Protein 1DFM (pdb70)

Structure (mmCIF, N/CA/C/O backbone):
data_1DFM
#
_entry.id   1DFM
#
_cell.length_a   48.7
_cell.length_b   101.8
_cell.length_c   116.9
_cell.angle_alpha   90
_cell.angle_beta   90
_cell.angle_gamma   90
#
_symmetry.space_group_name_H-M   'P 21 21 21'
#
loop_
_entity.id
_entity.type
_entity.pdbx_description
1 polymer "DNA (5'-D(*TP*AP*TP*TP*AP*TP*AP*GP*AP*TP*CP*TP*AP*TP*AP*A)-3')"
2 polymer 'ENDONUCLEASE BGLII'
3 non-polymer 'CALCIUM ION'
4 water water
#
loop_
_atom_site.group_PDB
_atom_site.id
_atom_site.type_symbol
_atom_site.label_atom_id
_atom_site.label_alt_id
_atom_site.label_comp_id
_atom_site.label_asym_id
_atom_site.label_entity_id
_atom_site.label_seq_id
_atom_site.pdbx_PDB_ins_code
_atom_site.Cartn_x
_atom_site.Cartn_y
_atom_site.Cartn_z
_atom_site.occupancy
_atom_site.B_iso_or_equiv
_atom_site.auth_seq_id
_atom_site.auth_comp_id
_atom_site.auth_asym_id
_atom_site.auth_atom_id
_atom_site.pdbx_PDB_model_num
ATOM 659 N N . LYS C 2 2 ? 36.382 4.050 52.679 1.00 17.37 2 LYS A N 1
ATOM 660 C CA . LYS C 2 2 ? 37.785 3.644 52.759 1.00 17.26 2 LYS A CA 1
ATOM 661 C C . LYS C 2 2 ? 38.490 4.276 51.564 1.00 16.98 2 LYS A C 1
ATOM 662 O O . LYS C 2 2 ? 37.825 4.687 50.605 1.00 16.25 2 LYS A O 1
ATOM 668 N N . ILE C 2 3 ? 39.810 4.390 51.627 1.00 16.96 3 ILE A N 1
ATOM 669 C CA . ILE C 2 3 ? 40.552 4.952 50.510 1.00 17.23 3 ILE A CA 1
ATOM 670 C C . ILE C 2 3 ? 41.805 4.193 50.137 1.00 16.96 3 ILE A C 1
ATOM 671 O O . ILE C 2 3 ? 42.510 3.648 50.999 1.00 17.46 3 ILE A O 1
ATOM 676 N N . ASP C 2 4 ? 42.063 4.172 48.837 1.00 16.63 4 ASP A N 1
ATOM 677 C CA . ASP C 2 4 ? 43.282 3.587 48.297 1.00 16.20 4 ASP A CA 1
ATOM 678 C C . ASP C 2 4 ? 43.984 4.755 47.628 1.00 15.59 4 ASP A C 1
ATOM 679 O O . ASP C 2 4 ? 43.341 5.651 47.082 1.00 15.20 4 ASP A O 1
ATOM 684 N N . ILE C 2 5 ? 45.308 4.763 47.670 1.00 14.96 5 ILE A N 1
ATOM 685 C CA . ILE C 2 5 ? 46.044 5.874 47.141 1.00 14.60 5 ILE A CA 1
ATOM 686 C C . ILE C 2 5 ? 47.147 5.379 46.239 1.00 14.10 5 ILE A C 1
ATOM 687 O O . ILE C 2 5 ? 47.697 4.285 46.439 1.00 13.78 5 ILE A O 1
ATOM 692 N N . THR C 2 6 ? 47.454 6.195 45.231 1.00 13.14 6 THR A N 1
ATOM 693 C CA . THR C 2 6 ? 48.602 5.933 44.362 1.00 12.72 6 THR A CA 1
ATOM 694 C C . THR C 2 6 ? 49.224 7.297 44.131 1.00 12.51 6 THR A C 1
ATOM 695 O O . THR C 2 6 ? 48.552 8.258 43.722 1.00 12.57 6 THR A O 1
ATOM 699 N N . ASP C 2 7 ? 50.519 7.383 44.419 1.00 12.20 7 ASP A N 1
ATOM 700 C CA . ASP C 2 7 ? 51.287 8.587 44.266 1.00 12.25 7 ASP A CA 1
ATOM 701 C C . ASP C 2 7 ? 52.174 8.604 43.054 1.00 12.09 7 ASP A C 1
ATOM 702 O O . ASP C 2 7 ? 52.788 7.587 42.709 1.00 12.43 7 ASP A O 1
ATOM 707 N N . TYR C 2 8 ? 52.206 9.751 42.398 1.00 11.33 8 TYR A N 1
ATOM 708 C CA . TYR C 2 8 ? 53.022 9.938 41.190 1.00 11.11 8 TYR A CA 1
ATOM 709 C C . TYR C 2 8 ? 53.972 11.089 41.441 1.00 11.19 8 TYR A C 1
ATOM 710 O O . TYR C 2 8 ? 53.650 12.038 42.115 1.00 11.14 8 TYR A O 1
ATOM 719 N N . ASN C 2 9 ? 55.159 10.991 40.869 1.00 11.34 9 ASN A N 1
ATOM 720 C CA . ASN C 2 9 ? 56.181 12.019 41.058 1.00 11.39 9 ASN A CA 1
ATOM 721 C C . ASN C 2 9 ? 56.376 12.422 42.518 1.00 11.86 9 ASN A C 1
ATOM 722 O O . ASN C 2 9 ? 56.503 13.602 42.863 1.00 11.63 9 ASN A O 1
ATOM 727 N N . HIS C 2 10 ? 56.342 11.380 43.361 1.00 12.41 10 HIS A N 1
ATOM 728 C CA . HIS C 2 10 ? 56.597 11.518 44.792 1.00 13.20 10 HIS A CA 1
ATOM 729 C C . HIS C 2 10 ? 55.674 12.487 45.530 1.00 13.58 10 HIS A C 1
ATOM 730 O O . HIS C 2 10 ? 56.078 13.198 46.454 1.00 13.66 10 HIS A O 1
ATOM 737 N N . ALA C 2 11 ? 54.406 12.501 45.125 1.00 13.96 11 ALA A N 1
ATOM 738 C CA . ALA C 2 11 ? 53.438 13.361 45.795 1.00 14.47 11 ALA A CA 1
ATOM 739 C C . ALA C 2 11 ? 53.436 13.079 47.323 1.00 14.95 11 ALA A C 1
ATOM 740 O O . ALA C 2 11 ? 53.163 13.988 48.120 1.00 15.26 11 ALA A O 1
ATOM 742 N N . ASP C 2 12 ? 53.713 11.843 47.727 1.00 15.16 12 ASP A N 1
ATOM 743 C CA . ASP C 2 12 ? 53.770 11.485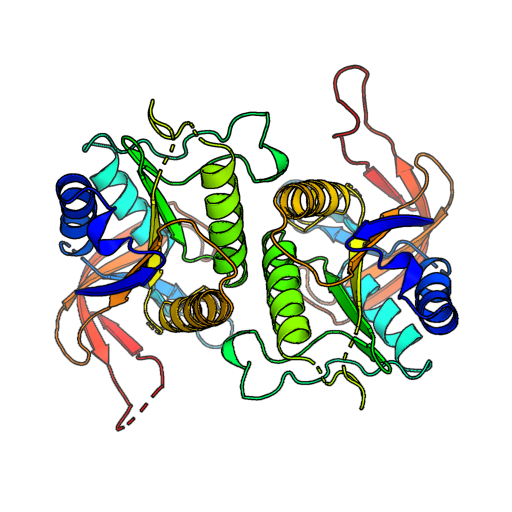 49.159 1.00 16.22 12 ASP A CA 1
ATOM 744 C C . ASP C 2 12 ? 54.830 12.251 49.935 1.00 16.52 12 ASP A C 1
ATOM 745 O O . ASP C 2 12 ? 54.650 12.536 51.136 1.00 16.75 12 ASP A O 1
ATOM 750 N N . GLU C 2 13 ? 55.930 12.594 49.274 1.00 16.94 13 GLU A N 1
ATOM 751 C CA . GLU C 2 13 ? 57.029 13.313 49.929 1.00 17.50 13 GLU A CA 1
ATOM 752 C C . GLU C 2 13 ? 56.849 14.809 49.911 1.00 17.74 13 GLU A C 1
ATOM 753 O O . GLU C 2 13 ? 57.514 15.545 50.649 1.00 17.93 13 GLU A O 1
ATOM 759 N N . ILE C 2 14 ? 55.947 15.256 49.063 1.00 17.98 14 ILE A N 1
ATOM 760 C CA . ILE C 2 14 ? 55.705 16.656 48.843 1.00 18.30 14 ILE A CA 1
ATOM 761 C C . ILE C 2 14 ? 54.453 17.208 49.538 1.00 18.36 14 ILE A C 1
ATOM 762 O O . ILE C 2 14 ? 54.447 18.336 50.031 1.00 18.41 14 ILE A O 1
ATOM 767 N N . LEU C 2 15 ? 53.420 16.383 49.587 1.00 18.77 15 LEU A N 1
ATOM 768 C CA . LEU C 2 15 ? 52.138 16.750 50.196 1.00 19.10 15 LEU A CA 1
ATOM 769 C C . LEU C 2 15 ? 52.294 17.064 51.677 1.00 19.29 15 LEU A C 1
ATOM 770 O O . LEU C 2 15 ? 52.862 16.264 52.425 1.00 19.42 15 LEU A O 1
ATOM 775 N N . ASN C 2 16 ? 51.824 18.246 52.068 1.00 19.37 16 ASN A N 1
ATOM 776 C CA . ASN C 2 16 ? 51.854 18.705 53.458 1.00 19.58 16 ASN A CA 1
ATOM 777 C C . ASN C 2 16 ? 51.001 17.755 54.257 1.00 19.56 16 ASN A C 1
ATOM 778 O O . ASN C 2 16 ? 49.831 17.539 53.938 1.00 19.24 16 ASN A O 1
ATOM 783 N N . PRO C 2 17 ? 51.551 17.181 55.335 1.00 19.58 17 PRO A N 1
ATOM 784 C CA . PRO C 2 17 ? 50.806 16.231 56.171 1.00 19.60 17 PRO A CA 1
ATOM 785 C C . PRO C 2 17 ? 49.484 16.771 56.723 1.00 19.44 17 PRO A C 1
ATOM 786 O O . PRO C 2 17 ? 48.496 16.035 56.806 1.00 19.42 17 PRO A O 1
ATOM 790 N N . GLN C 2 18 ? 49.460 18.040 57.095 1.00 19.46 18 GLN A N 1
ATOM 791 C CA . GLN C 2 18 ? 48.235 18.620 57.647 1.00 19.61 18 GLN A CA 1
ATOM 792 C C . GLN C 2 18 ? 47.189 18.833 56.566 1.00 19.22 18 GLN A C 1
ATOM 793 O O . GLN C 2 18 ? 45.980 18.649 56.806 1.00 19.31 18 GLN A O 1
ATOM 799 N N . LEU C 2 19 ? 47.626 19.217 55.369 1.00 18.69 19 LEU A N 1
ATOM 800 C CA . LEU C 2 19 ? 46.648 19.410 54.307 1.00 18.03 19 LEU A CA 1
ATOM 801 C C . LEU C 2 19 ? 46.098 18.039 53.954 1.00 17.67 19 LEU A C 1
ATOM 802 O O . LEU C 2 19 ? 44.885 17.876 53.766 1.00 17.41 19 LEU A O 1
ATOM 807 N N . TRP C 2 20 ? 46.964 17.029 53.878 1.00 17.15 20 TRP A N 1
ATOM 808 C CA . TRP C 2 20 ? 46.460 15.706 53.585 1.00 16.78 20 TRP A CA 1
ATOM 809 C C . TRP C 2 20 ? 45.535 15.226 54.695 1.00 16.88 20 TRP A C 1
ATOM 810 O O . TRP C 2 20 ? 44.527 14.579 54.426 1.00 16.74 20 TRP A O 1
ATOM 821 N N . LYS C 2 21 ? 45.855 15.537 55.947 1.00 17.12 21 LYS A N 1
ATOM 822 C CA . LYS C 2 21 ? 44.978 15.026 57.002 1.00 17.47 21 LYS A CA 1
ATOM 823 C C . LYS C 2 21 ? 43.567 15.603 56.869 1.00 17.19 21 LYS A C 1
ATOM 824 O O . LYS C 2 21 ? 42.595 14.908 57.095 1.00 16.92 21 LYS A O 1
ATOM 830 N N . GLU C 2 22 ? 43.458 16.852 56.463 1.00 17.07 22 GLU A N 1
ATOM 831 C CA . GLU C 2 22 ? 42.135 17.483 56.289 1.00 16.93 22 GLU A CA 1
ATOM 832 C C . GLU C 2 22 ? 41.327 16.792 55.183 1.00 16.80 22 GLU A C 1
ATOM 833 O O . GLU C 2 22 ? 40.105 16.601 55.323 1.00 16.71 22 GLU A O 1
ATOM 839 N N . ILE C 2 23 ? 41.995 16.386 54.106 1.00 16.53 23 ILE A N 1
ATOM 840 C CA . ILE C 2 23 ? 41.296 15.687 53.023 1.00 16.41 23 ILE A CA 1
ATOM 841 C C . ILE C 2 23 ? 40.972 14.260 53.462 1.00 16.48 23 ILE A C 1
ATOM 842 O O . ILE C 2 23 ? 39.842 13.763 53.315 1.00 16.35 23 ILE A O 1
ATOM 847 N N . GLU C 2 24 ? 41.942 13.592 54.081 1.00 16.79 24 GLU A N 1
ATOM 848 C CA . GLU C 2 24 ? 41.734 12.216 54.459 1.00 17.20 24 GLU A CA 1
ATOM 849 C C . GLU C 2 24 ? 40.598 12.011 55.462 1.00 16.88 24 GLU A C 1
ATOM 850 O O . GLU C 2 24 ? 39.766 11.096 55.315 1.00 16.76 24 GLU A O 1
ATOM 856 N N . GLU C 2 25 ? 40.586 12.852 56.481 1.00 17.04 25 GLU A N 1
ATOM 857 C CA . GLU C 2 25 ? 39.564 12.708 57.515 1.00 17.02 25 GLU A CA 1
ATOM 858 C C . GLU C 2 25 ? 38.181 12.943 56.937 1.00 16.50 25 GLU A C 1
ATOM 859 O O . GLU C 2 25 ? 37.237 12.287 57.339 1.00 16.33 25 GLU A O 1
ATOM 865 N N . THR C 2 26 ? 38.088 13.856 55.978 1.00 16.01 26 THR A N 1
ATOM 866 C CA . THR C 2 26 ? 36.808 14.122 55.338 1.00 15.44 26 THR A CA 1
ATOM 867 C C . THR C 2 26 ? 36.325 12.898 54.574 1.00 15.12 26 THR A C 1
ATOM 868 O O . THR C 2 26 ? 35.152 12.485 54.686 1.00 14.95 26 THR A O 1
ATOM 872 N N . LEU C 2 27 ? 37.223 12.298 53.788 1.00 14.75 27 LEU A N 1
ATOM 873 C CA . LEU C 2 27 ? 36.860 11.139 53.016 1.00 14.55 27 LEU A CA 1
ATOM 874 C C . LEU C 2 27 ? 36.593 9.907 53.858 1.00 14.74 27 LEU A C 1
ATOM 875 O O . LEU C 2 27 ? 35.737 9.113 53.524 1.00 14.50 27 LEU A O 1
ATOM 880 N N . LEU C 2 28 ? 37.339 9.738 54.951 1.00 14.92 28 LEU A N 1
ATOM 881 C CA . LEU C 2 28 ? 37.117 8.587 55.826 1.00 15.24 28 LEU A CA 1
ATOM 882 C C . LEU C 2 28 ? 35.769 8.664 56.567 1.00 15.16 28 LEU A C 1
ATOM 883 O O . LEU C 2 28 ? 35.107 7.629 56.773 1.00 15.31 28 LEU A O 1
ATOM 888 N N . LYS C 2 29 ? 35.394 9.881 56.959 1.00 15.08 29 LYS A N 1
ATOM 889 C CA . LYS C 2 29 ? 34.124 10.155 57.667 1.00 15.23 29 LYS A CA 1
ATOM 890 C C . LYS C 2 29 ? 32.886 9.968 56.752 1.00 15.06 29 LYS A C 1
ATOM 891 O O . LYS C 2 29 ? 31.819 9.490 57.158 1.00 14.69 29 LYS A O 1
ATOM 905 N N . PRO C 2 31 ? 29.999 8.795 54.340 1.00 13.47 31 PRO A N 1
ATOM 906 C CA . PRO C 2 31 ? 29.373 7.522 53.998 1.00 13.05 31 PRO A CA 1
ATOM 907 C C . PRO C 2 31 ? 29.270 7.453 52.462 1.00 12.26 31 PRO A C 1
ATOM 908 O O . PRO C 2 31 ? 29.328 8.474 51.787 1.00 12.36 31 PRO A O 1
ATOM 912 N N . LEU C 2 32 ? 29.113 6.257 51.932 1.00 11.52 32 LEU A N 1
ATOM 913 C CA . LEU C 2 32 ? 28.895 6.094 50.500 1.00 10.70 32 LEU A CA 1
ATOM 914 C C . LEU C 2 32 ? 27.530 6.768 50.187 1.00 10.44 32 LEU A C 1
ATOM 915 O O . LEU C 2 32 ? 26.523 6.544 50.904 1.00 10.63 32 LEU A O 1
ATOM 920 N N . HIS C 2 33 ? 27.504 7.640 49.160 1.00 10.00 33 HIS A N 1
ATOM 921 C CA . HIS C 2 33 ? 26.263 8.307 48.715 1.00 9.59 33 HIS A CA 1
ATOM 922 C C . HIS C 2 33 ? 25.741 7.597 47.475 1.00 9.29 33 HIS A C 1
ATOM 923 O O . HIS C 2 33 ? 26.489 7.346 46.521 1.00 9.06 33 HIS A O 1
ATOM 930 N N . VAL C 2 34 ? 24.454 7.264 47.492 1.00 8.94 34 VAL A N 1
ATOM 931 C CA . VAL C 2 34 ? 23.815 6.596 46.371 1.00 9.04 34 VAL A CA 1
ATOM 932 C C . VAL C 2 34 ? 22.535 7.341 45.943 1.00 9.07 34 VAL A C 1
ATOM 933 O O . VAL C 2 34 ? 21.969 8.159 46.696 1.00 8.79 34 VAL A O 1
ATOM 937 N N . LYS C 2 35 ? 22.079 7.004 44.739 1.00 9.12 35 LYS A N 1
ATOM 938 C CA . LYS C 2 35 ? 20.856 7.590 44.186 1.00 9.14 35 LYS A CA 1
ATOM 939 C C . LYS C 2 35 ? 20.319 6.598 43.162 1.00 8.88 35 LYS A C 1
ATOM 940 O O . LYS C 2 35 ? 20.973 5.602 42.805 1.00 9.20 35 LYS A O 1
ATOM 946 N N . ALA C 2 36 ? 19.107 6.853 42.681 1.00 8.59 36 ALA A N 1
ATOM 947 C CA . ALA C 2 36 ? 18.523 5.993 41.663 1.00 8.39 36 ALA A CA 1
ATOM 948 C C . ALA C 2 36 ? 19.012 6.289 40.243 1.00 8.33 36 ALA A C 1
ATOM 949 O O . ALA C 2 36 ? 19.065 7.467 39.824 1.00 8.86 36 ALA A O 1
ATOM 951 N N . SER C 2 37 ? 19.337 5.227 39.529 1.00 8.10 37 SER A N 1
ATOM 952 C CA . SER C 2 37 ? 19.714 5.364 38.127 1.00 7.88 37 SER A CA 1
ATOM 953 C C . SER C 2 37 ? 18.457 5.632 37.264 1.00 7.85 37 SER A C 1
ATOM 954 O O . SER C 2 37 ? 17.328 5.242 37.624 1.00 7.82 37 SER A O 1
ATOM 957 N N . ASP C 2 38 ? 18.669 6.268 36.109 1.00 7.45 38 ASP A N 1
ATOM 958 C CA . ASP C 2 38 ? 17.563 6.428 35.137 1.00 7.72 38 ASP A CA 1
ATOM 959 C C . ASP C 2 38 ? 17.996 5.780 33.803 1.00 7.90 38 ASP A C 1
ATOM 960 O O . ASP C 2 38 ? 17.385 6.034 32.766 1.00 7.74 38 ASP A O 1
ATOM 965 N N . GLN C 2 39 ? 19.004 4.903 33.844 1.00 7.27 39 GLN A N 1
ATOM 966 C CA . GLN C 2 39 ? 19.496 4.220 32.641 1.00 8.02 39 GLN A CA 1
ATOM 967 C C . GLN C 2 39 ? 18.495 3.154 32.218 1.00 8.53 39 GLN A C 1
ATOM 968 O O . GLN C 2 39 ? 17.915 2.469 33.071 1.00 8.71 39 GLN A O 1
ATOM 974 N N . ALA C 2 40 ? 18.277 3.008 30.930 1.00 8.95 40 ALA A N 1
ATOM 975 C CA . ALA C 2 40 ? 17.296 2.018 30.462 1.00 9.87 40 ALA A CA 1
ATOM 976 C C . ALA C 2 40 ? 17.533 0.631 31.041 1.00 10.42 40 ALA A C 1
ATOM 977 O O . ALA C 2 40 ? 18.675 0.153 31.135 1.00 10.88 40 ALA A O 1
ATOM 979 N N . SER C 2 41 ? 16.438 0.004 31.440 1.00 11.58 41 SER A N 1
ATOM 980 C CA . SER C 2 41 ? 16.529 -1.363 31.987 1.00 12.63 41 SER A CA 1
ATOM 981 C C . SER C 2 41 ? 17.125 -1.458 33.391 1.00 12.55 41 SER A C 1
ATOM 982 O O . SER C 2 41 ? 17.251 -2.570 33.924 1.00 12.78 41 SER A O 1
ATOM 985 N N . LYS C 2 42 ? 17.579 -0.353 33.963 1.00 12.32 42 LYS A N 1
ATOM 986 C CA . LYS C 2 42 ? 18.015 -0.394 35.358 1.00 11.89 42 LYS A CA 1
ATOM 987 C C . LYS C 2 42 ? 17.471 0.819 36.101 1.00 11.07 42 LYS A C 1
ATOM 988 O O . LYS C 2 42 ? 18.013 1.295 37.075 1.00 10.40 42 LYS A O 1
ATOM 994 N N . VAL C 2 43 ? 16.304 1.278 35.655 1.00 10.99 43 VAL A N 1
ATOM 995 C CA . VAL C 2 43 ? 15.691 2.421 36.283 1.00 11.03 43 VAL A CA 1
ATOM 996 C C . VAL C 2 43 ? 15.360 2.111 37.743 1.00 10.99 43 VAL A C 1
ATOM 997 O O . VAL C 2 43 ? 14.661 1.128 38.042 1.00 11.32 43 VAL A O 1
ATOM 1001 N N . GLY C 2 44 ? 15.862 2.957 38.650 1.00 10.44 44 GLY A N 1
ATOM 1002 C CA . GLY C 2 44 ? 15.609 2.764 40.054 1.00 10.49 44 GLY A CA 1
ATOM 1003 C C . GLY C 2 44 ? 16.723 2.043 40.777 1.00 10.48 44 GLY A C 1
ATOM 1004 O O . GLY C 2 44 ? 16.756 2.048 42.018 1.00 10.47 44 GLY A O 1
ATOM 1005 N N . SER C 2 45 ? 17.604 1.376 40.026 1.00 10.60 45 SER A N 1
ATOM 1006 C CA . SER C 2 45 ? 18.714 0.655 40.669 1.00 10.71 45 SER A CA 1
ATOM 1007 C C . SER C 2 45 ? 19.646 1.655 41.332 1.00 10.56 45 SER A C 1
ATOM 1008 O O . SER C 2 45 ? 19.783 2.799 40.869 1.00 10.43 45 SER A O 1
ATOM 1011 N N . LEU C 2 46 ? 20.281 1.279 42.431 1.00 10.30 46 LEU A N 1
ATOM 1012 C CA . LEU C 2 46 ? 21.156 2.201 43.128 1.00 10.16 46 LEU A CA 1
ATOM 1013 C C . LEU C 2 46 ? 22.535 2.289 42.515 1.00 10.07 46 LEU A C 1
ATOM 1014 O O . LEU C 2 46 ? 23.122 1.280 42.118 1.00 10.83 46 LEU A O 1
ATOM 1019 N N . ILE C 2 47 ? 23.021 3.519 42.418 1.00 9.45 47 ILE A N 1
ATOM 1020 C CA . ILE C 2 47 ? 24.346 3.780 41.852 1.00 9.03 47 ILE A CA 1
ATOM 1021 C C . ILE C 2 47 ? 25.018 4.839 42.693 1.00 8.64 47 ILE A C 1
ATOM 1022 O O . ILE C 2 47 ? 24.382 5.563 43.468 1.00 8.75 47 ILE A O 1
ATOM 1027 N N . PHE C 2 48 ? 26.330 4.892 42.560 1.00 8.43 48 PHE A N 1
ATOM 1028 C CA . PHE C 2 48 ? 27.133 5.918 43.209 1.00 8.69 48 PHE A CA 1
ATOM 1029 C C . PHE C 2 48 ? 26.565 7.305 42.827 1.00 8.36 48 PHE A C 1
ATOM 1030 O O . PHE C 2 48 ? 26.320 7.575 41.640 1.00 8.38 48 PHE A O 1
ATOM 1038 N N . ASP C 2 49 ? 26.386 8.185 43.809 1.00 7.85 49 ASP A N 1
ATOM 1039 C CA . ASP C 2 49 ? 25.827 9.506 43.532 1.00 7.72 49 ASP A CA 1
ATOM 1040 C C . ASP C 2 49 ? 26.918 10.580 43.533 1.00 7.74 49 ASP A C 1
ATOM 1041 O O . ASP C 2 49 ? 27.411 10.995 44.581 1.00 7.69 49 ASP A O 1
ATOM 1046 N N . PRO C 2 50 ? 27.313 11.050 42.351 1.00 7.55 50 PRO A N 1
ATOM 1047 C CA . PRO C 2 50 ? 28.348 12.088 42.310 1.00 7.42 50 PRO A CA 1
ATOM 1048 C C . PRO C 2 50 ? 27.922 13.436 42.839 1.00 7.43 50 PRO A C 1
ATOM 1049 O O . PRO C 2 50 ? 28.758 14.211 43.307 1.00 7.58 50 PRO A O 1
ATOM 1053 N N . VAL C 2 51 ? 26.615 13.736 42.736 1.00 7.34 51 VAL A N 1
ATOM 1054 C CA . VAL C 2 51 ? 26.126 15.022 43.206 1.00 7.51 51 VAL A CA 1
ATOM 1055 C C . VAL C 2 51 ? 26.231 15.106 44.710 1.00 7.45 51 VAL A C 1
ATOM 1056 O O . VAL C 2 51 ? 26.849 16.029 45.226 1.00 7.31 51 VAL A O 1
ATOM 1060 N N . GLY C 2 52 ? 25.715 14.079 45.378 1.00 7.15 52 GLY A N 1
ATOM 1061 C CA . GLY C 2 52 ? 25.777 14.083 46.837 1.00 7.29 52 GLY A CA 1
ATOM 1062 C C . GLY C 2 52 ? 27.217 14.010 47.337 1.00 7.69 52 GLY A C 1
ATOM 1063 O O . GLY C 2 52 ? 27.580 14.635 48.333 1.00 8.10 52 GLY A O 1
ATOM 1064 N N . THR C 2 53 ? 28.033 13.193 46.665 1.00 7.83 53 THR A N 1
ATOM 1065 C CA . THR C 2 53 ? 29.425 13.079 47.091 1.00 8.31 53 THR A CA 1
ATOM 1066 C C . THR C 2 53 ? 30.182 14.416 46.930 1.00 8.36 53 THR A C 1
ATOM 1067 O O . THR C 2 53 ? 30.909 14.856 47.834 1.00 8.63 53 THR A O 1
ATOM 1071 N N . ASN C 2 54 ? 30.009 15.077 45.789 1.00 8.30 54 ASN A N 1
ATOM 1072 C CA . ASN C 2 54 ? 30.652 16.354 45.580 1.00 8.80 54 ASN A CA 1
ATOM 1073 C C . ASN C 2 54 ? 30.191 17.396 46.603 1.00 9.03 54 ASN A C 1
ATOM 1074 O O . ASN C 2 54 ? 30.993 18.180 47.110 1.00 9.18 54 ASN A O 1
ATOM 1079 N N . GLN C 2 55 ? 28.901 17.401 46.904 1.00 9.62 55 GLN A N 1
ATOM 1080 C CA . GLN C 2 55 ? 28.400 18.377 47.865 1.00 10.23 55 GLN A CA 1
ATOM 1081 C C . GLN C 2 55 ? 28.941 18.103 49.261 1.00 10.05 55 GLN A C 1
ATOM 1082 O O . GLN C 2 55 ? 29.230 19.031 49.991 1.00 10.21 55 GLN A O 1
ATOM 1088 N N . TYR C 2 56 ? 29.076 16.825 49.602 1.00 10.46 56 TYR A N 1
ATOM 1089 C CA . TYR C 2 56 ? 29.559 16.453 50.932 1.00 10.55 56 TYR A CA 1
ATOM 1090 C C . TYR C 2 56 ? 30.989 16.957 51.111 1.00 10.74 56 TYR A C 1
ATOM 1091 O O . TYR C 2 56 ? 31.356 17.576 52.130 1.00 10.73 56 TYR A O 1
ATOM 1100 N N . ILE C 2 57 ? 31.795 16.719 50.097 1.00 10.72 57 ILE A N 1
ATOM 1101 C CA . ILE C 2 57 ? 33.172 17.132 50.174 1.00 11.01 57 ILE A CA 1
ATOM 1102 C C . ILE C 2 57 ? 33.301 18.647 50.265 1.00 11.62 57 ILE A C 1
ATOM 1103 O O . ILE C 2 57 ? 34.078 19.142 51.068 1.00 11.92 57 ILE A O 1
ATOM 1108 N N . LYS C 2 58 ? 32.515 19.392 49.477 1.00 12.40 58 LYS A N 1
ATOM 1109 C CA . LYS C 2 58 ? 32.516 20.852 49.497 1.00 13.23 58 LYS A CA 1
ATOM 1110 C C . LYS C 2 58 ? 32.126 21.338 50.909 1.00 13.65 58 LYS A C 1
ATOM 1111 O O . LYS C 2 58 ? 32.796 22.182 51.493 1.00 13.63 58 LYS A O 1
ATOM 1117 N N . ASP C 2 59 ? 31.048 20.771 51.446 1.00 14.18 59 ASP A N 1
ATOM 1118 C CA . ASP C 2 59 ? 30.558 21.199 52.772 1.00 14.94 59 ASP A CA 1
ATOM 1119 C C . ASP C 2 59 ? 31.559 20.945 53.892 1.00 15.22 59 ASP A C 1
ATOM 1120 O O . ASP C 2 59 ? 31.554 21.676 54.890 1.00 15.35 59 ASP A O 1
ATOM 1125 N N . GLU C 2 60 ? 32.434 19.955 53.718 1.00 15.46 60 GLU A N 1
ATOM 1126 C CA . GLU C 2 60 ? 33.451 19.627 54.719 1.00 16.07 60 GLU A CA 1
ATOM 1127 C C . GLU C 2 60 ? 34.738 20.429 54.570 1.00 16.01 60 GLU A C 1
ATOM 1128 O O . GLU C 2 60 ? 35.351 20.874 55.560 1.00 15.95 60 GLU A O 1
ATOM 1134 N N . LEU C 2 61 ? 35.151 20.634 53.322 1.00 15.96 61 LEU A N 1
ATOM 1135 C CA . LEU C 2 61 ? 36.408 21.319 53.072 1.00 16.05 61 LEU A CA 1
ATOM 1136 C C . LEU C 2 61 ? 36.366 22.834 53.153 1.00 16.40 61 LEU A C 1
ATOM 1137 O O . LEU C 2 61 ? 37.341 23.437 53.594 1.00 16.77 61 LEU A O 1
ATOM 1142 N N . VAL C 2 62 ? 35.265 23.468 52.730 1.00 16.82 62 VAL A N 1
ATOM 1143 C CA . VAL C 2 62 ? 35.227 24.910 52.796 1.00 17.27 62 VAL A CA 1
ATOM 1144 C C . VAL C 2 62 ? 35.414 25.408 54.237 1.00 17.66 62 VAL A C 1
ATOM 1145 O O . VAL C 2 62 ? 36.189 26.339 54.445 1.00 17.76 62 VAL A O 1
ATOM 1149 N N . PRO C 2 63 ? 34.736 24.811 55.233 1.00 17.88 63 PRO A N 1
ATOM 1150 C CA . PRO C 2 63 ? 34.930 25.268 56.630 1.00 18.23 63 PRO A CA 1
ATOM 1151 C C . PRO C 2 63 ? 36.383 25.036 57.100 1.00 18.55 63 PRO A C 1
ATOM 1152 O O . PRO C 2 63 ? 36.843 25.668 58.059 1.00 18.97 63 PRO A O 1
ATOM 1156 N N . LYS C 2 64 ? 37.095 24.125 56.449 1.00 18.70 64 LYS A N 1
ATOM 1157 C CA . LYS C 2 64 ? 38.485 23.821 56.804 1.00 18.84 64 LYS A CA 1
ATOM 1158 C C . LYS C 2 64 ? 39.457 24.742 56.086 1.00 19.02 64 LYS A C 1
ATOM 1159 O O . LYS C 2 64 ? 40.674 24.508 56.063 1.00 19.12 64 LYS A O 1
ATOM 1165 N N . HIS C 2 65 ? 38.906 25.780 55.480 1.00 19.22 65 HIS A N 1
ATOM 1166 C CA . HIS C 2 65 ? 39.673 26.781 54.780 1.00 19.65 65 HIS A CA 1
ATOM 1167 C C . HIS C 2 65 ? 40.226 26.409 53.401 1.00 19.45 65 HIS A C 1
ATOM 1168 O O . HIS C 2 65 ? 41.193 27.004 52.929 1.00 19.50 65 HIS A O 1
ATOM 1175 N N . TRP C 2 66 ? 39.620 25.410 52.763 1.00 19.16 66 TRP A N 1
ATOM 1176 C CA . TRP C 2 66 ? 40.008 25.095 51.391 1.00 18.99 66 TRP A CA 1
ATOM 1177 C C . TRP C 2 66 ? 39.134 26.024 50.540 1.00 19.31 66 TRP A C 1
ATOM 1178 O O . TRP C 2 66 ? 37.927 26.180 50.810 1.00 19.29 66 TRP A O 1
ATOM 1189 N N . LYS C 2 67 ? 39.703 26.670 49.537 1.00 19.47 67 LYS A N 1
ATOM 1190 C CA . LYS C 2 67 ? 38.880 27.537 48.714 1.00 20.03 67 LYS A CA 1
ATOM 1191 C C . LYS C 2 67 ? 38.259 26.677 47.625 1.00 19.95 67 LYS A C 1
ATOM 1192 O O . LYS C 2 67 ? 38.899 25.754 47.135 1.00 19.79 67 LYS A O 1
ATOM 1198 N N . ASN C 2 68 ? 37.014 26.973 47.271 1.00 20.05 68 ASN A N 1
ATOM 1199 C CA . ASN C 2 68 ? 36.275 26.209 46.274 1.00 20.23 68 ASN A CA 1
ATOM 1200 C C . ASN C 2 68 ? 36.221 27.006 44.992 1.00 20.43 68 ASN A C 1
ATOM 1201 O O . ASN C 2 68 ? 36.196 28.233 45.028 1.00 20.32 68 ASN A O 1
ATOM 1206 N N . ASN C 2 69 ? 36.232 26.302 43.854 1.00 20.63 69 ASN A N 1
ATOM 1207 C CA . ASN C 2 69 ? 36.130 26.948 42.548 1.00 21.11 69 ASN A CA 1
ATOM 1208 C C . ASN C 2 69 ? 37.016 28.155 42.327 1.00 21.19 69 ASN A C 1
ATOM 1209 O O . ASN C 2 69 ? 36.563 29.248 41.939 1.00 21.53 69 ASN A O 1
ATOM 1214 N N . ILE C 2 70 ? 38.291 27.935 42.552 1.00 21.31 70 ILE A N 1
ATOM 1215 C CA . ILE C 2 70 ? 39.277 28.964 42.358 1.00 21.52 70 ILE A CA 1
ATOM 1216 C C . ILE C 2 70 ? 39.385 29.224 40.872 1.00 21.68 70 ILE A C 1
ATOM 1217 O O . ILE C 2 70 ? 39.503 28.284 40.084 1.00 21.71 70 ILE A O 1
ATOM 1222 N N . PRO C 2 71 ? 39.321 30.497 40.456 1.00 21.82 71 PRO A N 1
ATOM 1223 C CA . PRO C 2 71 ? 39.426 30.783 39.024 1.00 21.89 71 PRO A CA 1
ATOM 1224 C C . PRO C 2 71 ? 40.813 30.470 38.473 1.00 21.85 71 PRO A C 1
ATOM 1225 O O . PRO C 2 71 ? 41.808 30.542 39.169 1.00 21.83 71 PRO A O 1
ATOM 1229 N N . ILE C 2 72 ? 40.876 30.069 37.212 1.00 21.78 72 ILE A N 1
ATOM 1230 C CA . ILE C 2 72 ? 42.161 29.793 36.580 1.00 21.60 72 ILE A CA 1
ATOM 1231 C C . ILE C 2 72 ? 42.557 31.120 35.917 1.00 21.63 72 ILE A C 1
ATOM 1232 O O . ILE C 2 72 ? 41.710 31.784 35.328 1.00 21.82 72 ILE A O 1
ATOM 1237 N N . PRO C 2 73 ? 43.845 31.500 35.986 1.00 21.91 73 PRO A N 1
ATOM 1238 C CA . PRO C 2 73 ? 44.353 32.750 35.393 1.00 22.07 73 PRO A CA 1
ATOM 1239 C C . PRO C 2 73 ? 44.119 32.895 33.877 1.00 22.17 73 PRO A C 1
ATOM 1240 O O . PRO C 2 73 ? 44.159 31.918 33.134 1.00 22.11 73 PRO A O 1
ATOM 1244 N N . LYS C 2 74 ? 43.908 34.128 33.429 1.00 22.37 74 LYS A N 1
ATOM 1245 C CA . LYS C 2 74 ? 43.676 34.442 32.011 1.00 22.44 74 LYS A CA 1
ATOM 1246 C C . LYS C 2 74 ? 44.617 33.774 31.021 1.00 22.14 74 LYS A C 1
ATOM 1247 O O . LYS C 2 74 ? 44.186 33.333 29.961 1.00 21.71 74 LYS A O 1
ATOM 1253 N N . ARG C 2 75 ? 45.903 33.729 31.350 1.00 21.78 75 ARG A N 1
ATOM 1254 C CA . ARG C 2 75 ? 46.880 33.137 30.437 1.00 21.62 75 ARG A CA 1
ATOM 1255 C C . ARG C 2 75 ? 46.666 31.650 30.235 1.00 20.73 75 ARG A C 1
ATOM 1256 O O . ARG C 2 75 ? 47.272 31.055 29.361 1.00 20.81 75 ARG A O 1
ATOM 1264 N N . PHE C 2 76 ? 45.818 31.045 31.052 1.00 19.76 76 PHE A N 1
ATOM 1265 C CA . PHE C 2 76 ? 45.536 29.632 30.864 1.00 18.53 76 PHE A CA 1
ATOM 1266 C C . PHE C 2 76 ? 44.025 29.448 30.713 1.00 17.60 76 PHE A C 1
ATOM 1267 O O . PHE C 2 76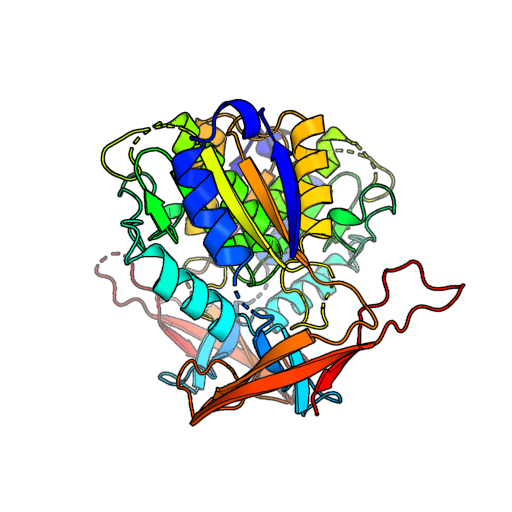 ? 43.529 28.351 30.900 1.00 16.88 76 PHE A O 1
ATOM 1275 N N . ASP C 2 77 ? 43.309 30.487 30.312 1.00 16.66 77 ASP A N 1
ATOM 1276 C CA . ASP C 2 77 ? 41.862 30.362 30.201 1.00 16.10 77 ASP A CA 1
ATOM 1277 C C . ASP C 2 77 ? 41.352 29.286 29.234 1.00 15.40 77 ASP A C 1
ATOM 1278 O O . ASP C 2 77 ? 40.258 28.759 29.405 1.00 15.09 77 ASP A O 1
ATOM 1283 N N . PHE C 2 78 ? 42.155 28.938 28.240 1.00 14.48 78 PHE A N 1
ATOM 1284 C CA . PHE C 2 78 ? 41.747 27.888 27.299 1.00 13.77 78 PHE A CA 1
ATOM 1285 C C . PHE C 2 78 ? 41.849 26.512 27.993 1.00 13.38 78 PHE A C 1
ATOM 1286 O O . PHE C 2 78 ? 41.397 25.519 27.429 1.00 12.81 78 PHE A O 1
ATOM 1294 N N . LEU C 2 79 ? 42.446 26.456 29.197 1.00 13.07 79 LEU A N 1
ATOM 1295 C CA . LEU C 2 79 ? 42.516 25.183 29.940 1.00 12.96 79 LEU A CA 1
ATOM 1296 C C . LEU C 2 79 ? 41.326 25.050 30.870 1.00 13.00 79 LEU A C 1
ATOM 1297 O O . LEU C 2 79 ? 41.097 23.993 31.446 1.00 11.99 79 LEU A O 1
ATOM 1302 N N . GLY C 2 80 ? 40.589 26.138 31.051 1.00 13.09 80 GLY A N 1
ATOM 1303 C CA . GLY C 2 80 ? 39.403 26.036 31.887 1.00 14.42 80 GLY A CA 1
ATOM 1304 C C . GLY C 2 80 ? 39.130 27.303 32.651 1.00 15.19 80 GLY A C 1
ATOM 1305 O O . GLY C 2 80 ? 39.956 28.223 32.596 1.00 15.16 80 GLY A O 1
ATOM 1306 N N . THR C 2 81 ? 37.995 27.328 33.359 1.00 15.90 81 THR A N 1
ATOM 1307 C CA . THR C 2 81 ? 37.569 28.490 34.157 1.00 16.98 81 THR A CA 1
ATOM 1308 C C . THR C 2 81 ? 37.959 28.399 35.623 1.00 17.25 81 THR A C 1
ATOM 1309 O O . THR C 2 81 ? 38.317 29.401 36.245 1.00 17.59 81 THR A O 1
ATOM 1313 N N . ASP C 2 82 ? 37.933 27.188 36.187 1.00 17.21 82 ASP A N 1
ATOM 1314 C CA . ASP C 2 82 ? 38.308 27.022 37.579 1.00 17.27 82 ASP A CA 1
ATOM 1315 C C . ASP C 2 82 ? 38.686 25.619 38.003 1.00 16.81 82 ASP A C 1
ATOM 1316 O O . ASP C 2 82 ? 38.569 24.688 37.217 1.00 16.54 82 ASP A O 1
ATOM 1321 N N . ILE C 2 83 ? 39.180 25.519 39.237 1.00 16.36 83 ILE A N 1
ATOM 1322 C CA . ILE C 2 83 ? 39.658 24.270 39.847 1.00 15.98 83 ILE A CA 1
ATOM 1323 C C . ILE C 2 83 ? 38.812 23.993 41.074 1.00 15.34 83 ILE A C 1
ATOM 1324 O O . ILE C 2 83 ? 38.506 24.927 41.818 1.00 15.34 83 ILE A O 1
ATOM 1329 N N . ASP C 2 84 ? 38.494 22.719 41.323 1.00 14.51 84 ASP A N 1
ATOM 1330 C CA . ASP C 2 84 ? 37.591 22.405 42.437 1.00 13.88 84 ASP A CA 1
ATOM 1331 C C . ASP C 2 84 ? 37.945 22.986 43.805 1.00 13.58 84 ASP A C 1
ATOM 1332 O O . ASP C 2 84 ? 37.110 23.644 44.435 1.00 13.14 84 ASP A O 1
ATOM 1337 N N . PHE C 2 85 ? 39.160 22.729 44.282 1.00 13.16 85 PHE A N 1
ATOM 1338 C CA . PHE C 2 85 ? 39.557 23.285 45.586 1.00 13.08 85 PHE A CA 1
ATOM 1339 C C . PHE C 2 85 ? 41.028 23.553 45.564 1.00 13.61 85 PHE A C 1
ATOM 1340 O O . PHE C 2 85 ? 41.775 22.961 44.793 1.00 13.66 85 PHE A O 1
ATOM 1348 N N . GLY C 2 86 ? 41.438 24.439 46.457 1.00 14.15 86 GLY A N 1
ATOM 1349 C CA . GLY C 2 86 ? 42.846 24.727 46.606 1.00 15.16 86 GLY A CA 1
ATOM 1350 C C . GLY C 2 86 ? 43.084 25.288 47.996 1.00 15.90 86 GLY A C 1
ATOM 1351 O O . GLY C 2 86 ? 42.197 25.928 48.575 1.00 15.80 86 GLY A O 1
ATOM 1352 N N . LYS C 2 87 ? 44.255 25.012 48.554 1.00 16.49 87 LYS A N 1
ATOM 1353 C CA . LYS C 2 87 ? 44.629 25.561 49.839 1.00 17.26 87 LYS A CA 1
ATOM 1354 C C . LYS C 2 87 ? 46.149 25.622 49.715 1.00 17.94 87 LYS A C 1
ATOM 1355 O O . LYS C 2 87 ? 46.780 24.630 49.345 1.00 17.82 87 LYS A O 1
ATOM 1361 N N . ARG C 2 88 ? 46.740 26.772 50.034 1.00 18.74 88 ARG A N 1
ATOM 1362 C CA . ARG C 2 88 ? 48.188 26.996 49.898 1.00 19.47 88 ARG A CA 1
ATOM 1363 C C . ARG C 2 88 ? 48.737 26.535 48.538 1.00 19.28 88 ARG A C 1
ATOM 1364 O O . ARG C 2 88 ? 48.347 27.081 47.494 1.00 19.48 88 ARG A O 1
ATOM 1372 N N . ASP C 2 89 ? 49.564 25.492 48.560 1.00 19.14 89 ASP A N 1
ATOM 1373 C CA . ASP C 2 89 ? 50.215 24.978 47.339 1.00 18.75 89 ASP A CA 1
ATOM 1374 C C . ASP C 2 89 ? 49.586 23.727 46.745 1.00 18.26 89 ASP A C 1
ATOM 1375 O O . ASP C 2 89 ? 50.164 23.095 45.861 1.00 18.37 89 ASP A O 1
ATOM 1380 N N . THR C 2 90 ? 48.406 23.370 47.236 1.00 17.25 90 THR A N 1
ATOM 1381 C CA . THR C 2 90 ? 47.769 22.135 46.802 1.00 16.37 90 THR A CA 1
ATOM 1382 C C . THR C 2 90 ? 46.424 22.336 46.104 1.00 15.66 90 THR A C 1
ATOM 1383 O O . THR C 2 90 ? 45.552 23.018 46.606 1.00 15.29 90 THR A O 1
ATOM 1387 N N . LEU C 2 91 ? 46.270 21.719 44.947 1.00 14.74 91 LEU A N 1
ATOM 1388 C CA . LEU C 2 91 ? 45.038 21.779 44.147 1.00 13.87 91 LEU A CA 1
ATOM 1389 C C . LEU C 2 91 ? 44.332 20.417 44.324 1.00 13.15 91 LEU A C 1
ATOM 1390 O O . LEU C 2 91 ? 44.990 19.393 44.514 1.00 12.71 91 LEU A O 1
ATOM 1395 N N . VAL C 2 92 ? 43.002 20.410 44.305 1.00 12.43 92 VAL A N 1
ATOM 1396 C CA . VAL C 2 92 ? 42.253 19.162 44.430 1.00 11.85 92 VAL A CA 1
ATOM 1397 C C . VAL C 2 92 ? 41.179 19.170 43.352 1.00 11.78 92 VAL A C 1
ATOM 1398 O O . VAL C 2 92 ? 40.500 20.186 43.184 1.00 12.04 92 VAL A O 1
ATOM 1402 N N . GLU C 2 93 ? 41.017 18.059 42.645 1.00 10.98 93 GLU A N 1
ATOM 1403 C CA . GLU C 2 93 ? 39.938 17.924 41.663 1.00 10.67 93 GLU A CA 1
ATOM 1404 C C . GLU C 2 93 ? 39.158 16.676 42.120 1.00 10.19 93 GLU A C 1
ATOM 1405 O O . GLU C 2 93 ? 39.751 15.639 42.444 1.00 9.86 93 GLU A O 1
ATOM 1411 N N . VAL C 2 94 ? 37.839 16.776 42.191 1.00 9.37 94 VAL A N 1
ATOM 1412 C CA . VAL C 2 94 ? 37.007 15.653 42.552 1.00 9.33 94 VAL A CA 1
ATOM 1413 C C . VAL C 2 94 ? 36.407 15.286 41.221 1.00 8.76 94 VAL A C 1
ATOM 1414 O O . VAL C 2 94 ? 35.573 16.017 40.689 1.00 9.56 94 VAL A O 1
ATOM 1418 N N . GLN C 2 95 ? 36.714 14.092 40.732 1.00 8.03 95 GLN A N 1
ATOM 1419 C CA . GLN C 2 95 ? 36.331 13.801 39.367 1.00 7.44 95 GLN A CA 1
ATOM 1420 C C . GLN C 2 95 ? 35.527 12.540 39.169 1.00 7.59 95 GLN A C 1
ATOM 1421 O O . GLN C 2 95 ? 36.079 11.448 39.006 1.00 8.00 95 GLN A O 1
ATOM 1427 N N . PHE C 2 96 ? 34.204 12.724 39.070 1.00 7.09 96 PHE A N 1
ATOM 1428 C CA . PHE C 2 96 ? 33.284 11.611 38.837 1.00 6.77 96 PHE A CA 1
ATOM 1429 C C . PHE C 2 96 ? 32.542 11.746 37.504 1.00 6.54 96 PHE A C 1
ATOM 1430 O O . PHE C 2 96 ? 31.569 11.021 37.287 1.00 7.17 96 PHE A O 1
ATOM 1438 N N . SER C 2 97 ? 32.978 12.702 36.658 1.00 6.76 97 SER A N 1
ATOM 1439 C CA . SER C 2 97 ? 32.350 12.837 35.336 1.00 6.21 97 SER A CA 1
ATOM 1440 C C . SER C 2 97 ? 32.959 11.843 34.342 1.00 6.49 97 SER A C 1
ATOM 1441 O O . SER C 2 97 ? 33.618 10.883 34.784 1.00 6.37 97 SER A O 1
ATOM 1444 N N . ASN C 2 98 ? 32.798 12.021 33.026 1.00 6.06 98 ASN A N 1
ATOM 1445 C CA . ASN C 2 98 ? 33.286 10.944 32.162 1.00 6.35 98 ASN A CA 1
ATOM 1446 C C . ASN C 2 98 ? 34.812 10.821 32.109 1.00 6.14 98 ASN A C 1
ATOM 1447 O O . ASN C 2 98 ? 35.544 11.791 32.292 1.00 6.06 98 ASN A O 1
ATOM 1452 N N . TYR C 2 99 ? 35.255 9.588 31.841 1.00 6.24 99 TYR A N 1
ATOM 1453 C CA . TYR C 2 99 ? 36.684 9.267 31.913 1.00 6.45 99 TYR A CA 1
ATOM 1454 C C . TYR C 2 99 ? 37.680 10.191 31.219 1.00 6.80 99 TYR A C 1
ATOM 1455 O O . TYR C 2 99 ? 38.782 10.372 31.719 1.00 7.29 99 TYR A O 1
ATOM 1464 N N . PRO C 2 100 ? 37.343 10.809 30.071 1.00 6.62 100 PRO A N 1
ATOM 1465 C CA . PRO C 2 100 ? 38.398 11.661 29.530 1.00 6.66 100 PRO A CA 1
ATOM 1466 C C . PRO C 2 100 ? 38.804 12.793 30.423 1.00 6.34 100 PRO A C 1
ATOM 1467 O O . PRO C 2 100 ? 39.912 13.354 30.286 1.00 6.70 100 PRO A O 1
ATOM 1471 N N . PHE C 2 101 ? 37.939 13.162 31.399 1.00 6.24 101 PHE A N 1
ATOM 1472 C CA . PHE C 2 101 ? 38.312 14.269 32.282 1.00 6.11 101 PHE A CA 1
ATOM 1473 C C . PHE C 2 101 ? 39.564 13.947 33.087 1.00 6.25 101 PHE A C 1
ATOM 1474 O O . PHE C 2 101 ? 40.231 14.857 33.570 1.00 6.47 101 PHE A O 1
ATOM 1482 N N . LEU C 2 102 ? 39.877 12.662 33.271 1.00 6.80 102 LEU A N 1
ATOM 1483 C CA . LEU C 2 102 ? 41.138 12.358 34.006 1.00 7.29 102 LEU A CA 1
ATOM 1484 C C . LEU C 2 102 ? 42.351 12.925 33.279 1.00 7.36 102 LEU A C 1
ATOM 1485 O O . LEU C 2 102 ? 43.196 13.576 33.876 1.00 7.45 102 LEU A O 1
ATOM 1490 N N . LEU C 2 103 ? 42.431 12.684 31.976 1.00 7.47 103 LEU A N 1
ATOM 1491 C CA . LEU C 2 103 ? 43.593 13.178 31.227 1.00 8.07 103 LEU A CA 1
ATOM 1492 C C . LEU C 2 103 ? 43.530 14.679 31.020 1.00 7.98 103 LEU A C 1
ATOM 1493 O O . LEU C 2 103 ? 44.561 15.323 30.985 1.00 8.46 103 LEU A O 1
ATOM 1498 N N . ASN C 2 104 ? 42.326 15.232 30.862 1.00 8.02 104 ASN A N 1
ATOM 1499 C CA . ASN C 2 104 ? 42.208 16.662 30.785 1.00 8.04 104 ASN A CA 1
ATOM 1500 C C . ASN C 2 104 ? 42.732 17.285 32.117 1.00 8.23 104 ASN A C 1
ATOM 1501 O O . ASN C 2 104 ? 43.534 18.265 32.100 1.00 8.27 104 ASN A O 1
ATOM 1506 N N . ASN C 2 105 ? 42.303 16.715 33.248 1.00 8.28 105 ASN A N 1
ATOM 1507 C CA . ASN C 2 105 ? 42.686 17.271 34.542 1.00 8.78 105 ASN A CA 1
ATOM 1508 C C . ASN C 2 105 ? 44.184 17.062 34.804 1.00 8.74 105 ASN A C 1
ATOM 1509 O O . ASN C 2 105 ? 44.854 17.940 35.360 1.00 8.80 105 ASN A O 1
ATOM 1514 N N . THR C 2 106 ? 44.705 15.923 34.374 1.00 8.70 106 THR A N 1
ATOM 1515 C CA . THR C 2 106 ? 46.145 15.642 34.556 1.00 8.91 106 THR A CA 1
ATOM 1516 C C . THR C 2 106 ? 46.995 16.586 33.730 1.00 9.18 106 THR A C 1
ATOM 1517 O O . THR C 2 106 ? 47.923 17.213 34.222 1.00 8.97 106 THR A O 1
ATOM 1521 N N . VAL C 2 107 ? 46.678 16.694 32.450 1.00 9.61 107 VAL A N 1
ATOM 1522 C CA . VAL C 2 107 ? 47.457 17.555 31.602 1.00 10.35 107 VAL A CA 1
ATOM 1523 C C . VAL C 2 107 ? 47.356 19.036 32.012 1.00 10.22 107 VAL A C 1
ATOM 1524 O O . VAL C 2 107 ? 48.380 19.761 32.067 1.00 10.18 107 VAL A O 1
ATOM 1528 N N . ARG C 2 108 ? 46.164 19.533 32.328 1.00 10.42 108 ARG A N 1
ATOM 1529 C CA . ARG C 2 108 ? 46.172 20.943 32.694 1.00 10.84 108 ARG A CA 1
ATOM 1530 C C . ARG C 2 108 ? 46.937 21.172 34.003 1.00 11.14 108 ARG A C 1
ATOM 1531 O O . ARG C 2 108 ? 47.585 22.195 34.128 1.00 11.39 108 ARG A O 1
ATOM 1539 N N . SER C 2 109 ? 46.905 20.230 34.938 1.00 11.41 109 SER A N 1
ATOM 1540 C CA . SER C 2 109 ? 47.658 20.361 36.191 1.00 12.16 109 SER A CA 1
ATOM 1541 C C . SER C 2 109 ? 49.142 20.359 35.887 1.00 12.55 109 SER A C 1
ATOM 1542 O O . SER C 2 109 ? 49.907 21.024 36.566 1.00 12.48 109 SER A O 1
ATOM 1545 N N . GLU C 2 110 ? 49.545 19.586 34.884 1.00 12.68 110 GLU A N 1
ATOM 1546 C CA . GLU C 2 110 ? 50.950 19.578 34.491 1.00 13.30 110 GLU A CA 1
ATOM 1547 C C . GLU C 2 110 ? 51.319 20.969 34.006 1.00 13.70 110 GLU A C 1
ATOM 1548 O O . GLU C 2 110 ? 52.371 21.492 34.386 1.00 13.86 110 GLU A O 1
ATOM 1554 N N . LEU C 2 111 ? 50.483 21.568 33.176 1.00 14.03 111 LEU A N 1
ATOM 1555 C CA . LEU C 2 111 ? 50.794 22.899 32.656 1.00 14.79 111 LEU A CA 1
ATOM 1556 C C . LEU C 2 111 ? 50.778 23.933 33.795 1.00 15.45 111 LEU A C 1
ATOM 1557 O O . LEU C 2 111 ? 51.643 24.811 33.845 1.00 15.59 111 LEU A O 1
ATOM 1562 N N . PHE C 2 112 ? 49.804 23.866 34.694 1.00 15.78 112 PHE A N 1
ATOM 1563 C CA . PHE C 2 112 ? 49.832 24.830 35.811 1.00 16.47 112 PHE A CA 1
ATOM 1564 C C . PHE C 2 112 ? 51.165 24.699 36.565 1.00 17.22 112 PHE A C 1
ATOM 1565 O O . PHE C 2 112 ? 51.801 25.707 36.943 1.00 17.58 112 PHE A O 1
ATOM 1573 N N . HIS C 2 113 ? 51.586 23.474 36.826 1.00 18.21 113 HIS A N 1
ATOM 1574 C CA . HIS C 2 113 ? 52.837 23.244 37.550 1.00 19.54 113 HIS A CA 1
ATOM 1575 C C . HIS C 2 113 ? 54.063 23.779 36.810 1.00 20.42 113 HIS A C 1
ATOM 1576 O O . HIS C 2 113 ? 54.942 24.372 37.426 1.00 20.33 113 HIS A O 1
ATOM 1583 N N . LYS C 2 114 ? 54.129 23.573 35.499 1.00 21.25 114 LYS A N 1
ATOM 1584 C CA . LYS C 2 114 ? 55.291 24.051 34.739 1.00 22.35 114 LYS A CA 1
ATOM 1585 C C . LYS C 2 114 ? 55.454 25.542 34.777 1.00 23.39 114 LYS A C 1
ATOM 1586 O O . LYS C 2 114 ? 56.581 26.051 34.827 1.00 23.68 114 LYS A O 1
ATOM 1592 N N . SER C 2 115 ? 54.331 26.243 34.740 1.00 24.52 115 SER A N 1
ATOM 1593 C CA . SER C 2 115 ? 54.317 27.698 34.761 1.00 25.72 115 SER A CA 1
ATOM 1594 C C . SER C 2 115 ? 54.336 28.252 36.175 1.00 26.42 115 SER A C 1
ATOM 1595 O O . SER C 2 115 ? 54.524 29.453 36.375 1.00 26.82 115 SER A O 1
ATOM 1598 N N . ASN C 2 116 ? 54.153 27.377 37.153 1.00 27.23 116 ASN A N 1
ATOM 1599 C CA . ASN C 2 116 ? 54.131 27.749 38.566 1.00 27.96 116 ASN A CA 1
ATOM 1600 C C . ASN C 2 116 ? 52.909 28.554 39.011 1.00 28.50 116 ASN A C 1
ATOM 1601 O O . ASN C 2 116 ? 53.007 29.554 39.732 1.00 28.60 116 ASN A O 1
ATOM 1614 N N . ASP C 2 118 ? 49.822 30.094 40.840 1.00 28.99 118 ASP A N 1
ATOM 1615 C CA . ASP C 2 118 ? 49.513 30.327 42.253 1.00 28.62 118 ASP A CA 1
ATOM 1616 C C . ASP C 2 118 ? 48.247 29.535 42.496 1.00 28.33 118 ASP A C 1
ATOM 1617 O O . ASP C 2 118 ? 47.398 29.467 41.620 1.00 28.11 118 ASP A O 1
ATOM 1622 N N . ILE C 2 119 ? 48.101 28.925 43.659 1.00 27.94 119 ILE A N 1
ATOM 1623 C CA . ILE C 2 119 ? 46.853 28.231 43.875 1.00 27.77 119 ILE A CA 1
ATOM 1624 C C . ILE C 2 119 ? 46.088 29.060 44.885 1.00 27.87 119 ILE A C 1
ATOM 1625 O O . ILE C 2 119 ? 45.028 29.599 44.574 1.00 28.09 119 ILE A O 1
ATOM 1630 N N . ASP C 2 120 ? 46.646 29.206 46.080 1.00 27.95 120 ASP A N 1
ATOM 1631 C CA . ASP C 2 120 ? 46.028 30.001 47.142 1.00 27.92 120 ASP A CA 1
ATOM 1632 C C . ASP C 2 120 ? 47.187 30.798 47.708 1.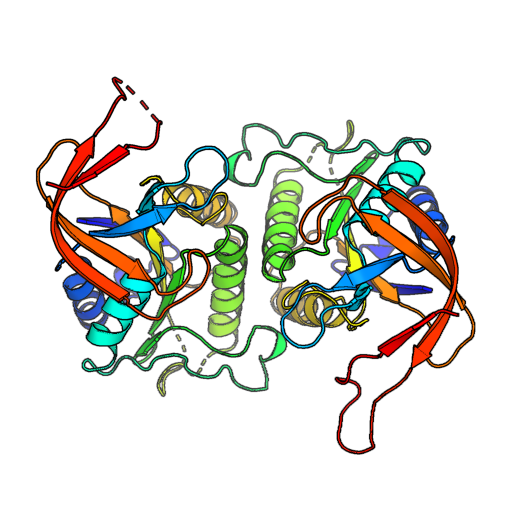00 28.12 120 ASP A C 1
ATOM 1633 O O . ASP C 2 120 ? 47.735 30.457 48.760 1.00 28.18 120 ASP A O 1
ATOM 1638 N N . GLU C 2 121 ? 47.562 31.848 46.973 1.00 28.35 121 GLU A N 1
ATOM 1639 C CA . GLU C 2 121 ? 48.691 32.707 47.335 1.00 28.64 121 GLU A CA 1
ATOM 1640 C C . GLU C 2 121 ? 49.902 31.819 47.615 1.00 28.56 121 GLU A C 1
ATOM 1641 O O . GLU C 2 121 ? 50.438 31.789 48.733 1.00 28.91 121 GLU A O 1
ATOM 1647 N N . GLU C 2 122 ? 50.320 31.069 46.601 1.00 28.44 122 GLU A N 1
ATOM 1648 C CA . GLU C 2 122 ? 51.461 30.154 46.725 1.00 28.12 122 GLU A CA 1
ATOM 1649 C C . GLU C 2 122 ? 51.549 29.364 45.412 1.00 28.08 122 GLU A C 1
ATOM 1650 O O . GLU C 2 122 ? 50.526 29.023 44.821 1.00 28.12 122 GLU A O 1
ATOM 1656 N N . GLY C 2 123 ? 52.757 29.082 44.938 1.00 27.75 123 GLY A N 1
ATOM 1657 C CA . GLY C 2 123 ? 52.864 28.323 43.702 1.00 27.31 123 GLY A CA 1
ATOM 1658 C C . GLY C 2 123 ? 52.389 26.897 43.936 1.00 26.77 123 GLY A C 1
ATOM 1659 O O . GLY C 2 123 ? 52.608 26.349 45.014 1.00 26.81 123 GLY A O 1
ATOM 1668 N N . LYS C 2 125 ? 52.291 23.018 44.132 1.00 22.95 125 LYS A N 1
ATOM 1669 C CA . LYS C 2 125 ? 53.334 22.004 44.237 1.00 20.97 125 LYS A CA 1
ATOM 1670 C C . LYS C 2 125 ? 52.793 20.592 44.046 1.00 19.68 125 LYS A C 1
ATOM 1671 O O . LYS C 2 125 ? 53.539 19.685 43.716 1.00 19.24 125 LYS A O 1
ATOM 1677 N N . VAL C 2 126 ? 51.495 20.401 44.252 1.00 18.01 126 VAL A N 1
ATOM 1678 C CA . VAL C 2 126 ? 50.947 19.063 44.143 1.00 16.54 126 VAL A CA 1
ATOM 1679 C C . VAL C 2 126 ? 49.445 19.089 43.878 1.00 15.35 126 VAL A C 1
ATOM 1680 O O . VAL C 2 126 ? 48.770 20.039 44.248 1.00 14.84 126 VAL A O 1
ATOM 1684 N N . ALA C 2 127 ? 48.958 18.055 43.195 1.00 14.09 127 ALA A N 1
ATOM 1685 C CA . ALA C 2 127 ? 47.541 17.922 42.897 1.00 12.96 127 ALA A CA 1
ATOM 1686 C C . ALA C 2 127 ? 47.021 16.633 43.471 1.00 12.11 127 ALA A C 1
ATOM 1687 O O . ALA C 2 127 ? 47.702 15.609 43.462 1.00 11.59 127 ALA A O 1
ATOM 1689 N N . ILE C 2 128 ? 45.790 16.672 43.974 1.00 11.14 128 ILE A N 1
ATOM 1690 C CA . ILE C 2 128 ? 45.133 15.499 44.492 1.00 10.69 128 ILE A CA 1
ATOM 1691 C C . ILE C 2 128 ? 43.911 15.290 43.579 1.00 10.33 128 ILE A C 1
ATOM 1692 O O . ILE C 2 128 ? 43.143 16.243 43.358 1.00 10.58 128 ILE A O 1
ATOM 1697 N N . ILE C 2 129 ? 43.738 14.084 43.046 1.00 9.79 129 ILE A N 1
ATOM 1698 C CA . ILE C 2 129 ? 42.578 13.778 42.197 1.00 9.71 129 ILE A CA 1
ATOM 1699 C C . ILE C 2 129 ? 41.811 12.673 42.903 1.00 9.55 129 ILE A C 1
ATOM 1700 O O . ILE C 2 129 ? 42.331 11.611 43.176 1.00 9.71 129 ILE A O 1
ATOM 1705 N N . ILE C 2 130 ? 40.556 12.968 43.231 1.00 8.98 130 ILE A N 1
ATOM 1706 C CA . ILE C 2 130 ? 39.682 12.046 43.966 1.00 8.98 130 ILE A CA 1
ATOM 1707 C C . ILE C 2 130 ? 38.737 11.366 42.993 1.00 9.18 130 ILE A C 1
ATOM 1708 O O . ILE C 2 130 ? 38.089 12.062 42.172 1.00 9.19 130 ILE A O 1
ATOM 1713 N N . THR C 2 131 ? 38.680 10.036 43.077 1.00 8.87 131 THR A N 1
ATOM 1714 C CA . THR C 2 131 ? 37.866 9.206 42.204 1.00 9.38 131 THR A CA 1
ATOM 1715 C C . THR C 2 131 ? 37.194 8.111 42.994 1.00 9.39 131 THR A C 1
ATOM 1716 O O . THR C 2 131 ? 37.550 7.882 44.178 1.00 9.93 131 THR A O 1
ATOM 1720 N N . LYS C 2 132 ? 36.222 7.451 42.382 1.00 9.20 132 LYS A N 1
ATOM 1721 C CA . LYS C 2 132 ? 35.503 6.341 43.016 1.00 9.41 132 LYS A CA 1
ATOM 1722 C C . LYS C 2 132 ? 36.003 5.024 42.415 1.00 9.39 132 LYS A C 1
ATOM 1723 O O . LYS C 2 132 ? 36.322 4.924 41.204 1.00 9.31 132 LYS A O 1
ATOM 1729 N N . GLY C 2 133 ? 36.012 3.983 43.233 1.00 9.10 133 GLY A N 1
ATOM 1730 C CA . GLY C 2 133 ? 36.459 2.691 42.756 1.00 9.04 133 GLY A CA 1
ATOM 1731 C C . GLY C 2 133 ? 35.496 2.055 41.761 1.00 8.84 133 GLY A C 1
ATOM 1732 O O . GLY C 2 133 ? 34.291 2.330 41.762 1.00 8.66 133 GLY A O 1
ATOM 1733 N N . HIS C 2 134 ? 36.033 1.172 40.919 1.00 8.91 134 HIS A N 1
ATOM 1734 C CA . HIS C 2 134 ? 35.288 0.412 39.945 1.00 9.48 134 HIS A CA 1
ATOM 1735 C C . HIS C 2 134 ? 34.150 -0.388 40.612 1.00 9.33 134 HIS A C 1
ATOM 1736 O O . HIS C 2 134 ? 33.129 -0.633 40.021 1.00 9.72 134 HIS A O 1
ATOM 1751 N N . PHE C 2 136 ? 31.803 0.168 42.494 1.00 9.48 136 PHE A N 1
ATOM 1752 C CA . PHE C 2 136 ? 30.457 0.710 42.575 1.00 9.23 136 PHE A CA 1
ATOM 1753 C C . PHE C 2 136 ? 29.739 0.871 41.271 1.00 8.97 136 PHE A C 1
ATOM 1754 O O . PHE C 2 136 ? 30.309 1.355 40.281 1.00 9.05 136 PHE A O 1
ATOM 1762 N N . PRO C 2 137 ? 28.481 0.434 41.208 1.00 8.51 137 PRO A N 1
ATOM 1763 C CA . PRO C 2 137 ? 27.735 0.636 39.962 1.00 8.38 137 PRO A CA 1
ATOM 1764 C C . PRO C 2 137 ? 27.630 2.161 39.867 1.00 8.05 137 PRO A C 1
ATOM 1765 O O . PRO C 2 137 ? 27.525 2.862 40.889 1.00 8.02 137 PRO A O 1
ATOM 1769 N N . ALA C 2 138 ? 27.629 2.667 38.633 1.00 7.66 138 ALA A N 1
ATOM 1770 C CA . ALA C 2 138 ? 27.646 4.114 38.446 1.00 7.59 138 ALA A CA 1
ATOM 1771 C C . ALA C 2 138 ? 27.224 4.397 37.034 1.00 7.48 138 ALA A C 1
ATOM 1772 O O . ALA C 2 138 ? 27.099 3.500 36.232 1.00 7.75 138 ALA A O 1
ATOM 1774 N N . SER C 2 139 ? 27.005 5.675 36.740 1.00 7.73 139 SER A N 1
ATOM 1775 C CA . SER C 2 139 ? 26.695 6.050 35.388 1.00 7.78 139 SER A CA 1
ATOM 1776 C C . SER C 2 139 ? 27.760 5.504 34.398 1.00 7.47 139 SER A C 1
ATOM 1777 O O . SER C 2 139 ? 28.957 5.440 34.700 1.00 7.45 139 SER A O 1
ATOM 1780 N N . ASN C 2 140 ? 27.323 5.120 33.217 1.00 7.22 140 ASN A N 1
ATOM 1781 C CA . ASN C 2 140 ? 28.261 4.652 32.212 1.00 6.86 140 ASN A CA 1
ATOM 1782 C C . ASN C 2 140 ? 29.307 5.692 31.908 1.00 6.71 140 ASN A C 1
ATOM 1783 O O . ASN C 2 140 ? 28.977 6.888 31.802 1.00 6.29 140 ASN A O 1
ATOM 1788 N N . SER C 2 141 ? 30.552 5.240 31.755 1.00 6.64 141 SER A N 1
ATOM 1789 C CA . SER C 2 141 ? 31.675 6.067 31.374 1.00 6.35 141 SER A CA 1
ATOM 1790 C C . SER C 2 141 ? 32.142 7.035 32.425 1.00 6.34 141 SER A C 1
ATOM 1791 O O . SER C 2 141 ? 33.092 7.776 32.191 1.00 6.26 141 SER A O 1
ATOM 1794 N N . SER C 2 142 ? 31.517 7.015 33.615 1.00 6.03 142 SER A N 1
ATOM 1795 C CA . SER C 2 142 ? 32.098 7.817 34.675 1.00 6.25 142 SER A CA 1
ATOM 1796 C C . SER C 2 142 ? 33.484 7.239 35.050 1.00 6.51 142 SER A C 1
ATOM 1797 O O . SER C 2 142 ? 33.692 6.025 35.111 1.00 6.50 142 SER A O 1
ATOM 1800 N N . LEU C 2 143 ? 34.414 8.136 35.280 1.00 6.31 143 LEU A N 1
ATOM 1801 C CA . LEU C 2 143 ? 35.764 7.756 35.638 1.00 7.06 143 LEU A CA 1
ATOM 1802 C C . LEU C 2 143 ? 35.784 6.863 36.871 1.00 6.88 143 LEU A C 1
ATOM 1803 O O . LEU C 2 143 ? 34.956 7.014 37.763 1.00 6.88 143 LEU A O 1
ATOM 1808 N N . TYR C 2 144 ? 36.695 5.896 36.902 1.00 7.26 144 TYR A N 1
ATOM 1809 C CA . TYR C 2 144 ? 36.864 5.123 38.134 1.00 7.59 144 TYR A CA 1
ATOM 1810 C C . TYR C 2 144 ? 38.351 5.027 38.437 1.00 7.84 144 TYR A C 1
ATOM 1811 O O . TYR C 2 144 ? 39.177 5.151 37.547 1.00 7.60 144 TYR A O 1
ATOM 1820 N N . TYR C 2 145 ? 38.669 4.796 39.720 1.00 7.92 145 TYR A N 1
ATOM 1821 C CA . TYR C 2 145 ? 40.038 4.770 40.219 1.00 8.22 145 TYR A CA 1
ATOM 1822 C C . TYR C 2 145 ? 41.004 3.854 39.482 1.00 8.20 145 TYR A C 1
ATOM 1823 O O . TYR C 2 145 ? 42.088 4.307 39.100 1.00 8.05 145 TYR A O 1
ATOM 1832 N N . GLU C 2 146 ? 40.633 2.603 39.240 1.00 8.20 146 GLU A N 1
ATOM 1833 C CA . GLU C 2 146 ? 41.578 1.663 38.613 1.00 8.76 146 GLU A CA 1
ATOM 1834 C C . GLU C 2 146 ? 41.949 2.091 37.189 1.00 8.79 146 GLU A C 1
ATOM 1835 O O . GLU C 2 146 ? 43.071 1.875 36.722 1.00 8.87 146 GLU A O 1
ATOM 1841 N N . GLN C 2 147 ? 40.999 2.693 36.499 1.00 9.15 147 GLN A N 1
ATOM 1842 C CA . GLN C 2 147 ? 41.209 3.199 35.137 1.00 9.25 147 GLN A CA 1
ATOM 1843 C C . GLN C 2 147 ? 42.169 4.400 35.226 1.00 9.48 147 GLN A C 1
ATOM 1844 O O . GLN C 2 147 ? 43.123 4.526 34.435 1.00 9.39 147 GLN A O 1
ATOM 1850 N N . ALA C 2 148 ? 41.967 5.279 36.189 1.00 9.15 148 ALA A N 1
ATOM 1851 C CA . ALA C 2 148 ? 42.877 6.415 36.324 1.00 9.58 148 ALA A CA 1
ATOM 1852 C C . ALA C 2 148 ? 44.287 5.899 36.693 1.00 10.02 148 ALA A C 1
ATOM 1853 O O . ALA C 2 148 ? 45.259 6.427 36.225 1.00 9.77 148 ALA A O 1
ATOM 1855 N N . GLN C 2 149 ? 44.352 4.886 37.558 1.00 10.12 149 GLN A N 1
ATOM 1856 C CA . GLN C 2 149 ? 45.625 4.317 37.974 1.00 10.87 149 GLN A CA 1
ATOM 1857 C C . GLN C 2 149 ? 46.380 3.781 36.791 1.00 10.63 149 GLN A C 1
ATOM 1858 O O . GLN C 2 149 ? 47.560 4.071 36.620 1.00 10.55 149 GLN A O 1
ATOM 1864 N N . ASN C 2 150 ? 45.684 3.000 35.975 1.00 10.60 150 ASN A N 1
ATOM 1865 C CA . ASN C 2 150 ? 46.342 2.384 34.807 1.00 10.65 150 ASN A CA 1
ATOM 1866 C C . ASN C 2 150 ? 46.794 3.460 33.798 1.00 10.49 150 ASN A C 1
ATOM 1867 O O . ASN C 2 150 ? 47.899 3.387 33.239 1.00 10.14 150 ASN A O 1
ATOM 1872 N N . GLN C 2 151 ? 45.988 4.493 33.597 1.00 9.84 151 GLN A N 1
ATOM 1873 C CA . GLN C 2 151 ? 46.400 5.527 32.656 1.00 9.69 151 GLN A CA 1
ATOM 1874 C C . GLN C 2 151 ? 47.566 6.328 33.196 1.00 9.46 151 GLN A C 1
ATOM 1875 O O . GLN C 2 151 ? 48.552 6.535 32.485 1.00 9.18 151 GLN A O 1
ATOM 1881 N N . LEU C 2 152 ? 47.501 6.773 34.455 1.00 9.57 152 LEU A N 1
ATOM 1882 C CA . LEU C 2 152 ? 48.621 7.533 34.966 1.00 9.88 152 LEU A CA 1
ATOM 1883 C C . LEU C 2 152 ? 49.896 6.692 35.092 1.00 10.12 152 LEU A C 1
ATOM 1884 O O . LEU C 2 152 ? 50.990 7.216 34.934 1.00 10.44 152 LEU A O 1
ATOM 1889 N N . ASN C 2 153 ? 49.736 5.418 35.389 1.00 10.29 153 ASN A N 1
ATOM 1890 C CA . ASN C 2 153 ? 50.906 4.514 35.486 1.00 11.01 153 ASN A CA 1
ATOM 1891 C C . ASN C 2 153 ? 51.601 4.500 34.118 1.00 11.23 153 ASN A C 1
ATOM 1892 O O . ASN C 2 153 ? 52.833 4.527 34.057 1.00 11.32 153 ASN A O 1
ATOM 1897 N N . SER C 2 154 ? 50.828 4.407 33.031 1.00 11.43 154 SER A N 1
ATOM 1898 C CA . SER C 2 154 ? 51.425 4.426 31.677 1.00 12.04 154 SER A CA 1
ATOM 1899 C C . SER C 2 154 ? 52.087 5.759 31.376 1.00 12.31 154 SER A C 1
ATOM 1900 O O . SER C 2 154 ? 53.206 5.787 30.839 1.00 12.18 154 SER A O 1
ATOM 1903 N N . LEU C 2 155 ? 51.428 6.880 31.698 1.00 12.07 155 LEU A N 1
ATOM 1904 C CA . LEU C 2 155 ? 52.051 8.169 31.472 1.00 12.47 155 LEU A CA 1
ATOM 1905 C C . LEU C 2 155 ? 53.378 8.272 32.246 1.00 12.73 155 LEU A C 1
ATOM 1906 O O . LEU C 2 155 ? 54.357 8.781 31.726 1.00 12.48 155 LEU A O 1
ATOM 1911 N N . ALA C 2 156 ? 53.400 7.778 33.492 1.00 13.13 156 ALA A N 1
ATOM 1912 C CA . ALA C 2 156 ? 54.626 7.864 34.301 1.00 14.12 156 ALA A CA 1
ATOM 1913 C C . ALA C 2 156 ? 55.752 7.044 33.682 1.00 14.74 156 ALA A C 1
ATOM 1914 O O . ALA C 2 156 ? 56.912 7.479 33.652 1.00 14.55 156 ALA A O 1
ATOM 1916 N N . GLU C 2 157 ? 55.423 5.885 33.153 1.00 15.83 157 GLU A N 1
ATOM 1917 C CA . GLU C 2 157 ? 56.419 5.025 32.527 1.00 17.04 157 GLU A CA 1
ATOM 1918 C C . GLU C 2 157 ? 57.103 5.766 31.390 1.00 17.25 157 GLU A C 1
ATOM 1919 O O . GLU C 2 157 ? 58.300 5.594 31.121 1.00 17.21 157 GLU A O 1
ATOM 1925 N N . TYR C 2 158 ? 56.335 6.592 30.703 1.00 17.61 158 TYR A N 1
ATOM 1926 C CA . TYR C 2 158 ? 56.885 7.306 29.583 1.00 17.84 158 TYR A CA 1
ATOM 1927 C C . TYR C 2 158 ? 57.269 8.756 29.855 1.00 17.65 158 TYR A C 1
ATOM 1928 O O . TYR C 2 158 ? 57.504 9.525 28.927 1.00 17.86 158 TYR A O 1
ATOM 1937 N N . ASN C 2 159 ? 57.378 9.119 31.134 1.00 17.02 159 ASN A N 1
ATOM 1938 C CA . ASN C 2 159 ? 57.790 10.442 31.530 1.00 16.77 159 ASN A CA 1
ATOM 1939 C C . ASN C 2 159 ? 57.000 11.582 30.936 1.00 16.44 159 ASN A C 1
ATOM 1940 O O . ASN C 2 159 ? 57.541 12.675 30.684 1.00 16.50 159 ASN A O 1
ATOM 1945 N N . VAL C 2 160 ? 55.708 11.366 30.780 1.00 15.76 160 VAL A N 1
ATOM 1946 C CA . VAL C 2 160 ? 54.875 12.402 30.195 1.00 15.44 160 VAL A CA 1
ATOM 1947 C C . VAL C 2 160 ? 54.637 13.614 31.107 1.00 15.32 160 VAL A C 1
ATOM 1948 O O . VAL C 2 160 ? 54.578 14.760 30.632 1.00 15.12 160 VAL A O 1
ATOM 1952 N N . PHE C 2 161 ? 54.528 13.395 32.416 1.00 14.95 161 PHE A N 1
ATOM 1953 C CA . PHE C 2 161 ? 54.295 14.511 33.321 1.00 14.87 161 PHE A CA 1
ATOM 1954 C C . PHE C 2 161 ? 55.182 14.461 34.563 1.00 14.80 161 PHE A C 1
ATOM 1955 O O . PHE C 2 161 ? 55.499 13.383 35.024 1.00 14.89 161 PHE A O 1
ATOM 1963 N N . ASP C 2 162 ? 55.572 15.619 35.068 1.00 14.79 162 ASP A N 1
ATOM 1964 C CA . ASP C 2 162 ? 56.413 15.720 36.270 1.00 14.85 162 ASP A CA 1
ATOM 1965 C C . ASP C 2 162 ? 55.675 16.223 37.487 1.00 14.49 162 ASP A C 1
ATOM 1966 O O . ASP C 2 162 ? 56.224 16.174 38.579 1.00 14.44 162 ASP A O 1
ATOM 1971 N N . VAL C 2 163 ? 54.443 16.714 37.329 1.00 13.86 163 VAL A N 1
ATOM 1972 C CA . VAL C 2 163 ? 53.730 17.240 38.489 1.00 13.33 163 VAL A CA 1
ATOM 1973 C C . VAL C 2 163 ? 53.364 16.142 39.477 1.00 12.71 163 VAL A C 1
ATOM 1974 O O . VAL C 2 163 ? 52.924 15.065 39.097 1.00 12.66 163 VAL A O 1
ATOM 1978 N N . PRO C 2 164 ? 53.582 16.394 40.777 1.00 12.21 164 PRO A N 1
ATOM 1979 C CA . PRO C 2 164 ? 53.243 15.399 41.794 1.00 11.74 164 PRO A CA 1
ATOM 1980 C C . PRO C 2 164 ? 51.713 15.311 41.844 1.00 11.57 164 PRO A C 1
ATOM 1981 O O . PRO C 2 164 ? 51.047 16.349 41.916 1.00 11.42 164 PRO A O 1
ATOM 1985 N N . ILE C 2 165 ? 51.206 14.092 41.798 1.00 11.15 165 ILE A N 1
ATOM 1986 C CA . ILE C 2 165 ? 49.766 13.822 41.869 1.00 10.98 165 ILE A CA 1
ATOM 1987 C C . ILE C 2 165 ? 49.494 12.678 42.818 1.00 10.73 165 ILE A C 1
ATOM 1988 O O . ILE C 2 165 ? 50.124 11.584 42.733 1.00 10.71 165 ILE A O 1
ATOM 1993 N N . ARG C 2 166 ? 48.631 12.942 43.798 1.00 10.43 166 ARG A N 1
ATOM 1994 C CA . ARG C 2 166 ? 48.168 11.901 44.686 1.00 10.48 166 ARG A CA 1
ATOM 1995 C C . ARG C 2 166 ? 46.781 11.497 44.117 1.00 10.28 166 ARG A C 1
ATOM 1996 O O . ARG C 2 166 ? 45.832 12.301 44.129 1.00 10.06 166 ARG A O 1
ATOM 2004 N N . LEU C 2 167 ? 46.659 10.278 43.594 1.00 9.85 167 LEU A N 1
ATOM 2005 C CA . LEU C 2 167 ? 45.370 9.792 43.064 1.00 9.81 167 LEU A CA 1
ATOM 2006 C C . LEU C 2 167 ? 44.702 9.028 44.210 1.00 10.06 167 LEU A C 1
ATOM 2007 O O . LEU C 2 167 ? 45.325 8.119 44.771 1.00 10.00 167 LEU A O 1
ATOM 2012 N N . VAL C 2 168 ? 43.443 9.368 44.519 1.00 9.92 168 VAL A N 1
ATOM 2013 C CA . VAL C 2 168 ? 42.692 8.769 45.618 1.00 10.47 168 VAL A CA 1
ATOM 2014 C C . VAL C 2 168 ? 41.518 7.991 45.067 1.00 10.35 168 VAL A C 1
ATOM 2015 O O . VAL C 2 168 ? 40.831 8.489 44.168 1.00 10.17 168 VAL A O 1
ATOM 2019 N N . GLY C 2 169 ? 41.285 6.788 45.574 1.00 10.33 169 GLY A N 1
ATOM 2020 C CA . GLY C 2 169 ? 40.161 5.995 45.132 1.00 10.48 169 GLY A CA 1
ATOM 2021 C C . GLY C 2 169 ? 39.298 5.735 46.354 1.00 10.83 169 GLY A C 1
ATOM 2022 O O . GLY C 2 169 ? 39.808 5.258 47.393 1.00 10.54 169 GLY A O 1
ATOM 2023 N N . LEU C 2 170 ? 38.018 6.089 46.247 1.00 10.91 170 LEU A N 1
ATOM 2024 C CA . LEU C 2 170 ? 37.044 5.876 47.338 1.00 11.04 170 LEU A CA 1
ATOM 2025 C C . LEU C 2 170 ? 36.517 4.477 47.171 1.00 11.31 170 LEU A C 1
ATOM 2026 O O . LEU C 2 170 ? 36.037 4.080 46.092 1.00 11.27 170 LEU A O 1
ATOM 2031 N N . ILE C 2 171 ? 36.606 3.682 48.238 1.00 11.90 171 ILE A N 1
ATOM 2032 C CA . ILE C 2 171 ? 36.124 2.321 48.145 1.00 12.83 171 ILE A CA 1
ATOM 2033 C C . ILE C 2 171 ? 35.442 1.891 49.446 1.00 13.39 171 ILE A C 1
ATOM 2034 O O . ILE C 2 171 ? 35.382 2.660 50.375 1.00 13.06 171 ILE A O 1
ATOM 2039 N N . GLU C 2 172 ? 34.908 0.676 49.449 1.00 14.21 172 GLU A N 1
ATOM 2040 C CA . GLU C 2 172 ? 34.296 0.093 50.674 1.00 15.11 172 GLU A CA 1
ATOM 2041 C C . GLU C 2 172 ? 34.463 -1.427 50.631 1.00 15.42 172 GLU A C 1
ATOM 2042 O O . GLU C 2 172 ? 34.703 -2.013 49.578 1.00 15.51 172 GLU A O 1
ATOM 2048 N N . ASP C 2 173 ? 34.314 -2.106 51.771 1.00 15.61 173 ASP A N 1
ATOM 2049 C CA . ASP C 2 173 ? 34.379 -3.557 51.708 1.00 15.72 173 ASP A CA 1
ATOM 2050 C C . ASP C 2 173 ? 33.073 -4.071 51.110 1.00 15.48 173 ASP A C 1
ATOM 2051 O O . ASP C 2 173 ? 31.996 -3.471 51.295 1.00 15.40 173 ASP A O 1
ATOM 2056 N N . PHE C 2 174 ? 33.153 -5.189 50.404 1.00 15.02 174 PHE A N 1
ATOM 2057 C CA . PHE C 2 174 ? 32.003 -5.866 49.849 1.00 14.98 174 PHE A CA 1
ATOM 2058 C C . PHE C 2 174 ? 31.338 -6.689 50.972 1.00 15.05 174 PHE A C 1
ATOM 2059 O O . PHE C 2 174 ? 31.995 -7.038 51.966 1.00 15.20 174 PHE A O 1
ATOM 2067 N N . GLU C 2 175 ? 30.070 -7.018 50.788 1.00 15.13 175 GLU A N 1
ATOM 2068 C CA . GLU C 2 175 ? 29.359 -7.882 51.724 1.00 15.39 175 GLU A CA 1
ATOM 2069 C C . GLU C 2 175 ? 29.605 -7.549 53.214 1.00 15.17 175 GLU A C 1
ATOM 2070 O O . GLU C 2 175 ? 29.814 -8.439 54.074 1.00 14.90 175 GLU A O 1
ATOM 2076 N N . THR C 2 176 ? 29.534 -6.261 53.502 1.00 14.84 176 THR A N 1
ATOM 2077 C CA . THR C 2 176 ? 29.718 -5.721 54.836 1.00 14.66 176 THR A CA 1
ATOM 2078 C C . THR C 2 176 ? 28.623 -4.718 55.137 1.00 14.88 176 THR A C 1
ATOM 2079 O O . THR C 2 176 ? 28.288 -3.867 54.292 1.00 15.08 176 THR A O 1
ATOM 2083 N N . ASP C 2 177 ? 28.047 -4.808 56.326 1.00 14.83 177 ASP A N 1
ATOM 2084 C CA . ASP C 2 177 ? 26.970 -3.884 56.718 1.00 14.87 177 ASP A CA 1
ATOM 2085 C C . ASP C 2 177 ? 27.601 -2.497 56.880 1.00 14.79 177 ASP A C 1
ATOM 2086 O O . ASP C 2 177 ? 28.567 -2.294 57.641 1.00 14.49 177 ASP A O 1
ATOM 2091 N N . ILE C 2 178 ? 27.078 -1.525 56.129 1.00 14.57 178 ILE A N 1
ATOM 2092 C CA . ILE C 2 178 ? 27.594 -0.187 56.185 1.00 14.60 178 ILE A CA 1
ATOM 2093 C C . ILE C 2 178 ? 26.429 0.826 56.177 1.00 14.68 178 ILE A C 1
ATOM 2094 O O . ILE C 2 178 ? 25.304 0.488 55.815 1.00 15.11 178 ILE A O 1
ATOM 2099 N N . ASP C 2 179 ? 26.732 2.048 56.579 1.00 14.64 179 ASP A N 1
ATOM 2100 C CA . ASP C 2 179 ? 25.729 3.110 56.527 1.00 14.71 179 ASP A CA 1
ATOM 2101 C C . ASP C 2 179 ? 25.899 3.748 55.146 1.00 14.34 179 ASP A C 1
ATOM 2102 O O . ASP C 2 179 ? 27.007 3.898 54.619 1.00 14.75 179 ASP A O 1
ATOM 2107 N N . ILE C 2 180 ? 24.789 4.167 54.582 1.00 13.61 180 ILE A N 1
ATOM 2108 C CA . ILE C 2 180 ? 24.834 4.740 53.233 1.00 12.86 180 ILE A CA 1
ATOM 2109 C C . ILE C 2 180 ? 23.903 5.963 53.196 1.00 12.30 180 ILE A C 1
ATOM 2110 O O . ILE C 2 180 ? 22.806 5.897 53.781 1.00 12.21 180 ILE A O 1
ATOM 2115 N N . VAL C 2 181 ? 24.294 7.063 52.540 1.00 11.63 181 VAL A N 1
ATOM 2116 C CA . VAL C 2 181 ? 23.353 8.194 52.427 1.00 11.10 181 VAL A CA 1
ATOM 2117 C C . VAL C 2 181 ? 22.636 8.008 51.091 1.00 11.04 181 VAL A C 1
ATOM 2118 O O . VAL C 2 181 ? 23.282 7.864 50.057 1.00 10.63 181 VAL A O 1
ATOM 2122 N N . SER C 2 182 ? 21.303 8.023 51.132 1.00 11.02 182 SER A N 1
ATOM 2123 C CA . SER C 2 182 ? 20.488 7.799 49.933 1.00 11.34 182 SER A CA 1
ATOM 2124 C C . SER C 2 182 ? 19.759 9.100 49.668 1.00 11.17 182 SER A C 1
ATOM 2125 O O . SER C 2 182 ? 19.109 9.629 50.554 1.00 11.68 182 SER A O 1
ATOM 2128 N N . THR C 2 183 ? 19.940 9.656 48.475 1.00 10.84 183 THR A N 1
ATOM 2129 C CA . THR C 2 183 ? 19.321 10.944 48.162 1.00 10.04 183 THR A CA 1
ATOM 2130 C C . THR C 2 183 ? 18.387 10.840 46.972 1.00 9.88 183 THR A C 1
ATOM 2131 O O . THR C 2 183 ? 18.688 10.133 46.013 1.00 9.88 183 THR A O 1
ATOM 2135 N N . THR C 2 184 ? 17.262 11.554 47.053 1.00 9.52 184 THR A N 1
ATOM 2136 C CA . THR C 2 184 ? 16.316 11.623 45.936 1.00 9.22 184 THR A CA 1
ATOM 2137 C C . THR C 2 184 ? 16.304 13.085 45.521 1.00 9.06 184 THR A C 1
ATOM 2138 O O . THR C 2 184 ? 16.253 13.964 46.379 1.00 8.80 184 THR A O 1
ATOM 2142 N N . TYR C 2 185 ? 16.406 13.334 44.219 1.00 8.85 185 TYR A N 1
ATOM 2143 C CA . TYR C 2 185 ? 16.451 14.713 43.696 1.00 8.94 185 TYR A CA 1
ATOM 2144 C C . TYR C 2 185 ? 15.147 15.071 42.993 1.00 9.10 185 TYR A C 1
ATOM 2145 O O . TYR C 2 185 ? 14.361 14.185 42.670 1.00 9.01 185 TYR A O 1
ATOM 2154 N N . ALA C 2 186 ? 14.937 16.367 42.742 1.00 9.79 186 ALA A N 1
ATOM 2155 C CA . ALA C 2 186 ? 13.676 16.779 42.126 1.00 10.41 186 ALA A CA 1
ATOM 2156 C C . ALA C 2 186 ? 13.419 16.311 40.684 1.00 10.87 186 ALA A C 1
ATOM 2157 O O . ALA C 2 186 ? 12.277 16.366 40.222 1.00 11.45 186 ALA A O 1
ATOM 2159 N N . ASP C 2 187 ? 14.439 15.846 39.968 1.00 10.74 187 ASP A N 1
ATOM 2160 C CA . ASP C 2 187 ? 14.227 15.327 38.621 1.00 10.73 187 ASP A CA 1
ATOM 2161 C C . ASP C 2 187 ? 15.086 14.092 38.518 1.00 9.98 187 ASP A C 1
ATOM 2162 O O . ASP C 2 187 ? 16.062 13.964 39.276 1.00 9.44 187 ASP A O 1
ATOM 2167 N N . LYS C 2 188 ? 14.752 13.230 37.560 1.00 9.21 188 LYS A N 1
ATOM 2168 C CA . LYS C 2 188 ? 15.412 11.939 37.403 1.00 8.86 188 LYS A CA 1
ATOM 2169 C C . LYS C 2 188 ? 16.818 11.977 36.898 1.00 8.54 188 LYS A C 1
ATOM 2170 O O . LYS C 2 188 ? 17.561 11.009 37.063 1.00 8.40 188 LYS A O 1
ATOM 2176 N N . ARG C 2 189 ? 17.174 13.108 36.277 1.00 8.05 189 ARG A N 1
ATOM 2177 C CA . ARG C 2 189 ? 18.524 13.289 35.734 1.00 7.82 189 ARG A CA 1
ATOM 2178 C C . ARG C 2 189 ? 18.984 14.709 36.009 1.00 7.72 189 ARG A C 1
ATOM 2179 O O . ARG C 2 189 ? 18.199 15.665 35.920 1.00 8.19 189 ARG A O 1
ATOM 2187 N N . TYR C 2 190 ? 20.269 14.818 36.320 1.00 7.55 190 TYR A N 1
ATOM 2188 C CA . TYR C 2 190 ? 20.996 16.083 36.488 1.00 7.63 190 TYR A CA 1
ATOM 2189 C C . TYR C 2 190 ? 20.675 16.974 37.648 1.00 8.08 190 TYR A C 1
ATOM 2190 O O . TYR C 2 190 ? 21.456 17.814 38.009 1.00 8.38 190 TYR A O 1
ATOM 2199 N N . SER C 2 191 ? 19.518 16.796 38.258 1.00 8.42 191 SER A N 1
ATOM 2200 C CA . SER C 2 191 ? 19.161 17.699 39.346 1.00 9.03 191 SER A CA 1
ATOM 2201 C C . SER C 2 191 ? 20.081 17.620 40.547 1.00 9.07 191 SER A C 1
ATOM 2202 O O . SER C 2 191 ? 20.548 16.533 40.908 1.00 9.30 191 SER A O 1
ATOM 2205 N N . ARG C 2 192 ? 20.313 18.776 41.168 1.00 9.04 192 ARG A N 1
ATOM 2206 C CA . ARG C 2 192 ? 21.105 18.864 42.418 1.00 9.27 192 ARG A CA 1
ATOM 2207 C C . ARG C 2 192 ? 20.188 19.333 43.542 1.00 9.66 192 ARG A C 1
ATOM 2208 O O . ARG C 2 192 ? 20.640 19.594 44.640 1.00 9.91 192 ARG A O 1
ATOM 2216 N N . THR C 2 193 ? 18.902 19.428 43.237 1.00 9.86 193 THR A N 1
ATOM 2217 C CA . THR C 2 193 ? 17.890 19.858 44.210 1.00 10.62 193 THR A CA 1
ATOM 2218 C C . THR C 2 193 ? 17.373 18.652 44.981 1.00 10.64 193 THR A C 1
ATOM 2219 O O . THR C 2 193 ? 16.686 17.793 44.433 1.00 10.60 193 THR A O 1
ATOM 2223 N N . ILE C 2 194 ? 17.692 18.595 46.263 1.00 10.89 194 ILE A N 1
ATOM 2224 C CA . ILE C 2 194 ? 17.287 17.464 47.080 1.00 11.31 194 ILE A CA 1
ATOM 2225 C C . ILE C 2 194 ? 15.812 17.462 47.463 1.00 11.56 194 ILE A C 1
ATOM 2226 O O . ILE C 2 194 ? 15.309 18.473 47.921 1.00 11.98 194 ILE A O 1
ATOM 2231 N N . THR C 2 195 ? 15.130 16.342 47.239 1.00 12.20 195 THR A N 1
ATOM 2232 C CA . THR C 2 195 ? 13.754 16.206 47.732 1.00 12.98 195 THR A CA 1
ATOM 2233 C C . THR C 2 195 ? 13.749 15.387 49.033 1.00 13.43 195 THR A C 1
ATOM 2234 O O . THR C 2 195 ? 12.924 15.626 49.920 1.00 13.56 195 THR A O 1
ATOM 2238 N N . LYS C 2 196 ? 14.672 14.443 49.181 1.00 13.58 196 LYS A N 1
ATOM 2239 C CA . LYS C 2 196 ? 14.747 13.675 50.428 1.00 14.41 196 LYS A CA 1
ATOM 2240 C C . LYS C 2 196 ? 16.125 13.078 50.532 1.00 14.55 196 LYS A C 1
ATOM 2241 O O . LYS C 2 196 ? 16.685 12.625 49.550 1.00 13.98 196 LYS A O 1
ATOM 2247 N N . ARG C 2 197 ? 16.678 13.101 51.726 1.00 14.84 197 ARG A N 1
ATOM 2248 C CA . ARG C 2 197 ? 17.985 12.474 51.955 1.00 15.66 197 ARG A CA 1
ATOM 2249 C C . ARG C 2 197 ? 17.875 11.730 53.295 1.00 15.87 197 ARG A C 1
ATOM 2250 O O . ARG C 2 197 ? 17.295 12.247 54.234 1.00 15.53 197 ARG A O 1
ATOM 2258 N N . ASP C 2 198 ? 18.392 10.512 53.378 1.00 16.13 198 ASP A N 1
ATOM 2259 C CA . ASP C 2 198 ? 18.348 9.777 54.655 1.00 16.85 198 ASP A CA 1
ATOM 2260 C C . ASP C 2 198 ? 19.576 8.885 54.731 1.00 16.68 198 ASP A C 1
ATOM 2261 O O . ASP C 2 198 ? 20.118 8.479 53.715 1.00 16.33 198 ASP A O 1
ATOM 2266 N N . THR C 2 199 ? 19.990 8.552 55.945 1.00 16.53 199 THR A N 1
ATOM 2267 C CA . THR C 2 199 ? 21.087 7.608 56.130 1.00 16.64 199 THR A CA 1
ATOM 2268 C C . THR C 2 199 ? 20.383 6.288 56.460 1.00 16.63 199 THR A C 1
ATOM 2269 O O . THR C 2 199 ? 19.525 6.251 57.345 1.00 16.76 199 THR A O 1
ATOM 2273 N N . VAL C 2 200 ? 20.722 5.234 55.728 1.00 16.37 200 VAL A N 1
ATOM 2274 C CA . VAL C 2 200 ? 20.128 3.916 55.847 1.00 16.47 200 VAL A CA 1
ATOM 2275 C C . VAL C 2 200 ? 21.208 2.865 55.932 1.00 16.48 200 VAL A C 1
ATOM 2276 O O . VAL C 2 200 ? 22.366 3.155 55.694 1.00 16.76 200 VAL A O 1
ATOM 2280 N N . LYS C 2 201 ? 20.809 1.640 56.280 1.00 16.44 201 LYS A N 1
ATOM 2281 C CA . LYS C 2 201 ? 21.751 0.527 56.327 1.00 16.37 201 LYS A CA 1
ATOM 2282 C C . LYS C 2 201 ? 21.782 -0.091 54.944 1.00 15.99 201 LYS A C 1
ATOM 2283 O O . LYS C 2 201 ? 20.752 -0.136 54.264 1.00 15.86 201 LYS A O 1
ATOM 2289 N N . GLY C 2 202 ? 22.938 -0.630 54.557 1.00 15.75 202 GLY A N 1
ATOM 2290 C CA . GLY C 2 202 ? 23.029 -1.301 53.276 1.00 15.48 202 GLY A CA 1
ATOM 2291 C C . GLY C 2 202 ? 24.324 -2.073 53.131 1.00 15.54 202 GLY A C 1
ATOM 2292 O O . GLY C 2 202 ? 25.144 -2.165 54.081 1.00 15.80 202 GLY A O 1
ATOM 2293 N N . LYS C 2 203 ? 24.543 -2.585 51.927 1.00 15.39 203 LYS A N 1
ATOM 2294 C CA . LYS C 2 203 ? 25.773 -3.341 51.675 1.00 15.43 203 LYS A CA 1
ATOM 2295 C C . LYS C 2 203 ? 26.039 -3.364 50.185 1.00 15.04 203 LYS A C 1
ATOM 2296 O O . LYS C 2 203 ? 25.151 -3.062 49.395 1.00 14.85 203 LYS A O 1
ATOM 2302 N N . VAL C 2 204 ? 27.257 -3.722 49.810 1.00 14.99 204 VAL A N 1
ATOM 2303 C CA . VAL C 2 204 ? 27.533 -3.861 48.382 1.00 15.12 204 VAL A CA 1
ATOM 2304 C C . VAL C 2 204 ? 27.655 -5.377 48.131 1.00 15.51 204 VAL A C 1
ATOM 2305 O O . VAL C 2 204 ? 28.572 -6.009 48.643 1.00 15.91 204 VAL A O 1
ATOM 2309 N N . ILE C 2 205 ? 26.715 -5.934 47.375 1.00 15.91 205 ILE A N 1
ATOM 2310 C CA . ILE C 2 205 ? 26.657 -7.357 46.986 1.00 16.27 205 ILE A CA 1
ATOM 2311 C C . ILE C 2 205 ? 27.810 -7.636 46.008 1.00 16.62 205 ILE A C 1
ATOM 2312 O O . ILE C 2 205 ? 28.012 -6.877 45.049 1.00 16.32 205 ILE A O 1
ATOM 2317 N N . ASP C 2 206 ? 28.579 -8.698 46.238 1.00 17.13 206 ASP A N 1
ATOM 2318 C CA . ASP C 2 206 ? 29.675 -9.059 45.310 1.00 17.95 206 ASP A CA 1
ATOM 2319 C C . ASP C 2 206 ? 29.098 -10.035 44.285 1.00 18.05 206 ASP A C 1
ATOM 2320 O O . ASP C 2 206 ? 28.671 -11.149 44.623 1.00 18.08 206 ASP A O 1
ATOM 2325 N N . THR C 2 207 ? 29.050 -9.620 43.032 1.00 18.28 207 THR A N 1
ATOM 2326 C CA . THR C 2 207 ? 28.454 -10.445 42.004 1.00 19.04 207 THR A CA 1
ATOM 2327 C C . THR C 2 207 ? 29.461 -11.233 41.203 1.00 19.31 207 THR A C 1
ATOM 2328 O O . THR C 2 207 ? 29.101 -11.889 40.217 1.00 19.46 207 THR A O 1
ATOM 2332 N N . ASN C 2 208 ? 30.720 -11.173 41.599 1.00 19.61 208 ASN A N 1
ATOM 2333 C CA . ASN C 2 208 ? 31.719 -11.912 40.847 1.00 20.04 208 ASN A CA 1
ATOM 2334 C C . ASN C 2 208 ? 31.518 -13.403 40.911 1.00 20.51 208 ASN A C 1
ATOM 2335 O O . ASN C 2 208 ? 30.961 -13.938 41.875 1.00 20.31 208 ASN A O 1
ATOM 2340 N N . THR C 2 209 ? 31.949 -14.067 39.840 1.00 21.20 209 THR A N 1
ATOM 2341 C CA . THR C 2 209 ? 31.875 -15.520 39.733 1.00 21.91 209 THR A CA 1
ATOM 2342 C C . THR C 2 209 ? 33.310 -15.963 39.480 1.00 22.37 209 THR A C 1
ATOM 2343 O O . THR C 2 209 ? 34.230 -15.122 39.349 1.00 22.38 209 THR A O 1
ATOM 2347 N N . PRO C 2 210 ? 33.532 -17.282 39.365 1.00 22.83 210 PRO A N 1
ATOM 2348 C CA . PRO C 2 210 ? 34.926 -17.651 39.129 1.00 23.17 210 PRO A CA 1
ATOM 2349 C C . PRO C 2 210 ? 35.411 -17.238 37.751 1.00 23.56 210 PRO A C 1
ATOM 2350 O O . PRO C 2 210 ? 36.622 -17.192 37.522 1.00 23.78 210 PRO A O 1
ATOM 2354 N N . ASN C 2 211 ? 34.492 -16.947 36.833 1.00 24.00 211 ASN A N 1
ATOM 2355 C CA . ASN C 2 211 ? 34.911 -16.573 35.479 1.00 24.14 211 ASN A CA 1
ATOM 2356 C C . ASN C 2 211 ? 34.964 -15.058 35.207 1.00 24.43 211 ASN A C 1
ATOM 2357 O O . ASN C 2 211 ? 35.373 -14.633 34.123 1.00 24.63 211 ASN A O 1
ATOM 2362 N N . THR C 2 212 ? 34.553 -14.235 36.168 1.00 24.43 212 THR A N 1
ATOM 2363 C CA . THR C 2 212 ? 34.609 -12.803 35.944 1.00 24.73 212 THR A CA 1
ATOM 2364 C C . THR C 2 212 ? 36.056 -12.510 36.313 1.00 25.12 212 THR A C 1
ATOM 2365 O O . THR C 2 212 ? 36.919 -13.369 36.138 1.00 25.69 212 THR A O 1
ATOM 2369 N N . ARG C 2 213 ? 36.390 -11.335 36.790 1.00 25.29 213 ARG A N 1
ATOM 2370 C CA . ARG C 2 213 ? 37.782 -11.173 37.156 1.00 25.52 213 ARG A CA 1
ATOM 2371 C C . ARG C 2 213 ? 37.603 -10.664 38.542 1.00 25.48 213 ARG A C 1
ATOM 2372 O O . ARG C 2 213 ? 37.919 -11.297 39.556 1.00 25.80 213 ARG A O 1
ATOM 2380 N N . ARG C 2 214 ? 37.005 -9.492 38.531 1.00 25.29 214 ARG A N 1
ATOM 2381 C CA . ARG C 2 214 ? 36.714 -8.732 39.683 1.00 24.89 214 ARG A CA 1
ATOM 2382 C C . ARG C 2 214 ? 36.328 -7.555 38.828 1.00 24.57 214 ARG A C 1
ATOM 2383 O O . ARG C 2 214 ? 36.293 -6.434 39.286 1.00 24.75 214 ARG A O 1
ATOM 2391 N N . ARG C 2 215 ? 36.036 -7.797 37.554 1.00 24.10 215 ARG A N 1
ATOM 2392 C CA . ARG C 2 215 ? 35.606 -6.644 36.759 1.00 23.48 215 ARG A CA 1
ATOM 2393 C C . ARG C 2 215 ? 34.110 -6.596 36.827 1.00 22.89 215 ARG A C 1
ATOM 2394 O O . ARG C 2 215 ? 33.416 -5.874 36.083 1.00 23.29 215 ARG A O 1
ATOM 2402 N N . LYS C 2 216 ? 33.590 -7.390 37.750 1.00 21.78 216 LYS A N 1
ATOM 2403 C CA . LYS C 2 216 ? 32.195 -7.339 37.872 1.00 20.30 216 LYS A CA 1
ATOM 2404 C C . LYS C 2 216 ? 31.929 -6.333 38.973 1.00 19.32 216 LYS A C 1
ATOM 2405 O O . LYS C 2 216 ? 32.486 -6.406 40.076 1.00 19.42 216 LYS A O 1
ATOM 2411 N N . ARG C 2 217 ? 31.066 -5.391 38.659 1.00 17.75 217 ARG A N 1
ATOM 2412 C CA . ARG C 2 217 ? 30.718 -4.378 39.622 1.00 16.83 217 ARG A CA 1
ATOM 2413 C C . ARG C 2 217 ? 29.725 -4.922 40.618 1.00 16.58 217 ARG A C 1
ATOM 2414 O O . ARG C 2 217 ? 28.950 -5.840 40.305 1.00 16.41 217 ARG A O 1
ATOM 2422 N N . GLY C 2 218 ? 29.747 -4.341 41.810 1.00 16.16 218 GLY A N 1
ATOM 2423 C CA . GLY C 2 218 ? 28.828 -4.783 42.842 1.00 16.14 218 GLY A CA 1
ATOM 2424 C C . GLY C 2 218 ? 27.409 -4.267 42.664 1.00 16.12 218 GLY A C 1
ATOM 2425 O O . GLY C 2 218 ? 27.117 -3.507 41.746 1.00 16.01 218 GLY A O 1
ATOM 2426 N N . THR C 2 219 ? 26.504 -4.751 43.510 1.00 15.94 219 THR A N 1
ATOM 2427 C CA . THR C 2 219 ? 25.118 -4.301 43.481 1.00 15.90 219 THR A CA 1
ATOM 2428 C C . THR C 2 219 ? 24.885 -3.675 44.846 1.00 15.74 219 THR A C 1
ATOM 2429 O O . THR C 2 219 ? 25.188 -4.276 45.879 1.00 15.80 219 THR A O 1
ATOM 2433 N N . ILE C 2 220 ? 24.373 -2.456 44.884 1.00 15.28 220 ILE A N 1
ATOM 2434 C CA . ILE C 2 220 ? 24.137 -1.813 46.175 1.00 14.99 220 ILE A CA 1
ATOM 2435 C C . ILE C 2 220 ? 22.706 -2.096 46.637 1.00 15.34 220 ILE A C 1
ATOM 2436 O O . ILE C 2 220 ? 21.772 -2.024 45.860 1.00 15.39 220 ILE A O 1
ATOM 2441 N N . VAL C 2 221 ? 22.542 -2.470 47.907 1.00 15.75 221 VAL A N 1
ATOM 2442 C CA . VAL C 2 221 ? 21.187 -2.711 48.422 1.00 16.42 221 VAL A CA 1
ATOM 2443 C C . VAL C 2 221 ? 21.094 -1.933 49.726 1.00 16.55 221 VAL A C 1
ATOM 2444 O O . VAL C 2 221 ? 22.088 -1.774 50.439 1.00 16.38 221 VAL A O 1
ATOM 2448 N N . THR C 2 222 ? 19.915 -1.398 50.022 1.00 16.86 222 THR A N 1
ATOM 2449 C CA . THR C 2 222 ? 19.746 -0.681 51.297 1.00 17.43 222 THR A CA 1
ATOM 2450 C C . THR C 2 222 ? 18.485 -1.250 51.936 1.00 17.72 222 THR A C 1
ATOM 2451 O O . THR C 2 222 ? 17.648 -1.847 51.267 1.00 17.78 222 THR A O 1
ATOM 2455 N N . TYR C 2 223 ? 18.363 -1.047 53.234 1.00 18.43 223 TYR A N 1
ATOM 2456 C CA . TYR C 2 223 ? 17.231 -1.601 53.958 1.00 18.94 223 TYR A CA 1
ATOM 2457 C C . TYR C 2 223 ? 16.411 -0.551 54.661 1.00 19.17 223 TYR A C 1
ATOM 2458 O O . TYR C 2 223 ? 16.842 0.612 54.754 1.00 19.14 223 TYR A O 1
ATOM 2476 N N . LYS D 2 2 ? 34.503 23.515 4.439 1.00 8.72 2 LYS B N 1
ATOM 2477 C CA . LYS D 2 2 ? 35.841 24.097 4.305 1.00 8.55 2 LYS B CA 1
ATOM 2478 C C . LYS D 2 2 ? 36.631 23.595 5.500 1.00 8.44 2 LYS B C 1
ATOM 2479 O O . LYS D 2 2 ? 36.059 23.133 6.503 1.00 7.76 2 LYS B O 1
ATOM 2485 N N . ILE D 2 3 ? 37.948 23.722 5.419 1.00 8.21 3 ILE B N 1
ATOM 2486 C CA . ILE D 2 3 ? 38.783 23.241 6.500 1.00 8.73 3 ILE B CA 1
ATOM 2487 C C . ILE D 2 3 ? 39.934 24.180 6.794 1.00 8.66 3 ILE B C 1
ATOM 2488 O O . ILE D 2 3 ? 40.381 24.937 5.913 1.00 9.12 3 ILE B O 1
ATOM 2493 N N . ASP D 2 4 ? 40.379 24.114 8.051 1.00 9.00 4 ASP B N 1
ATOM 2494 C CA . ASP D 2 4 ? 41.567 24.839 8.522 1.00 9.68 4 ASP B CA 1
ATOM 2495 C C . ASP D 2 4 ? 42.392 23.736 9.191 1.00 9.55 4 ASP B C 1
ATOM 2496 O O . ASP D 2 4 ? 41.853 22.827 9.775 1.00 9.40 4 ASP B O 1
ATOM 2501 N N . ILE D 2 5 ? 43.701 23.834 9.076 1.00 9.66 5 ILE B N 1
ATOM 2502 C CA . ILE D 2 5 ? 44.620 22.843 9.610 1.00 9.71 5 ILE B CA 1
ATOM 2503 C C . ILE D 2 5 ?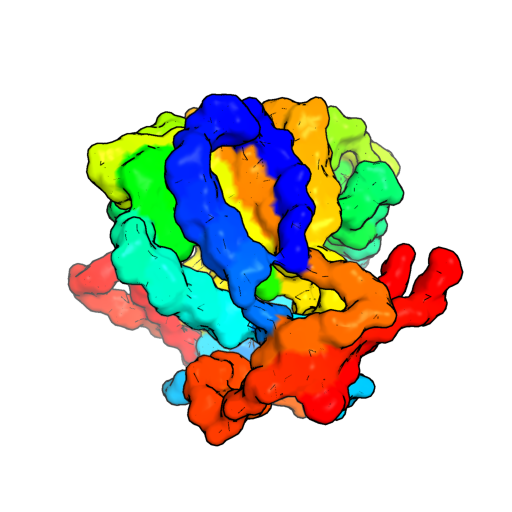 45.681 23.463 10.502 1.00 9.43 5 ILE B C 1
ATOM 2504 O O . ILE D 2 5 ? 46.178 24.559 10.214 1.00 9.61 5 ILE B O 1
ATOM 2509 N N . THR D 2 6 ? 46.023 22.769 11.589 1.00 8.97 6 THR B N 1
ATOM 2510 C CA . THR D 2 6 ? 47.138 23.182 12.444 1.00 9.00 6 THR B CA 1
ATOM 2511 C C . THR D 2 6 ? 47.941 21.915 12.700 1.00 8.49 6 THR B C 1
ATOM 2512 O O . THR D 2 6 ? 47.401 20.890 13.110 1.00 8.78 6 THR B O 1
ATOM 2516 N N . ASP D 2 7 ? 49.246 21.967 12.424 1.00 8.33 7 ASP B N 1
ATOM 2517 C CA . ASP D 2 7 ? 50.093 20.825 12.587 1.00 8.20 7 ASP B CA 1
ATOM 2518 C C . ASP D 2 7 ? 51.029 20.936 13.772 1.00 8.24 7 ASP B C 1
ATOM 2519 O O . ASP D 2 7 ? 51.531 22.020 14.076 1.00 8.39 7 ASP B O 1
ATOM 2524 N N . TYR D 2 8 ? 51.241 19.794 14.422 1.00 8.04 8 TYR B N 1
ATOM 2525 C CA . TYR D 2 8 ? 52.136 19.681 15.582 1.00 7.89 8 TYR B CA 1
ATOM 2526 C C . TYR D 2 8 ? 53.171 18.590 15.322 1.00 8.08 8 TYR B C 1
ATOM 2527 O O . TYR D 2 8 ? 52.875 17.571 14.670 1.00 7.91 8 TYR B O 1
ATOM 2536 N N . ASN D 2 9 ? 54.378 18.790 15.859 1.00 8.48 9 ASN B N 1
ATOM 2537 C CA . ASN D 2 9 ? 55.479 17.837 15.735 1.00 9.07 9 ASN B CA 1
ATOM 2538 C C . ASN D 2 9 ? 55.729 17.405 14.292 1.00 9.11 9 ASN B C 1
ATOM 2539 O O . ASN D 2 9 ? 55.941 16.256 13.992 1.00 9.24 9 ASN B O 1
ATOM 2544 N N . HIS D 2 10 ? 55.695 18.391 13.416 1.00 9.78 10 HIS B N 1
ATOM 2545 C CA . HIS D 2 10 ? 56.007 18.212 12.008 1.00 10.74 10 HIS B CA 1
ATOM 2546 C C . HIS D 2 10 ? 55.067 17.293 11.238 1.00 10.70 10 HIS B C 1
ATOM 2547 O O . HIS D 2 10 ? 55.471 16.666 10.260 1.00 10.91 10 HIS B O 1
ATOM 2554 N N . ALA D 2 11 ? 53.803 17.236 11.656 1.00 10.60 11 ALA B N 1
ATOM 2555 C CA . ALA D 2 11 ? 52.838 16.376 10.947 1.00 10.57 11 ALA B CA 1
ATOM 2556 C C . ALA D 2 11 ? 52.736 16.792 9.467 1.00 10.91 11 ALA B C 1
ATOM 2557 O O . ALA D 2 11 ? 52.444 15.953 8.630 1.00 10.51 11 ALA B O 1
ATOM 2559 N N . ASP D 2 12 ? 53.013 18.049 9.151 1.00 11.73 12 ASP B N 1
ATOM 2560 C CA . ASP D 2 12 ? 52.916 18.489 7.753 1.00 12.92 12 ASP B CA 1
ATOM 2561 C C . ASP D 2 12 ? 53.854 17.718 6.863 1.00 13.32 12 ASP B C 1
ATOM 2562 O O . ASP D 2 12 ? 53.527 17.380 5.723 1.00 13.40 12 ASP B O 1
ATOM 2567 N N . GLU D 2 13 ? 55.034 17.420 7.366 1.00 13.66 13 GLU B N 1
ATOM 2568 C CA . GLU D 2 13 ? 55.935 16.672 6.516 1.00 14.30 13 GLU B CA 1
ATOM 2569 C C . GLU D 2 13 ? 55.925 15.175 6.778 1.00 13.79 13 GLU B C 1
ATOM 2570 O O . GLU D 2 13 ? 56.331 14.391 5.924 1.00 14.12 13 GLU B O 1
ATOM 2576 N N . ILE D 2 14 ? 55.445 14.752 7.948 1.00 13.07 14 ILE B N 1
ATOM 2577 C CA . ILE D 2 14 ? 55.431 13.341 8.270 1.00 12.62 14 ILE B CA 1
ATOM 2578 C C . ILE D 2 14 ? 54.202 12.634 7.720 1.00 12.33 14 ILE B C 1
ATOM 2579 O O . ILE D 2 14 ? 54.283 11.493 7.270 1.00 12.32 14 ILE B O 1
ATOM 2584 N N . LEU D 2 15 ? 53.074 13.329 7.723 1.00 12.11 15 LEU B N 1
ATOM 2585 C CA . LEU D 2 15 ? 51.832 12.715 7.212 1.00 11.67 15 LEU B CA 1
ATOM 2586 C C . LEU D 2 15 ? 51.942 12.357 5.720 1.00 11.68 15 LEU B C 1
ATOM 2587 O O . LEU D 2 15 ? 52.354 13.194 4.905 1.00 11.30 15 LEU B O 1
ATOM 2592 N N . ASN D 2 16 ? 51.597 11.114 5.369 1.00 11.68 16 ASN B N 1
ATOM 2593 C CA . ASN D 2 16 ? 51.643 10.663 3.964 1.00 11.79 16 ASN B CA 1
ATOM 2594 C C . ASN D 2 16 ? 50.682 11.534 3.146 1.00 11.53 16 ASN B C 1
ATOM 2595 O O . ASN D 2 16 ? 49.497 11.590 3.460 1.00 11.43 16 ASN B O 1
ATOM 2600 N N . PRO D 2 17 ? 51.161 12.193 2.082 1.00 11.36 17 PRO B N 1
ATOM 2601 C CA . PRO D 2 17 ? 50.296 13.054 1.275 1.00 11.12 17 PRO B CA 1
ATOM 2602 C C . PRO D 2 17 ? 49.084 12.359 0.688 1.00 10.52 17 PRO B C 1
ATOM 2603 O O . PRO D 2 17 ? 48.026 12.966 0.598 1.00 10.40 17 PRO B O 1
ATOM 2607 N N . GLN D 2 18 ? 49.249 11.116 0.273 1.00 10.38 18 GLN B N 1
ATOM 2608 C CA . GLN D 2 18 ? 48.153 10.381 -0.338 1.00 9.88 18 GLN B CA 1
ATOM 2609 C C . GLN D 2 18 ? 47.093 10.078 0.713 1.00 9.64 18 GLN B C 1
ATOM 2610 O O . GLN D 2 18 ? 45.879 10.217 0.447 1.00 9.48 18 GLN B O 1
ATOM 2616 N N . LEU D 2 19 ? 47.519 9.636 1.897 1.00 9.22 19 LEU B N 1
ATOM 2617 C CA . LEU D 2 19 ? 46.502 9.400 2.942 1.00 8.84 19 LEU B CA 1
ATOM 2618 C C . LEU D 2 19 ? 45.791 10.680 3.326 1.00 8.39 19 LEU B C 1
ATOM 2619 O O . LEU D 2 19 ? 44.572 10.680 3.538 1.00 8.36 19 LEU B O 1
ATOM 2624 N N . TRP D 2 20 ? 46.527 11.777 3.460 1.00 7.88 20 TRP B N 1
ATOM 2625 C CA . TRP D 2 20 ? 45.864 13.039 3.733 1.00 8.08 20 TRP B CA 1
ATOM 2626 C C . TRP D 2 20 ? 44.858 13.362 2.616 1.00 7.62 20 TRP B C 1
ATOM 2627 O O . TRP D 2 20 ? 43.763 13.827 2.914 1.00 8.09 20 TRP B O 1
ATOM 2638 N N . LYS D 2 21 ? 45.204 13.143 1.341 1.00 7.46 21 LYS B N 1
ATOM 2639 C CA . LYS D 2 21 ? 44.305 13.454 0.241 1.00 7.47 21 LYS B CA 1
ATOM 2640 C C . LYS D 2 21 ? 42.972 12.731 0.402 1.00 7.19 21 LYS B C 1
ATOM 2641 O O . LYS D 2 21 ? 41.905 13.296 0.133 1.00 7.33 21 LYS B O 1
ATOM 2647 N N . GLU D 2 22 ? 43.032 11.484 0.894 1.00 6.94 22 GLU B N 1
ATOM 2648 C CA . GLU D 2 22 ? 41.818 10.673 1.042 1.00 7.37 22 GLU B CA 1
ATOM 2649 C C . GLU D 2 22 ? 40.928 11.264 2.137 1.00 7.46 22 GLU B C 1
ATOM 2650 O O . GLU D 2 22 ? 39.704 11.243 2.013 1.00 7.73 22 GLU B O 1
ATOM 2656 N N . ILE D 2 23 ? 41.534 11.800 3.194 1.00 7.73 23 ILE B N 1
ATOM 2657 C CA . ILE D 2 23 ? 40.740 12.403 4.278 1.00 7.68 23 ILE B CA 1
ATOM 2658 C C . ILE D 2 23 ? 40.226 13.765 3.813 1.00 8.02 23 ILE B C 1
ATOM 2659 O O . ILE D 2 23 ? 39.049 14.080 3.953 1.00 7.70 23 ILE B O 1
ATOM 2664 N N . GLU D 2 24 ? 41.108 14.560 3.226 1.00 8.24 24 GLU B N 1
ATOM 2665 C CA . GLU D 2 24 ? 40.738 15.891 2.807 1.00 8.93 24 GLU B CA 1
ATOM 2666 C C . GLU D 2 24 ? 39.621 15.907 1.774 1.00 8.77 24 GLU B C 1
ATOM 2667 O O . GLU D 2 24 ? 38.702 16.717 1.869 1.00 8.81 24 GLU B O 1
ATOM 2673 N N . GLU D 2 25 ? 39.700 15.015 0.791 1.00 8.65 25 GLU B N 1
ATOM 2674 C CA . GLU D 2 25 ? 38.664 15.043 -0.236 1.00 9.41 25 GLU B CA 1
ATOM 2675 C C . GLU D 2 25 ? 37.306 14.728 0.366 1.00 8.93 25 GLU B C 1
ATOM 2676 O O . GLU D 2 25 ? 36.277 15.294 -0.057 1.00 9.04 25 GLU B O 1
ATOM 2682 N N . THR D 2 26 ? 37.281 13.876 1.382 1.00 8.75 26 THR B N 1
ATOM 2683 C CA . THR D 2 26 ? 36.028 13.550 2.045 1.00 8.81 26 THR B CA 1
ATOM 2684 C C . THR D 2 26 ? 35.458 14.752 2.783 1.00 8.58 26 THR B C 1
ATOM 2685 O O . THR D 2 26 ? 34.268 15.036 2.705 1.00 8.55 26 THR B O 1
ATOM 2689 N N . LEU D 2 27 ? 36.308 15.437 3.541 1.00 8.09 27 LEU B N 1
ATOM 2690 C CA . LEU D 2 27 ? 35.842 16.591 4.295 1.00 7.94 27 LEU B CA 1
ATOM 2691 C C . LEU D 2 27 ? 35.414 17.744 3.419 1.00 7.92 27 LEU B C 1
ATOM 2692 O O . LEU D 2 27 ? 34.428 18.432 3.728 1.00 7.85 27 LEU B O 1
ATOM 2697 N N . LEU D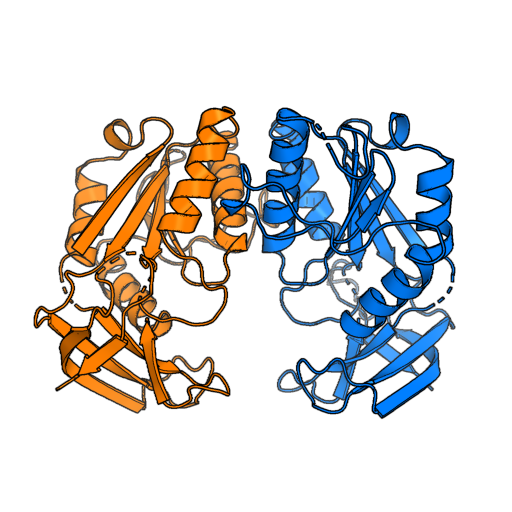 2 28 ? 36.114 17.949 2.309 1.00 8.32 28 LEU B N 1
ATOM 2698 C CA . LEU D 2 28 ? 35.781 19.058 1.441 1.00 8.73 28 LEU B CA 1
ATOM 2699 C C . LEU D 2 28 ? 34.471 18.842 0.730 1.00 9.19 28 LEU B C 1
ATOM 2700 O O . LEU D 2 28 ? 33.734 19.827 0.479 1.00 9.44 28 LEU B O 1
ATOM 2705 N N . LYS D 2 29 ? 34.128 17.600 0.393 1.00 9.43 29 LYS B N 1
ATOM 2706 C CA . LYS D 2 29 ? 32.868 17.390 -0.355 1.00 10.41 29 LYS B CA 1
ATOM 2707 C C . LYS D 2 29 ? 31.656 17.299 0.560 1.00 10.21 29 LYS B C 1
ATOM 2708 O O . LYS D 2 29 ? 30.511 17.436 0.146 1.00 10.58 29 LYS B O 1
ATOM 2722 N N . PRO D 2 31 ? 28.644 17.996 3.014 1.00 9.05 31 PRO B N 1
ATOM 2723 C CA . PRO D 2 31 ? 27.799 19.151 3.368 1.00 8.81 31 PRO B CA 1
ATOM 2724 C C . PRO D 2 31 ? 27.801 19.269 4.905 1.00 8.55 31 PRO B C 1
ATOM 2725 O O . PRO D 2 31 ? 28.060 18.274 5.617 1.00 9.32 31 PRO B O 1
ATOM 2729 N N . LEU D 2 32 ? 27.460 20.464 5.392 1.00 7.93 32 LEU B N 1
ATOM 2730 C CA . LEU D 2 32 ? 27.318 20.722 6.836 1.00 7.42 32 LEU B CA 1
ATOM 2731 C C . LEU D 2 32 ? 26.056 19.936 7.283 1.00 7.17 32 LEU B C 1
ATOM 2732 O O . LEU D 2 32 ? 24.977 20.054 6.672 1.00 7.36 32 LEU B O 1
ATOM 2737 N N . HIS D 2 33 ? 26.177 19.161 8.360 1.00 7.03 33 HIS B N 1
ATOM 2738 C CA . HIS D 2 33 ? 25.035 18.402 8.872 1.00 7.07 33 HIS B CA 1
ATOM 2739 C C . HIS D 2 33 ? 24.501 19.100 10.096 1.00 7.07 33 HIS B C 1
ATOM 2740 O O . HIS D 2 33 ? 25.268 19.470 10.966 1.00 7.07 33 HIS B O 1
ATOM 2747 N N . VAL D 2 34 ? 23.164 19.277 10.150 1.00 7.13 34 VAL B N 1
ATOM 2748 C CA . VAL D 2 34 ? 22.552 19.950 11.271 1.00 7.24 34 VAL B CA 1
ATOM 2749 C C . VAL D 2 34 ? 21.327 19.165 11.749 1.00 7.27 34 VAL B C 1
ATOM 2750 O O . VAL D 2 34 ? 20.801 18.279 11.044 1.00 6.83 34 VAL B O 1
ATOM 2754 N N . LYS D 2 35 ? 20.950 19.458 12.997 1.00 7.75 35 LYS B N 1
ATOM 2755 C CA . LYS D 2 35 ? 19.762 18.844 13.598 1.00 8.09 35 LYS B CA 1
ATOM 2756 C C . LYS D 2 35 ? 19.245 19.801 14.653 1.00 7.77 35 LYS B C 1
ATOM 2757 O O . LYS D 2 35 ? 19.840 20.868 14.910 1.00 8.10 35 LYS B O 1
ATOM 2763 N N . ALA D 2 36 ? 18.104 19.440 15.223 1.00 7.47 36 ALA B N 1
ATOM 2764 C CA . ALA D 2 36 ? 17.512 20.285 16.244 1.00 7.63 36 ALA B CA 1
ATOM 2765 C C . ALA D 2 36 ? 18.095 20.098 17.643 1.00 7.29 36 ALA B C 1
ATOM 2766 O O . ALA D 2 36 ? 18.239 18.979 18.115 1.00 7.73 36 ALA B O 1
ATOM 2768 N N . SER D 2 37 ? 18.361 21.208 18.332 1.00 7.25 37 SER B N 1
ATOM 2769 C CA . SER D 2 37 ? 18.778 21.120 19.726 1.00 7.03 37 SER B CA 1
ATOM 2770 C C . SER D 2 37 ? 17.583 20.712 20.590 1.00 7.16 37 SER B C 1
ATOM 2771 O O . SER D 2 37 ? 16.416 21.000 20.275 1.00 6.83 37 SER B O 1
ATOM 2774 N N . ASP D 2 38 ? 17.884 20.021 21.694 1.00 7.37 38 ASP B N 1
ATOM 2775 C CA . ASP D 2 38 ? 16.829 19.745 22.661 1.00 7.58 38 ASP B CA 1
ATOM 2776 C C . ASP D 2 38 ? 17.205 20.419 23.985 1.00 7.62 38 ASP B C 1
ATOM 2777 O O . ASP D 2 38 ? 16.655 20.066 25.027 1.00 7.49 38 ASP B O 1
ATOM 2782 N N . GLN D 2 39 ? 18.128 21.374 23.937 1.00 7.76 39 GLN B N 1
ATOM 2783 C CA . GLN D 2 39 ? 18.541 22.124 25.151 1.00 8.55 39 GLN B CA 1
ATOM 2784 C C . GLN D 2 39 ? 17.374 23.042 25.604 1.00 8.97 39 GLN B C 1
ATOM 2785 O O . GLN D 2 39 ? 16.727 23.690 24.784 1.00 9.22 39 GLN B O 1
ATOM 2791 N N . ALA D 2 40 ? 17.136 23.090 26.904 1.00 9.52 40 ALA B N 1
ATOM 2792 C CA . ALA D 2 40 ? 15.975 23.804 27.434 1.00 10.35 40 ALA B CA 1
ATOM 2793 C C . ALA D 2 40 ? 15.682 25.170 26.906 1.00 11.08 40 ALA B C 1
ATOM 2794 O O . ALA D 2 40 ? 14.536 25.456 26.556 1.00 11.92 40 ALA B O 1
ATOM 2796 N N . SER D 2 41 ? 16.661 26.021 26.784 1.00 11.46 41 SER B N 1
ATOM 2797 C CA . SER D 2 41 ? 16.261 27.365 26.304 1.00 12.15 41 SER B CA 1
ATOM 2798 C C . SER D 2 41 ? 16.193 27.540 24.785 1.00 11.90 41 SER B C 1
ATOM 2799 O O . SER D 2 41 ? 15.916 28.661 24.281 1.00 12.25 41 SER B O 1
ATOM 2802 N N . LYS D 2 42 ? 16.447 26.480 24.040 1.00 11.24 42 LYS B N 1
ATOM 2803 C CA . LYS D 2 42 ? 16.556 26.631 22.602 1.00 10.87 42 LYS B CA 1
ATOM 2804 C C . LYS D 2 42 ? 16.111 25.428 21.832 1.00 10.01 42 LYS B C 1
ATOM 2805 O O . LYS D 2 42 ? 16.695 25.076 20.798 1.00 9.59 42 LYS B O 1
ATOM 2811 N N . VAL D 2 43 ? 15.051 24.822 22.319 1.00 9.53 43 VAL B N 1
ATOM 2812 C CA . VAL D 2 43 ? 14.558 23.650 21.668 1.00 8.87 43 VAL B CA 1
ATOM 2813 C C . VAL D 2 43 ? 14.185 23.948 20.224 1.00 8.82 43 VAL B C 1
ATOM 2814 O O . VAL D 2 43 ? 13.443 24.902 19.949 1.00 9.09 43 VAL B O 1
ATOM 2818 N N . GLY D 2 44 ? 14.676 23.109 19.321 1.00 8.25 44 GLY B N 1
ATOM 2819 C CA . GLY D 2 44 ? 14.402 23.292 17.907 1.00 8.21 44 GLY B CA 1
ATOM 2820 C C . GLY D 2 44 ? 15.421 24.144 17.159 1.00 8.08 44 GLY B C 1
ATOM 2821 O O . GLY D 2 44 ? 15.400 24.139 15.917 1.00 8.23 44 GLY B O 1
ATOM 2822 N N . SER D 2 45 ? 16.261 24.901 17.850 1.00 8.12 45 SER B N 1
ATOM 2823 C CA . SER D 2 45 ? 17.243 25.694 17.113 1.00 8.47 45 SER B CA 1
ATOM 2824 C C . SER D 2 45 ? 18.205 24.724 16.423 1.00 8.47 45 SER B C 1
ATOM 2825 O O . SER D 2 45 ? 18.434 23.609 16.901 1.00 8.58 45 SER B O 1
ATOM 2828 N N . LEU D 2 46 ? 18.706 25.096 15.267 1.00 7.97 46 LEU B N 1
ATOM 2829 C CA . LEU D 2 46 ? 19.614 24.252 14.520 1.00 8.06 46 LEU B CA 1
ATOM 2830 C C . LEU D 2 46 ? 21.059 24.298 15.075 1.00 8.16 46 LEU B C 1
ATOM 2831 O O . LEU D 2 46 ? 21.646 25.358 15.325 1.00 8.87 46 LEU B O 1
ATOM 2836 N N . ILE D 2 47 ? 21.623 23.099 15.240 1.00 7.94 47 ILE B N 1
ATOM 2837 C CA . ILE D 2 47 ? 22.973 22.942 15.743 1.00 7.70 47 ILE B CA 1
ATOM 2838 C C . ILE D 2 47 ? 23.749 21.952 14.873 1.00 6.79 47 ILE B C 1
ATOM 2839 O O . ILE D 2 47 ? 23.183 21.174 14.105 1.00 6.90 47 ILE B O 1
ATOM 2844 N N . PHE D 2 48 ? 25.066 21.987 14.988 1.00 6.51 48 PHE B N 1
ATOM 2845 C CA . PHE D 2 48 ? 25.933 21.027 14.311 1.00 6.25 48 PHE B CA 1
ATOM 2846 C C . PHE D 2 48 ? 25.493 19.610 14.734 1.00 5.94 48 PHE B C 1
ATOM 2847 O O . PHE D 2 48 ? 25.330 19.352 15.911 1.00 6.19 48 PHE B O 1
ATOM 2855 N N . ASP D 2 49 ? 25.296 18.708 13.774 1.00 6.02 49 ASP B N 1
ATOM 2856 C CA . ASP D 2 49 ? 24.847 17.322 14.066 1.00 5.85 49 ASP B CA 1
ATOM 2857 C C . ASP D 2 49 ? 26.051 16.368 14.015 1.00 5.82 49 ASP B C 1
ATOM 2858 O O . ASP D 2 49 ? 26.516 16.014 12.929 1.00 5.51 49 ASP B O 1
ATOM 2863 N N . PRO D 2 50 ? 26.541 15.925 15.187 1.00 6.08 50 PRO B N 1
ATOM 2864 C CA . PRO D 2 50 ? 27.700 15.013 15.188 1.00 6.14 50 PRO B CA 1
ATOM 2865 C C . PRO D 2 50 ? 27.374 13.635 14.669 1.00 6.41 50 PRO B C 1
ATOM 2866 O O . PRO D 2 50 ? 28.247 12.986 14.130 1.00 6.46 50 PRO B O 1
ATOM 2870 N N . VAL D 2 51 ? 26.128 13.192 14.848 1.00 6.48 51 VAL B N 1
ATOM 2871 C CA . VAL D 2 51 ? 25.724 11.867 14.389 1.00 6.34 51 VAL B CA 1
ATOM 2872 C C . VAL D 2 51 ? 25.779 11.795 12.875 1.00 6.36 51 VAL B C 1
ATOM 2873 O O . VAL D 2 51 ? 26.428 10.905 12.314 1.00 6.58 51 VAL B O 1
ATOM 2877 N N . GLY D 2 52 ? 25.140 12.742 12.200 1.00 6.26 52 GLY B N 1
ATOM 2878 C CA . GLY D 2 52 ? 25.162 12.710 10.734 1.00 6.08 52 GLY B CA 1
ATOM 2879 C C . GLY D 2 52 ? 26.544 12.920 10.186 1.00 6.06 52 GLY B C 1
ATOM 2880 O O . GLY D 2 52 ? 26.958 12.282 9.219 1.00 6.51 52 GLY B O 1
ATOM 2881 N N . THR D 2 53 ? 27.297 13.806 10.838 1.00 5.72 53 THR B N 1
ATOM 2882 C CA . THR D 2 53 ? 28.666 14.056 10.364 1.00 6.29 53 THR B CA 1
ATOM 2883 C C . THR D 2 53 ? 29.523 12.797 10.504 1.00 6.15 53 THR B C 1
ATOM 2884 O O . THR D 2 53 ? 30.235 12.396 9.576 1.00 6.59 53 THR B O 1
ATOM 2888 N N . ASN D 2 54 ? 29.483 12.180 11.678 1.00 6.07 54 ASN B N 1
ATOM 2889 C CA . ASN D 2 54 ? 30.241 10.954 11.865 1.00 6.21 54 ASN B CA 1
ATOM 2890 C C . ASN D 2 54 ? 29.868 9.853 10.873 1.00 6.50 54 ASN B C 1
ATOM 2891 O O . ASN D 2 54 ? 30.764 9.161 10.355 1.00 6.78 54 ASN B O 1
ATOM 2896 N N . GLN D 2 55 ? 28.571 9.677 10.622 1.00 6.95 55 GLN B N 1
ATOM 2897 C CA . GLN D 2 55 ? 28.152 8.617 9.724 1.00 7.43 55 GLN B CA 1
ATOM 2898 C C . GLN D 2 55 ? 28.600 8.923 8.310 1.00 7.39 55 GLN B C 1
ATOM 2899 O O . GLN D 2 55 ? 28.962 8.020 7.583 1.00 7.49 55 GLN B O 1
ATOM 2905 N N . TYR D 2 56 ? 28.552 10.181 7.917 1.00 7.23 56 TYR B N 1
ATOM 2906 C CA . TYR D 2 56 ? 28.976 10.565 6.556 1.00 7.55 56 TYR B CA 1
ATOM 2907 C C . TYR D 2 56 ? 30.442 10.221 6.376 1.00 7.58 56 TYR B C 1
ATOM 2908 O O . TYR D 2 56 ? 30.834 9.611 5.359 1.00 7.72 56 TYR B O 1
ATOM 2917 N N . ILE D 2 57 ? 31.273 10.602 7.347 1.00 7.16 57 ILE B N 1
ATOM 2918 C CA . ILE D 2 57 ? 32.708 10.287 7.254 1.00 7.36 57 ILE B CA 1
ATOM 2919 C C . ILE D 2 57 ? 32.947 8.780 7.211 1.00 7.47 57 ILE B C 1
ATOM 2920 O O . ILE D 2 57 ? 33.740 8.311 6.422 1.00 7.91 57 ILE B O 1
ATOM 2925 N N . LYS D 2 58 ? 32.260 8.031 8.068 1.00 7.46 58 LYS B N 1
ATOM 2926 C CA . LYS D 2 58 ? 32.401 6.569 8.056 1.00 7.95 58 LYS B CA 1
ATOM 2927 C C . LYS D 2 58 ? 32.023 5.963 6.687 1.00 8.30 58 LYS B C 1
ATOM 2928 O O . LYS D 2 58 ? 32.744 5.142 6.156 1.00 7.78 58 LYS B O 1
ATOM 2934 N N . ASP D 2 59 ? 30.915 6.423 6.102 1.00 8.73 59 ASP B N 1
ATOM 2935 C CA . ASP D 2 59 ? 30.460 5.870 4.806 1.00 9.80 59 ASP B CA 1
ATOM 2936 C C . ASP D 2 59 ? 31.425 6.188 3.669 1.00 9.96 59 ASP B C 1
ATOM 2937 O O . ASP D 2 59 ? 31.458 5.464 2.687 1.00 10.11 59 ASP B O 1
ATOM 2942 N N . GLU D 2 60 ? 32.193 7.256 3.793 1.00 10.07 60 GLU B N 1
ATOM 2943 C CA . GLU D 2 60 ? 33.155 7.611 2.756 1.00 10.63 60 GLU B CA 1
ATOM 2944 C C . GLU D 2 60 ? 34.490 6.960 2.977 1.00 10.26 60 GLU B C 1
ATOM 2945 O O . GLU D 2 60 ? 35.141 6.562 1.998 1.00 9.96 60 GLU B O 1
ATOM 2951 N N . LEU D 2 61 ? 34.923 6.858 4.238 1.00 9.86 61 LEU B N 1
ATOM 2952 C CA . LEU D 2 61 ? 36.248 6.333 4.464 1.00 9.69 61 LEU B CA 1
ATOM 2953 C C . LEU D 2 61 ? 36.348 4.840 4.461 1.00 9.85 61 LEU B C 1
ATOM 2954 O O . LEU D 2 61 ? 37.375 4.321 4.045 1.00 9.95 61 LEU B O 1
ATOM 2959 N N . VAL D 2 62 ? 35.322 4.129 4.916 1.00 10.06 62 VAL B N 1
ATOM 2960 C CA . VAL D 2 62 ? 35.448 2.683 4.942 1.00 10.87 62 VAL B CA 1
ATOM 2961 C C . VAL D 2 62 ? 35.674 2.078 3.544 1.00 11.25 62 VAL B C 1
ATOM 2962 O O . VAL D 2 62 ? 36.544 1.203 3.389 1.00 11.48 62 VAL B O 1
ATOM 2966 N N . PRO D 2 63 ? 34.960 2.560 2.518 1.00 11.84 63 PRO B N 1
ATOM 2967 C CA . PRO D 2 63 ? 35.163 2.010 1.161 1.00 12.59 63 PRO B CA 1
ATOM 2968 C C . PRO D 2 63 ? 36.532 2.391 0.603 1.00 13.45 63 PRO B C 1
ATOM 2969 O O . PRO D 2 63 ? 36.999 1.820 -0.405 1.00 14.00 63 PRO B O 1
ATOM 2973 N N . LYS D 2 64 ? 37.175 3.372 1.217 1.00 13.54 64 LYS B N 1
ATOM 2974 C CA . LYS D 2 64 ? 38.530 3.747 0.795 1.00 14.22 64 LYS B CA 1
ATOM 2975 C C . LYS D 2 64 ? 39.597 2.973 1.606 1.00 14.15 64 LYS B C 1
ATOM 2976 O O . LYS D 2 64 ? 40.794 3.301 1.594 1.00 14.34 64 LYS B O 1
ATOM 2982 N N . HIS D 2 65 ? 39.171 1.940 2.304 1.00 14.17 65 HIS B N 1
ATOM 2983 C CA . HIS D 2 65 ? 40.076 1.092 3.081 1.00 14.46 65 HIS B CA 1
ATOM 2984 C C . HIS D 2 65 ? 40.635 1.635 4.352 1.00 13.75 65 HIS B C 1
ATOM 2985 O O . HIS D 2 65 ? 41.693 1.213 4.834 1.00 13.83 65 HIS B O 1
ATOM 2992 N N . TRP D 2 66 ? 39.916 2.598 4.907 1.00 13.00 66 TRP B N 1
ATOM 2993 C CA . TRP D 2 66 ? 40.260 3.100 6.217 1.00 12.60 66 TRP B CA 1
ATOM 2994 C C . TRP D 2 66 ? 39.431 2.244 7.164 1.00 13.11 66 TRP B C 1
ATOM 2995 O O . TRP D 2 66 ? 38.197 2.390 7.205 1.00 13.66 66 TRP B O 1
ATOM 3006 N N . LYS D 2 67 ? 40.068 1.420 7.974 1.00 13.24 67 LYS B N 1
ATOM 3007 C CA . LYS D 2 67 ? 39.290 0.582 8.886 1.00 13.61 67 LYS B CA 1
ATOM 3008 C C . LYS D 2 67 ? 38.683 1.424 10.006 1.00 13.17 67 LYS B C 1
ATOM 3009 O O . LYS D 2 67 ? 39.331 2.312 10.548 1.00 12.99 67 LYS B O 1
ATOM 3015 N N . ASN D 2 68 ? 37.444 1.088 10.366 1.00 12.85 68 ASN B N 1
ATOM 3016 C CA . ASN D 2 68 ? 36.698 1.806 11.382 1.00 12.89 68 ASN B CA 1
ATOM 3017 C C . ASN D 2 68 ? 36.678 1.015 12.686 1.00 12.83 68 ASN B C 1
ATOM 3018 O O . ASN D 2 68 ? 36.602 -0.243 12.684 1.00 12.51 68 ASN B O 1
ATOM 3023 N N . ASN D 2 69 ? 36.772 1.761 13.787 1.00 12.60 69 ASN B N 1
ATOM 3024 C CA . ASN D 2 69 ? 36.728 1.157 15.118 1.00 13.01 69 ASN B CA 1
ATOM 3025 C C . ASN D 2 69 ? 37.702 -0.005 15.245 1.00 12.87 69 ASN B C 1
ATOM 3026 O O . ASN D 2 69 ? 37.327 -1.148 15.583 1.00 13.08 69 ASN B O 1
ATOM 3031 N N . ILE D 2 70 ? 38.949 0.305 14.956 1.00 12.21 70 ILE B N 1
ATOM 3032 C CA . ILE D 2 70 ? 40.029 -0.684 15.078 1.00 12.42 70 ILE B CA 1
ATOM 3033 C C . ILE D 2 70 ? 40.174 -0.961 16.561 1.00 12.72 70 ILE B C 1
ATOM 3034 O O . ILE D 2 70 ? 40.299 -0.046 17.359 1.00 12.25 70 ILE B O 1
ATOM 3039 N N . PRO D 2 71 ? 40.204 -2.235 16.958 1.00 13.12 71 PRO B N 1
ATOM 3040 C CA . PRO D 2 71 ? 40.342 -2.532 18.392 1.00 13.42 71 PRO B CA 1
ATOM 3041 C C . PRO D 2 71 ? 41.706 -2.173 18.927 1.00 13.56 71 PRO B C 1
ATOM 3042 O O . PRO D 2 71 ? 42.735 -2.315 18.246 1.00 13.80 71 PRO B O 1
ATOM 3046 N N . ILE D 2 72 ? 41.723 -1.670 20.155 1.00 13.74 72 ILE B N 1
ATOM 3047 C CA . ILE D 2 72 ? 42.983 -1.344 20.810 1.00 14.11 72 ILE B CA 1
ATOM 3048 C C . ILE D 2 72 ? 43.448 -2.663 21.472 1.00 14.83 72 ILE B C 1
ATOM 3049 O O . ILE D 2 72 ? 42.689 -3.320 22.152 1.00 15.01 72 ILE B O 1
ATOM 3054 N N . PRO D 2 73 ? 44.700 -3.080 21.217 1.00 15.78 73 PRO B N 1
ATOM 3055 C CA . PRO D 2 73 ? 45.273 -4.313 21.764 1.00 16.46 73 PRO B CA 1
ATOM 3056 C C . PRO D 2 73 ? 45.126 -4.388 23.271 1.00 17.13 73 PRO B C 1
ATOM 3057 O O . PRO D 2 73 ? 45.153 -3.354 23.963 1.00 17.10 73 PRO B O 1
ATOM 3061 N N . LYS D 2 74 ? 45.019 -5.615 23.776 1.00 17.95 74 LYS B N 1
ATOM 3062 C CA . LYS D 2 74 ? 44.837 -5.844 25.197 1.00 18.79 74 LYS B CA 1
ATOM 3063 C C . LYS D 2 74 ? 45.868 -5.123 26.077 1.00 18.91 74 LYS B C 1
ATOM 3064 O O . LYS D 2 74 ? 45.488 -4.565 27.117 1.00 18.71 74 LYS B O 1
ATOM 3070 N N . ARG D 2 75 ? 47.135 -5.065 25.639 1.00 18.86 75 ARG B N 1
ATOM 3071 C CA . ARG D 2 75 ? 48.220 -4.429 26.402 1.00 19.11 75 ARG B CA 1
ATOM 3072 C C . ARG D 2 75 ? 47.978 -2.957 26.662 1.00 18.86 75 ARG B C 1
ATOM 3073 O O . ARG D 2 75 ? 48.627 -2.343 27.527 1.00 19.12 75 ARG B O 1
ATOM 3081 N N . PHE D 2 76 ? 47.064 -2.362 25.894 1.00 18.04 76 PHE B N 1
ATOM 3082 C CA . PHE D 2 76 ? 46.773 -0.944 26.066 1.00 17.54 76 PHE B CA 1
ATOM 3083 C C . PHE D 2 76 ? 45.300 -0.741 26.341 1.00 16.69 76 PHE B C 1
ATOM 3084 O O . PHE D 2 76 ? 44.821 0.375 26.149 1.00 15.89 76 PHE B O 1
ATOM 3092 N N . ASP D 2 77 ? 44.587 -1.777 26.770 1.00 16.05 77 ASP B N 1
ATOM 3093 C CA . ASP D 2 77 ? 43.155 -1.664 26.984 1.00 15.59 77 ASP B CA 1
ATOM 3094 C C . ASP D 2 77 ? 42.712 -0.630 28.007 1.00 14.78 77 ASP B C 1
ATOM 3095 O O . ASP D 2 77 ? 41.578 -0.172 27.974 1.00 14.21 77 ASP B O 1
ATOM 3100 N N . PHE D 2 78 ? 43.611 -0.229 28.893 1.00 14.07 78 PHE B N 1
ATOM 3101 C CA . PHE D 2 78 ? 43.257 0.779 29.858 1.00 13.56 78 PHE B CA 1
ATOM 3102 C C . PHE D 2 78 ? 43.138 2.151 29.139 1.00 13.08 78 PHE B C 1
ATOM 3103 O O . PHE D 2 78 ? 42.620 3.110 29.723 1.00 12.86 78 PHE B O 1
ATOM 3111 N N . LEU D 2 79 ? 43.624 2.235 27.890 1.00 12.40 79 LEU B N 1
ATOM 3112 C CA . LEU D 2 79 ? 43.497 3.481 27.100 1.00 11.72 79 LEU B CA 1
ATOM 3113 C C . LEU D 2 79 ? 42.219 3.519 26.288 1.00 11.41 79 LEU B C 1
ATOM 3114 O O . LEU D 2 79 ? 41.906 4.571 25.699 1.00 11.00 79 LEU B O 1
ATOM 3119 N N . GLY D 2 80 ? 41.525 2.384 26.213 1.00 10.92 80 GLY B N 1
ATOM 3120 C CA . GLY D 2 80 ? 40.277 2.337 25.469 1.00 10.71 80 GLY B CA 1
ATOM 3121 C C . GLY D 2 80 ? 40.020 1.043 24.740 1.00 10.30 80 GLY B C 1
ATOM 3122 O O . GLY D 2 80 ? 40.790 0.094 24.819 1.00 10.03 80 GLY B O 1
ATOM 3123 N N . THR D 2 81 ? 38.871 0.983 24.081 1.00 10.30 81 THR B N 1
ATOM 3124 C CA . THR D 2 81 ? 38.483 -0.191 23.353 1.00 10.24 81 THR B CA 1
ATOM 3125 C C . THR D 2 81 ? 38.781 -0.056 21.866 1.00 10.13 81 THR B C 1
ATOM 3126 O O . THR D 2 81 ? 39.077 -1.042 21.219 1.00 10.12 81 THR B O 1
ATOM 3130 N N . ASP D 2 82 ? 38.689 1.145 21.292 1.00 9.75 82 ASP B N 1
ATOM 3131 C CA . ASP D 2 82 ? 38.935 1.241 19.853 1.00 10.23 82 ASP B CA 1
ATOM 3132 C C . ASP D 2 82 ? 39.307 2.644 19.402 1.00 9.67 82 ASP B C 1
ATOM 3133 O O . ASP D 2 82 ? 39.194 3.596 20.162 1.00 9.47 82 ASP B O 1
ATOM 3138 N N . ILE D 2 83 ? 39.750 2.727 18.159 1.00 9.39 83 ILE B N 1
ATOM 3139 C CA . ILE D 2 83 ? 40.133 3.992 17.536 1.00 9.55 83 ILE B CA 1
ATOM 3140 C C . ILE D 2 83 ? 39.215 4.190 16.346 1.00 9.21 83 ILE B C 1
ATOM 3141 O O . ILE D 2 83 ? 38.888 3.228 15.643 1.00 9.12 83 ILE B O 1
ATOM 3146 N N . ASP D 2 84 ? 38.846 5.439 16.063 1.00 8.54 84 ASP B N 1
ATOM 3147 C CA . ASP D 2 84 ? 37.853 5.667 14.992 1.00 8.41 84 ASP B CA 1
ATOM 3148 C C . ASP D 2 84 ? 38.205 5.104 13.636 1.00 8.01 84 ASP B C 1
ATOM 3149 O O . ASP D 2 84 ? 37.396 4.384 13.027 1.00 7.63 84 ASP B O 1
ATOM 3154 N N . PHE D 2 85 ? 39.375 5.506 13.115 1.00 7.34 85 PHE B N 1
ATOM 3155 C CA . PHE D 2 85 ? 39.796 4.981 11.830 1.00 7.33 85 PHE B CA 1
ATOM 3156 C C . PHE D 2 85 ? 41.280 4.844 11.804 1.00 7.40 85 PHE B C 1
ATOM 3157 O O . PHE D 2 85 ? 41.990 5.536 12.513 1.00 7.63 85 PHE B O 1
ATOM 3165 N N . GLY D 2 86 ? 41.758 4.014 10.884 1.00 7.32 86 GLY B N 1
ATOM 3166 C CA . GLY D 2 86 ? 43.191 3.898 10.712 1.00 7.82 86 GLY B CA 1
ATOM 3167 C C . GLY D 2 86 ? 43.455 3.309 9.345 1.00 7.92 86 GLY B C 1
ATOM 3168 O O . GLY D 2 86 ? 42.663 2.510 8.833 1.00 8.18 86 GLY B O 1
ATOM 3169 N N . LYS D 2 87 ? 44.566 3.715 8.753 1.00 8.11 87 LYS B N 1
ATOM 3170 C CA . LYS D 2 87 ? 44.983 3.136 7.475 1.00 8.30 87 LYS B CA 1
ATOM 3171 C C . LYS D 2 87 ? 46.498 3.264 7.504 1.00 8.72 87 LYS B C 1
ATOM 3172 O O . LYS D 2 87 ? 47.042 4.319 7.797 1.00 8.15 87 LYS B O 1
ATOM 3178 N N . ARG D 2 88 ? 47.184 2.166 7.179 1.00 9.44 88 ARG B N 1
ATOM 3179 C CA . ARG D 2 88 ? 48.667 2.120 7.246 1.00 10.43 88 ARG B CA 1
ATOM 3180 C C . ARG D 2 88 ? 49.105 2.551 8.643 1.00 10.48 88 ARG B C 1
ATOM 3181 O O . ARG D 2 88 ? 48.675 1.944 9.593 1.00 11.12 88 ARG B O 1
ATOM 3189 N N . ASP D 2 89 ? 49.919 3.615 8.765 1.00 10.59 89 ASP B N 1
ATOM 3190 C CA . ASP D 2 89 ? 50.445 4.049 10.035 1.00 10.87 89 ASP B CA 1
ATOM 3191 C C . ASP D 2 89 ? 49.746 5.287 10.551 1.00 10.27 89 ASP B C 1
ATOM 3192 O O . ASP D 2 89 ? 50.256 5.954 11.477 1.00 10.25 89 ASP B O 1
ATOM 3197 N N . THR D 2 90 ? 48.552 5.553 10.026 1.00 9.65 90 THR B N 1
ATOM 3198 C CA . THR D 2 90 ? 47.867 6.781 10.389 1.00 9.39 90 THR B CA 1
ATOM 3199 C C . THR D 2 90 ? 46.550 6.539 11.065 1.00 8.84 90 THR B C 1
ATOM 3200 O O . THR D 2 90 ? 45.728 5.805 10.553 1.00 8.43 90 THR B O 1
ATOM 3204 N N . LEU D 2 91 ? 46.366 7.179 12.218 1.00 8.48 91 LEU B N 1
ATOM 3205 C CA . LEU D 2 91 ? 45.136 7.100 13.021 1.00 8.95 91 LEU B CA 1
ATOM 3206 C C . LEU D 2 91 ? 44.312 8.364 12.781 1.00 8.68 91 LEU B C 1
ATOM 3207 O O . LEU D 2 91 ? 44.881 9.437 12.585 1.00 8.14 91 LEU B O 1
ATOM 3212 N N . VAL D 2 92 ? 42.981 8.234 12.784 1.00 8.45 92 VAL B N 1
ATOM 3213 C CA . VAL D 2 92 ? 42.106 9.396 12.653 1.00 8.59 92 VAL B CA 1
ATOM 3214 C C . VAL D 2 92 ? 41.065 9.336 13.786 1.00 8.53 92 VAL B C 1
ATOM 3215 O O . VAL D 2 92 ? 40.486 8.272 14.012 1.00 8.72 92 VAL B O 1
ATOM 3219 N N . GLU D 2 93 ? 40.866 10.436 14.513 1.00 8.28 93 GLU B N 1
ATOM 3220 C CA . GLU D 2 93 ? 39.784 10.510 15.508 1.00 8.39 93 GLU B CA 1
ATOM 3221 C C . GLU D 2 93 ? 38.891 11.655 15.048 1.00 7.97 93 GLU B C 1
ATOM 3222 O O . GLU D 2 93 ? 39.401 12.707 14.685 1.00 8.25 93 GLU B O 1
ATOM 3228 N N . VAL D 2 94 ? 37.586 11.430 15.007 1.00 7.64 94 VAL B N 1
ATOM 3229 C CA . VAL D 2 94 ? 36.613 12.447 14.654 1.00 7.86 94 VAL B CA 1
ATOM 3230 C C . VAL D 2 94 ? 36.025 12.748 16.022 1.00 8.18 94 VAL B C 1
ATOM 3231 O O . VAL D 2 94 ? 35.340 11.920 16.600 1.00 9.21 94 VAL B O 1
ATOM 3235 N N . GLN D 2 95 ? 36.208 13.969 16.510 1.00 7.52 95 GLN B N 1
ATOM 3236 C CA . GLN D 2 95 ? 35.872 14.218 17.917 1.00 6.78 95 GLN B CA 1
ATOM 3237 C C . GLN D 2 95 ? 34.962 15.415 18.167 1.00 6.36 95 GLN B C 1
ATOM 3238 O O . GLN D 2 95 ? 35.408 16.568 18.255 1.00 5.94 95 GLN B O 1
ATOM 3244 N N . PHE D 2 96 ? 33.687 15.096 18.329 1.00 5.81 96 PHE B N 1
ATOM 3245 C CA . PHE D 2 96 ? 32.645 16.112 18.580 1.00 5.34 96 PHE B CA 1
ATOM 3246 C C . PHE D 2 96 ? 32.000 15.942 19.948 1.00 5.17 96 PHE B C 1
ATOM 3247 O O . PHE D 2 96 ? 30.975 16.589 20.216 1.00 5.26 96 PHE B O 1
ATOM 3255 N N . SER D 2 97 ? 32.537 15.031 20.757 1.00 5.28 97 SER B N 1
ATOM 3256 C CA . SER D 2 97 ? 32.017 14.807 22.115 1.00 5.30 97 SER B CA 1
ATOM 3257 C C . SER D 2 97 ? 32.578 15.897 23.039 1.00 5.45 97 SER B C 1
ATOM 3258 O O . SER D 2 97 ? 33.082 16.898 22.536 1.00 5.44 97 SER B O 1
ATOM 3261 N N . ASN D 2 98 ? 32.507 15.732 24.366 1.00 5.38 98 ASN B N 1
ATOM 3262 C CA . ASN D 2 98 ? 32.905 16.825 25.205 1.00 5.59 98 ASN B CA 1
ATOM 3263 C C . ASN D 2 98 ? 34.387 17.108 25.228 1.00 5.39 98 ASN B C 1
ATOM 3264 O O . ASN D 2 98 ? 35.218 16.234 24.966 1.00 6.17 98 ASN B O 1
ATOM 3269 N N . TYR D 2 99 ? 34.665 18.385 25.477 1.00 5.56 99 TYR B N 1
ATOM 3270 C CA . TYR D 2 99 ? 36.050 18.901 25.363 1.00 5.64 99 TYR B CA 1
ATOM 3271 C C . TYR D 2 99 ? 37.190 18.102 26.019 1.00 5.93 99 TYR B C 1
ATOM 3272 O O . TYR D 2 99 ? 38.299 18.118 25.483 1.00 5.78 99 TYR B O 1
ATOM 3281 N N . PRO D 2 100 ? 36.954 17.425 27.160 1.00 6.12 100 PRO B N 1
ATOM 3282 C CA . PRO D 2 100 ? 38.126 16.669 27.690 1.00 6.31 100 PRO B CA 1
ATOM 3283 C C . PRO D 2 100 ? 38.576 15.581 26.766 1.00 6.10 100 PRO B C 1
ATOM 3284 O O . PRO D 2 100 ? 39.715 15.100 26.893 1.00 6.41 100 PRO B O 1
ATOM 3288 N N . PHE D 2 101 ? 37.731 15.129 25.833 1.00 5.74 101 PHE B N 1
ATOM 3289 C CA . PHE D 2 101 ? 38.166 14.132 24.865 1.00 6.30 101 PHE B CA 1
ATOM 3290 C C . PHE D 2 101 ? 39.349 14.601 24.032 1.00 6.31 101 PHE B C 1
ATOM 3291 O O . PHE D 2 101 ? 40.106 13.760 23.500 1.00 6.67 101 PHE B O 1
ATOM 3299 N N . LEU D 2 102 ? 39.540 15.916 23.903 1.00 6.40 102 LEU B N 1
ATOM 3300 C CA . LEU D 2 102 ? 40.690 16.357 23.113 1.00 6.93 102 LEU B CA 1
ATOM 3301 C C . LEU D 2 102 ? 41.988 15.892 23.767 1.00 7.03 102 LEU B C 1
ATOM 3302 O O . LEU D 2 102 ? 42.839 15.306 23.094 1.00 7.47 102 LEU B O 1
ATOM 3307 N N . LEU D 2 103 ? 42.131 16.133 25.068 1.00 7.76 103 LEU B N 1
ATOM 3308 C CA . LEU D 2 103 ? 43.357 15.729 25.760 1.00 8.13 103 LEU B CA 1
ATOM 3309 C C . LEU D 2 103 ? 43.418 14.224 25.961 1.00 8.04 103 LEU B C 1
ATOM 3310 O O . LEU D 2 103 ? 44.523 13.658 25.942 1.00 8.26 103 LEU B O 1
ATOM 3315 N N . ASN D 2 104 ? 42.277 13.545 26.116 1.00 7.77 104 ASN B N 1
ATOM 3316 C CA . ASN D 2 104 ? 42.300 12.084 26.227 1.00 8.01 104 ASN B CA 1
ATOM 3317 C C . ASN D 2 104 ? 42.785 11.505 24.898 1.00 7.93 104 ASN B C 1
ATOM 3318 O O . ASN D 2 104 ? 43.674 10.625 24.912 1.00 8.34 104 ASN B O 1
ATOM 3323 N N . ASN D 2 105 ? 42.269 12.019 23.765 1.00 7.70 105 ASN B N 1
ATOM 3324 C CA . ASN D 2 105 ? 42.673 11.512 22.449 1.00 7.61 105 ASN B CA 1
ATOM 3325 C C . ASN D 2 105 ? 44.136 11.840 22.140 1.00 7.22 105 ASN B C 1
ATOM 3326 O O . ASN D 2 105 ? 44.831 11.040 21.504 1.00 7.59 105 ASN B O 1
ATOM 3331 N N . THR D 2 106 ? 44.579 13.003 22.582 1.00 7.23 106 THR B N 1
ATOM 3332 C CA . THR D 2 106 ? 45.981 13.405 22.374 1.00 7.59 106 THR B CA 1
ATOM 3333 C C . THR D 2 106 ? 46.920 12.525 23.183 1.00 7.88 106 THR B C 1
ATOM 3334 O O . THR D 2 106 ? 47.938 12.018 22.649 1.00 7.52 106 THR B O 1
ATOM 3338 N N . VAL D 2 107 ? 46.636 12.341 24.473 1.00 8.22 107 VAL B N 1
ATOM 3339 C CA . VAL D 2 107 ? 47.537 11.544 25.282 1.00 9.35 107 VAL B CA 1
ATOM 3340 C C . VAL D 2 107 ? 47.542 10.092 24.867 1.00 9.25 107 VAL B C 1
ATOM 3341 O O . VAL D 2 107 ? 48.604 9.444 24.790 1.00 9.35 107 VAL B O 1
ATOM 3345 N N . ARG D 2 108 ? 46.384 9.524 24.552 1.00 9.76 108 ARG B N 1
ATOM 3346 C CA . ARG D 2 108 ? 46.472 8.134 24.179 1.00 10.09 108 ARG B CA 1
ATOM 3347 C C . ARG D 2 108 ? 47.204 7.983 22.820 1.00 10.15 108 ARG B C 1
ATOM 3348 O O . ARG D 2 108 ? 47.959 7.028 22.638 1.00 10.09 108 ARG B O 1
ATOM 3356 N N . SER D 2 109 ? 47.108 8.973 21.923 1.00 9.99 109 SER B N 1
ATOM 3357 C CA . SER D 2 109 ? 47.841 8.915 20.636 1.00 9.64 109 SER B CA 1
ATOM 3358 C C . SER D 2 109 ? 49.323 8.992 20.935 1.00 9.04 109 SER B C 1
ATOM 3359 O O . SER D 2 109 ? 50.099 8.311 20.273 1.00 8.85 109 SER B O 1
ATOM 3362 N N . GLU D 2 110 ? 49.716 9.802 21.923 1.00 8.70 110 GLU B N 1
ATOM 3363 C CA . GLU D 2 110 ? 51.135 9.877 22.327 1.00 9.44 110 GLU B CA 1
ATOM 3364 C C . GLU D 2 110 ? 51.589 8.487 22.808 1.00 9.67 110 GLU B C 1
ATOM 3365 O O . GLU D 2 110 ? 52.674 8.042 22.443 1.00 9.79 110 GLU B O 1
ATOM 3371 N N . LEU D 2 111 ? 50.787 7.804 23.611 1.00 10.06 111 LEU B N 1
ATOM 3372 C CA . LEU D 2 111 ? 51.196 6.485 24.108 1.00 10.66 111 LEU B CA 1
ATOM 3373 C C . LEU D 2 111 ? 51.169 5.450 23.023 1.00 10.95 111 LEU B C 1
ATOM 3374 O O . LEU D 2 111 ? 52.049 4.577 23.008 1.00 10.92 111 LEU B O 1
ATOM 3379 N N . PHE D 2 112 ? 50.213 5.536 22.097 1.00 11.30 112 PHE B N 1
ATOM 3380 C CA . PHE D 2 112 ? 50.183 4.587 20.979 1.00 12.01 112 PHE B CA 1
ATOM 3381 C C . PHE D 2 112 ? 51.473 4.752 20.177 1.00 12.49 112 PHE B C 1
ATOM 3382 O O . PHE D 2 112 ? 52.036 3.783 19.678 1.00 13.04 112 PHE B O 1
ATOM 3390 N N . HIS D 2 113 ? 51.923 5.990 20.014 1.00 12.98 113 HIS B N 1
ATOM 3391 C CA . HIS D 2 113 ? 53.132 6.243 19.268 1.00 14.04 113 HIS B CA 1
ATOM 3392 C C . HIS D 2 113 ? 54.385 5.730 19.989 1.00 14.98 113 HIS B C 1
ATOM 3393 O O . HIS D 2 113 ? 55.225 5.027 19.394 1.00 15.13 113 HIS B O 1
ATOM 3400 N N . LYS D 2 114 ? 54.501 6.050 21.269 1.00 15.85 114 LYS B N 1
ATOM 3401 C CA . LYS D 2 114 ? 55.704 5.633 22.028 1.00 17.46 114 LYS B CA 1
ATOM 3402 C C . LYS D 2 114 ? 55.822 4.115 22.113 1.00 18.25 114 LYS B C 1
ATOM 3403 O O . LYS D 2 114 ? 56.936 3.553 22.131 1.00 18.43 114 LYS B O 1
ATOM 3409 N N . SER D 2 115 ? 54.695 3.431 22.170 1.00 19.49 115 SER B N 1
ATOM 3410 C CA . SER D 2 115 ? 54.720 1.975 22.253 1.00 20.88 115 SER B CA 1
ATOM 3411 C C . SER D 2 115 ? 54.566 1.282 20.912 1.00 21.82 115 SER B C 1
ATOM 3412 O O . SER D 2 115 ? 54.372 0.059 20.855 1.00 22.12 115 SER B O 1
ATOM 3415 N N . ASN D 2 116 ? 54.599 2.046 19.833 1.00 22.66 116 ASN B N 1
ATOM 3416 C CA . ASN D 2 116 ? 54.462 1.458 18.499 1.00 23.88 116 ASN B CA 1
ATOM 3417 C C . ASN D 2 116 ? 53.282 0.534 18.272 1.00 24.42 116 ASN B C 1
ATOM 3418 O O . ASN D 2 116 ? 53.439 -0.540 17.671 1.00 24.66 116 ASN B O 1
ATOM 3431 N N . ASP D 2 118 ? 50.280 -1.280 16.532 1.00 24.11 118 ASP B N 1
ATOM 3432 C CA . ASP D 2 118 ? 49.882 -1.398 15.160 1.00 23.52 118 ASP B CA 1
ATOM 3433 C C . ASP D 2 118 ? 48.529 -0.779 14.908 1.00 22.80 118 ASP B C 1
ATOM 3434 O O . ASP D 2 118 ? 47.590 -0.956 15.673 1.00 22.87 118 ASP B O 1
ATOM 3439 N N . ILE D 2 119 ? 48.460 -0.014 13.836 1.00 21.79 119 ILE B N 1
ATOM 3440 C CA . ILE D 2 119 ? 47.217 0.641 13.442 1.00 20.96 119 ILE B CA 1
ATOM 3441 C C . ILE D 2 119 ? 46.614 -0.303 12.411 1.00 20.82 119 ILE B C 1
ATOM 3442 O O . ILE D 2 119 ? 45.668 -1.037 12.704 1.00 20.82 119 ILE B O 1
ATOM 3447 N N . ASP D 2 120 ? 47.204 -0.311 11.222 1.00 20.65 120 ASP B N 1
ATOM 3448 C CA . ASP D 2 120 ? 46.766 -1.148 10.119 1.00 20.66 120 ASP B CA 1
ATOM 3449 C C . ASP D 2 120 ? 48.007 -1.803 9.531 1.00 20.87 120 ASP B C 1
ATOM 3450 O O . ASP D 2 120 ? 48.530 -1.387 8.494 1.00 20.72 120 ASP B O 1
ATOM 3455 N N . GLU D 2 121 ? 48.488 -2.820 10.254 1.00 21.14 121 GLU B N 1
ATOM 3456 C CA . GLU D 2 121 ? 49.682 -3.597 9.894 1.00 21.46 121 GLU B CA 1
ATOM 3457 C C . GLU D 2 121 ? 50.974 -2.801 9.904 1.00 21.16 121 GLU B C 1
ATOM 3458 O O . GLU D 2 121 ? 51.982 -3.264 9.376 1.00 21.45 121 GLU B O 1
ATOM 3464 N N . GLU D 2 122 ? 50.935 -1.594 10.461 1.00 20.49 122 GLU B N 1
ATOM 3465 C CA . GLU D 2 122 ? 52.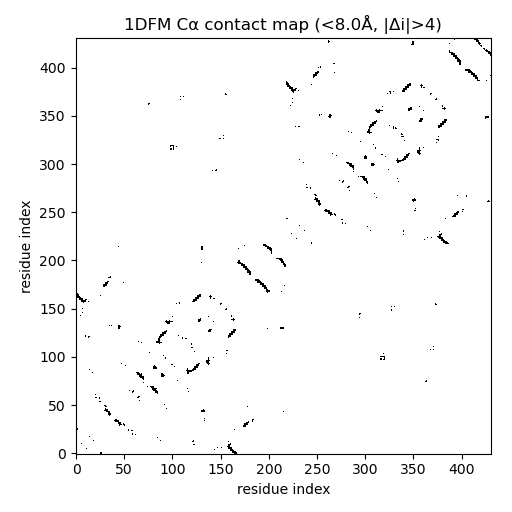106 -0.726 10.576 1.00 19.86 122 GLU B CA 1
ATOM 3466 C C . GLU D 2 122 ? 52.030 -0.027 11.910 1.00 19.55 122 GLU B C 1
ATOM 3467 O O . GLU D 2 122 ? 50.936 0.241 12.411 1.00 19.36 122 GLU B O 1
ATOM 3473 N N . GLY D 2 123 ? 53.188 0.267 12.497 1.00 18.92 123 GLY B N 1
ATOM 3474 C CA . GLY D 2 123 ? 53.199 0.966 13.778 1.00 18.34 123 GLY B CA 1
ATOM 3475 C C . GLY D 2 123 ? 52.671 2.383 13.592 1.00 17.98 123 GLY B C 1
ATOM 3476 O O . GLY D 2 123 ? 52.870 3.004 12.539 1.00 17.95 123 GLY B O 1
ATOM 3485 N N . LYS D 2 125 ? 52.312 6.194 13.399 1.00 14.63 125 LYS B N 1
ATOM 3486 C CA . LYS D 2 125 ? 53.251 7.298 13.193 1.00 13.36 125 LYS B CA 1
ATOM 3487 C C . LYS D 2 125 ? 52.654 8.701 13.244 1.00 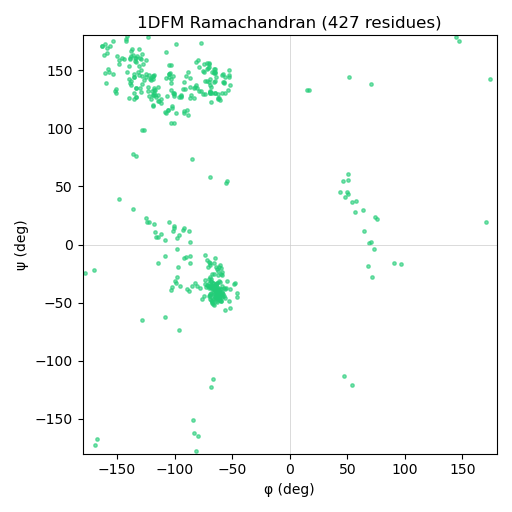12.34 125 LYS B C 1
ATOM 3488 O O . LYS D 2 125 ? 53.344 9.663 13.537 1.00 11.86 125 LYS B O 1
ATOM 3494 N N . VAL D 2 126 ? 51.357 8.828 12.977 1.00 11.08 126 VAL B N 1
ATOM 3495 C CA . VAL D 2 126 ? 50.764 10.166 12.958 1.00 10.26 126 VAL B CA 1
ATOM 3496 C C . VAL D 2 126 ? 49.298 10.081 13.275 1.00 9.36 126 VAL B C 1
ATOM 3497 O O . VAL D 2 126 ? 48.660 9.084 12.946 1.00 8.84 126 VAL B O 1
ATOM 3501 N N . ALA D 2 127 ? 48.775 11.107 13.940 1.00 8.36 127 ALA B N 1
ATOM 3502 C CA . ALA D 2 127 ? 47.336 11.144 14.213 1.00 7.98 127 ALA B CA 1
ATOM 3503 C C . ALA D 2 127 ? 46.698 12.367 13.546 1.00 7.81 127 ALA B C 1
ATOM 3504 O O . ALA D 2 127 ? 47.332 13.421 13.481 1.00 7.80 127 ALA B O 1
ATOM 3506 N N . ILE D 2 128 ? 45.461 12.203 13.070 1.00 7.30 128 ILE B N 1
ATOM 3507 C CA . ILE D 2 128 ? 44.667 13.292 12.521 1.00 7.15 128 ILE B CA 1
ATOM 3508 C C . ILE D 2 128 ? 43.479 13.411 13.474 1.00 6.93 128 ILE B C 1
ATOM 3509 O O . ILE D 2 128 ? 42.798 12.416 13.750 1.00 6.77 128 ILE B O 1
ATOM 3514 N N . ILE D 2 129 ? 43.224 14.615 13.994 1.00 6.66 129 ILE B N 1
ATOM 3515 C CA . ILE D 2 129 ? 42.064 14.802 14.894 1.00 6.63 129 ILE B CA 1
ATOM 3516 C C . ILE D 2 129 ? 41.162 15.805 14.212 1.00 6.69 129 ILE B C 1
ATOM 3517 O O . ILE D 2 129 ? 41.613 16.925 13.919 1.00 6.90 129 ILE B O 1
ATOM 3522 N N . ILE D 2 130 ? 39.936 15.381 13.908 1.00 6.66 130 ILE B N 1
ATOM 3523 C CA . ILE D 2 130 ? 38.957 16.237 13.208 1.00 6.48 130 ILE B CA 1
ATOM 3524 C C . ILE D 2 130 ? 37.974 16.814 14.197 1.00 6.47 130 ILE B C 1
ATOM 3525 O O . ILE D 2 130 ? 37.377 16.078 15.023 1.00 6.56 130 ILE B O 1
ATOM 3530 N N . THR D 2 131 ? 37.785 18.125 14.101 1.00 6.25 131 THR B N 1
ATOM 3531 C CA . THR D 2 131 ? 36.911 18.861 15.023 1.00 6.40 131 THR B CA 1
ATOM 3532 C C . THR D 2 131 ? 36.066 19.853 14.232 1.00 6.44 131 THR B C 1
ATOM 3533 O O . THR D 2 131 ? 36.355 20.144 13.060 1.00 6.09 131 THR B O 1
ATOM 3537 N N . LYS D 2 132 ? 35.068 20.415 14.901 1.00 6.30 132 LYS B N 1
ATOM 3538 C CA . LYS D 2 132 ? 34.199 21.418 14.284 1.00 6.35 132 LYS B CA 1
ATOM 3539 C C . LYS D 2 132 ? 34.566 22.827 14.811 1.00 5.91 132 LYS B C 1
ATOM 3540 O O . LYS D 2 132 ? 34.937 23.020 15.980 1.00 5.97 132 LYS B O 1
ATOM 3546 N N . GLY D 2 133 ? 34.476 23.831 13.943 1.00 5.54 133 GLY B N 1
ATOM 3547 C CA . GLY D 2 133 ? 34.749 25.194 14.360 1.00 6.24 133 GLY B CA 1
ATOM 3548 C C . GLY D 2 133 ? 33.752 25.752 15.383 1.00 6.27 133 GLY B C 1
ATOM 3549 O O . GLY D 2 133 ? 32.589 25.367 15.442 1.00 6.64 133 GLY B O 1
ATOM 3550 N N . HIS D 2 134 ? 34.247 26.665 16.205 1.00 6.64 134 HIS B N 1
ATOM 3551 C CA . HIS D 2 134 ? 33.422 27.385 17.181 1.00 7.12 134 HIS B CA 1
ATOM 3552 C C . HIS D 2 134 ? 32.221 28.071 16.503 1.00 6.90 134 HIS B C 1
ATOM 3553 O O . HIS D 2 134 ? 31.189 28.266 17.111 1.00 6.88 134 HIS B O 1
ATOM 3568 N N . PHE D 2 136 ? 29.896 27.203 14.691 1.00 7.17 136 PHE B N 1
ATOM 3569 C CA . PHE D 2 136 ? 28.610 26.533 14.674 1.00 7.14 136 PHE B CA 1
ATOM 3570 C C . PHE D 2 136 ? 27.983 26.340 16.036 1.00 7.18 136 PHE B C 1
ATOM 3571 O O . PHE D 2 136 ? 28.643 25.887 16.987 1.00 7.37 136 PHE B O 1
ATOM 3579 N N . PRO D 2 137 ? 26.713 26.672 16.162 1.00 7.54 137 PRO B N 1
ATOM 3580 C CA . PRO D 2 137 ? 26.077 26.432 17.452 1.00 7.56 137 PRO B CA 1
ATOM 3581 C C . PRO D 2 137 ? 26.102 24.906 17.593 1.00 6.92 137 PRO B C 1
ATOM 3582 O O . PRO D 2 137 ? 26.047 24.183 16.602 1.00 6.85 137 PRO B O 1
ATOM 3586 N N . ALA D 2 138 ? 26.198 24.440 18.826 1.00 6.70 138 ALA B N 1
ATOM 3587 C CA . ALA D 2 138 ? 26.330 23.004 19.058 1.00 6.31 138 ALA B CA 1
ATOM 3588 C C . ALA D 2 138 ? 26.009 22.724 20.508 1.00 6.44 138 ALA B C 1
ATOM 3589 O O . ALA D 2 138 ? 25.893 23.642 21.308 1.00 6.71 138 ALA B O 1
ATOM 3591 N N . SER D 2 139 ? 25.893 21.440 20.831 1.00 6.79 139 SER B N 1
ATOM 3592 C CA . SER D 2 139 ? 25.659 21.061 22.223 1.00 7.25 139 SER B CA 1
ATOM 3593 C C . SER D 2 139 ? 26.687 21.691 23.148 1.00 6.88 139 SER B C 1
ATOM 3594 O O . SER D 2 139 ? 27.858 21.842 22.791 1.00 6.82 139 SER B O 1
ATOM 3597 N N . ASN D 2 140 ? 26.256 22.033 24.356 1.00 6.38 140 ASN B N 1
ATOM 3598 C CA . ASN D 2 140 ? 27.182 22.603 25.319 1.00 6.33 140 ASN B CA 1
ATOM 3599 C C . ASN D 2 140 ? 28.350 21.642 25.586 1.00 6.34 140 ASN B C 1
ATOM 3600 O O . ASN D 2 140 ? 28.159 20.409 25.694 1.00 6.39 140 ASN B O 1
ATOM 3605 N N . SER D 2 141 ? 29.527 22.243 25.697 1.00 6.15 141 SER B N 1
ATOM 3606 C CA . SER D 2 141 ? 30.773 21.548 26.020 1.00 6.11 141 SER B CA 1
ATOM 3607 C C . SER D 2 141 ? 31.300 20.630 24.955 1.00 6.01 141 SER B C 1
ATOM 3608 O O . SER D 2 141 ? 32.337 19.995 25.180 1.00 5.91 141 SER B O 1
ATOM 3611 N N . SER D 2 142 ? 30.626 20.545 23.810 1.00 5.86 142 SER B N 1
ATOM 3612 C CA . SER D 2 142 ? 31.194 19.744 22.711 1.00 5.66 142 SER B CA 1
ATOM 3613 C C . SER D 2 142 ? 32.500 20.453 22.277 1.00 5.56 142 SER B C 1
ATOM 3614 O O . SER D 2 142 ? 32.588 21.680 22.184 1.00 5.93 142 SER B O 1
ATOM 3617 N N . LEU D 2 143 ? 33.506 19.664 21.983 1.00 5.77 143 LEU B N 1
ATOM 3618 C CA . LEU D 2 143 ? 34.794 20.220 21.568 1.00 5.61 143 LEU B CA 1
ATOM 3619 C C . LEU D 2 143 ? 34.679 21.087 20.322 1.00 5.39 143 LEU B C 1
ATOM 3620 O O . LEU D 2 143 ? 33.842 20.824 19.472 1.00 5.21 143 LEU B O 1
ATOM 3625 N N . TYR D 2 144 ? 35.495 22.137 20.252 1.00 5.63 144 TYR B N 1
ATOM 3626 C CA . TYR D 2 144 ? 35.545 22.934 19.030 1.00 5.69 144 TYR B CA 1
ATOM 3627 C C . TYR D 2 144 ? 37.012 23.175 18.700 1.00 5.86 144 TYR B C 1
ATOM 3628 O O . TYR D 2 144 ? 37.902 23.135 19.592 1.00 5.81 144 TYR B O 1
ATOM 3637 N N . TYR D 2 145 ? 37.250 23.473 17.434 1.00 5.83 145 TYR B N 1
ATOM 3638 C CA . TYR D 2 145 ? 38.594 23.606 16.878 1.00 6.35 145 TYR B CA 1
ATOM 3639 C C . TYR D 2 145 ? 39.498 24.594 17.551 1.00 6.57 145 TYR B C 1
ATOM 3640 O O . TYR D 2 145 ? 40.636 24.278 17.843 1.00 6.89 145 TYR B O 1
ATOM 3649 N N . GLU D 2 146 ? 38.970 25.766 17.818 1.00 6.96 146 GLU B N 1
ATOM 3650 C CA . GLU D 2 146 ? 39.851 26.803 18.375 1.00 7.56 146 GLU B CA 1
ATOM 3651 C C . GLU D 2 146 ? 40.308 26.474 19.796 1.00 7.84 146 GLU B C 1
ATOM 3652 O O . GLU D 2 146 ? 41.422 26.810 20.182 1.00 8.09 146 GLU B O 1
ATOM 3658 N N . GLN D 2 147 ? 39.460 25.780 20.552 1.00 7.94 147 GLN B N 1
ATOM 3659 C CA . GLN D 2 147 ? 39.765 25.350 21.890 1.00 8.05 147 GLN B CA 1
ATOM 3660 C C . GLN D 2 147 ? 40.840 24.253 21.744 1.00 8.11 147 GLN B C 1
ATOM 3661 O O . GLN D 2 147 ? 41.840 24.248 22.499 1.00 7.99 147 GLN B O 1
ATOM 3667 N N . ALA D 2 148 ? 40.651 23.343 20.787 1.00 7.65 148 ALA B N 1
ATOM 3668 C CA . ALA D 2 148 ? 41.656 22.294 20.600 1.00 8.05 148 ALA B CA 1
ATOM 3669 C C . ALA D 2 148 ? 43.009 22.907 20.205 1.00 8.16 148 ALA B C 1
ATOM 3670 O O . ALA D 2 148 ? 44.055 22.495 20.683 1.00 8.23 148 ALA B O 1
ATOM 3672 N N . GLN D 2 149 ? 42.966 23.912 19.320 1.00 8.12 149 GLN B N 1
ATOM 3673 C CA . GLN D 2 149 ? 44.176 24.599 18.864 1.00 8.70 149 GLN B CA 1
ATOM 3674 C C . GLN D 2 149 ? 44.876 25.272 20.032 1.00 8.50 149 GLN B C 1
ATOM 3675 O O . GLN D 2 149 ? 46.103 25.190 20.156 1.00 8.75 149 GLN B O 1
ATOM 3681 N N . ASN D 2 150 ? 44.108 25.971 20.864 1.00 8.15 150 ASN B N 1
ATOM 3682 C CA . ASN D 2 150 ? 44.698 26.657 22.007 1.00 8.47 150 ASN B CA 1
ATOM 3683 C C . ASN D 2 150 ? 45.321 25.678 22.987 1.00 8.28 150 ASN B C 1
ATOM 3684 O O . ASN D 2 150 ? 46.425 25.924 23.523 1.00 8.20 150 ASN B O 1
ATOM 3689 N N . GLN D 2 151 ? 44.641 24.564 23.226 1.00 7.90 151 GLN B N 1
ATOM 3690 C CA . GLN D 2 151 ? 45.202 23.564 24.141 1.00 8.27 151 GLN B CA 1
ATOM 3691 C C . GLN D 2 151 ? 46.442 22.906 23.580 1.00 8.46 151 GLN B C 1
ATOM 3692 O O . GLN D 2 151 ? 47.463 22.824 24.280 1.00 8.90 151 GLN B O 1
ATOM 3698 N N . LEU D 2 152 ? 46.400 22.447 22.333 1.00 8.15 152 LEU B N 1
ATOM 3699 C CA . LEU D 2 152 ? 47.592 21.796 21.784 1.00 8.29 152 LEU B CA 1
ATOM 3700 C C . LEU D 2 152 ? 48.734 22.800 21.591 1.00 8.35 152 LEU B C 1
ATOM 3701 O O . LEU D 2 152 ? 49.921 22.405 21.716 1.00 8.38 152 LEU B O 1
ATOM 3706 N N . ASN D 2 153 ? 48.414 24.063 21.285 1.00 8.53 153 ASN B N 1
ATOM 3707 C CA . ASN D 2 153 ? 49.463 25.096 21.141 1.00 8.84 153 ASN B CA 1
ATOM 3708 C C . ASN D 2 153 ? 50.184 25.258 22.464 1.00 9.42 153 ASN B C 1
ATOM 3709 O O . ASN D 2 153 ? 51.409 25.419 22.492 1.00 9.90 153 ASN B O 1
ATOM 3714 N N . SER D 2 154 ? 49.448 25.243 23.567 1.00 9.97 154 SER B N 1
ATOM 3715 C CA . SER D 2 154 ? 50.079 25.402 24.865 1.00 10.25 154 SER B CA 1
ATOM 3716 C C . SER D 2 154 ? 50.922 24.171 25.188 1.00 10.59 154 SER B C 1
ATOM 3717 O O . SER D 2 154 ? 52.076 24.309 25.649 1.00 10.72 154 SER B O 1
ATOM 3720 N N . LEU D 2 155 ? 50.408 22.978 24.914 1.00 10.66 155 LEU B N 1
ATOM 3721 C CA . LEU D 2 155 ? 51.207 21.761 25.135 1.00 10.64 155 LEU B CA 1
ATOM 3722 C C . LEU D 2 155 ? 52.485 21.821 24.293 1.00 10.73 155 LEU B C 1
ATOM 3723 O O . LEU D 2 155 ? 53.558 21.420 24.776 1.00 10.40 155 LEU B O 1
ATOM 3728 N N . ALA D 2 156 ? 52.392 22.349 23.065 1.00 10.36 156 ALA B N 1
ATOM 3729 C CA . ALA D 2 156 ? 53.585 22.428 22.209 1.00 10.86 156 ALA B CA 1
ATOM 3730 C C . ALA D 2 156 ? 54.575 23.462 22.742 1.00 11.27 156 ALA B C 1
ATOM 3731 O O . ALA D 2 156 ? 55.784 23.235 22.732 1.00 11.34 156 ALA B O 1
ATOM 3733 N N . GLU D 2 157 ? 54.071 24.577 23.271 1.00 11.69 157 GLU B N 1
ATOM 3734 C CA . GLU D 2 157 ? 54.973 25.592 23.827 1.00 12.91 157 GLU B CA 1
ATOM 3735 C C . GLU D 2 157 ? 55.775 24.996 24.983 1.00 12.67 157 GLU B C 1
ATOM 3736 O O . GLU D 2 157 ? 56.918 25.371 25.207 1.00 12.75 157 GLU B O 1
ATOM 3742 N N . TYR D 2 158 ? 55.187 24.044 25.706 1.00 12.63 158 TYR B N 1
ATOM 3743 C CA . TYR D 2 158 ? 55.897 23.439 26.827 1.00 12.50 158 TYR B CA 1
ATOM 3744 C C . TYR D 2 158 ? 56.496 22.065 26.486 1.00 11.98 158 TYR B C 1
ATOM 3745 O O . TYR D 2 158 ? 56.898 21.327 27.376 1.00 12.01 158 TYR B O 1
ATOM 3754 N N . ASN D 2 159 ? 56.559 21.744 25.191 1.00 11.23 159 ASN B N 1
ATOM 3755 C CA . ASN D 2 159 ? 57.157 20.498 24.696 1.00 11.44 159 ASN B CA 1
ATOM 3756 C C . ASN D 2 159 ? 56.622 19.267 25.439 1.00 11.36 159 ASN B C 1
ATOM 3757 O O . ASN D 2 159 ? 57.387 18.336 25.761 1.00 11.39 159 ASN B O 1
ATOM 3762 N N . VAL D 2 160 ? 55.302 19.201 25.635 1.00 11.26 160 VAL B N 1
ATOM 3763 C CA . VAL D 2 160 ? 54.712 18.093 26.358 1.00 11.12 160 VAL B CA 1
ATOM 3764 C C . VAL D 2 160 ? 54.554 16.795 25.584 1.00 11.05 160 VAL B C 1
ATOM 3765 O O . VAL D 2 160 ? 54.727 15.700 26.145 1.00 11.53 160 VAL B O 1
ATOM 3769 N N . PHE D 2 161 ? 54.223 16.877 24.296 1.00 10.55 161 PHE B N 1
ATOM 3770 C CA . PHE D 2 161 ? 54.011 15.637 23.545 1.00 10.24 161 PHE B CA 1
ATOM 3771 C C . PHE D 2 161 ? 54.862 15.643 22.285 1.00 9.90 161 PHE B C 1
ATOM 3772 O O . PHE D 2 161 ? 55.241 16.710 21.787 1.00 9.73 161 PHE B O 1
ATOM 3780 N N . ASP D 2 162 ? 55.157 14.447 21.800 1.00 9.34 162 ASP B N 1
ATOM 3781 C CA . ASP D 2 162 ? 56.015 14.303 20.644 1.00 9.13 162 ASP B CA 1
ATOM 3782 C C . ASP D 2 162 ? 55.369 13.739 19.405 1.00 8.92 162 ASP B C 1
ATOM 3783 O O . ASP D 2 162 ? 55.952 13.828 18.327 1.00 9.15 162 ASP B O 1
ATOM 3788 N N . VAL D 2 163 ? 54.194 13.121 19.526 1.00 8.27 163 VAL B N 1
ATOM 3789 C CA . VAL D 2 163 ? 53.600 12.487 18.358 1.00 7.94 163 VAL B CA 1
ATOM 3790 C C . VAL D 2 163 ? 53.113 13.526 17.338 1.00 7.74 163 VAL B C 1
ATOM 3791 O O . VAL D 2 163 ? 52.568 14.571 17.733 1.00 7.91 163 VAL B O 1
ATOM 3795 N N . PRO D 2 164 ? 53.320 13.269 16.027 1.00 7.53 164 PRO B N 1
ATOM 3796 C CA . PRO D 2 164 ? 52.840 14.231 15.031 1.00 7.46 164 PRO B CA 1
ATOM 3797 C C . PRO D 2 164 ? 51.310 14.192 15.015 1.00 7.44 164 PRO B C 1
ATOM 3798 O O . PRO D 2 164 ? 50.726 13.101 14.977 1.00 7.82 164 PRO B O 1
ATOM 3802 N N . ILE D 2 165 ? 50.700 15.377 15.064 1.00 7.40 165 ILE B N 1
ATOM 3803 C CA . ILE D 2 165 ? 49.238 15.484 15.021 1.00 7.12 165 ILE B CA 1
ATOM 3804 C C . ILE D 2 165 ? 48.837 16.563 14.045 1.00 7.06 165 ILE B C 1
ATOM 3805 O O . ILE D 2 165 ? 49.340 17.705 14.086 1.00 7.17 165 ILE B O 1
ATOM 3810 N N . ARG D 2 166 ? 47.955 16.188 13.120 1.00 6.88 166 ARG B N 1
ATOM 3811 C CA . ARG D 2 166 ? 47.359 17.193 12.247 1.00 6.72 166 ARG B CA 1
ATOM 3812 C C . ARG D 2 166 ? 45.955 17.433 12.827 1.00 6.59 166 ARG B C 1
ATOM 3813 O O . ARG D 2 166 ? 45.139 16.504 12.852 1.00 6.43 166 ARG B O 1
ATOM 3821 N N . LEU D 2 167 ? 45.716 18.674 13.273 1.00 6.60 167 LEU B N 1
ATOM 3822 C CA . LEU D 2 167 ? 44.417 19.058 13.864 1.00 6.33 167 LEU B CA 1
ATOM 3823 C C . LEU D 2 167 ? 43.613 19.701 12.750 1.00 6.40 167 LEU B C 1
ATOM 3824 O O . LEU D 2 167 ? 44.098 20.634 12.113 1.00 6.76 167 LEU B O 1
ATOM 3829 N N . VAL D 2 168 ? 42.385 19.225 12.506 1.00 6.25 168 VAL B N 1
ATOM 3830 C CA . VAL D 2 168 ? 41.582 19.765 11.414 1.00 6.47 168 VAL B CA 1
ATOM 3831 C C . VAL D 2 168 ? 40.325 20.394 11.961 1.00 6.74 168 VAL B C 1
ATOM 3832 O O . VAL D 2 168 ? 39.680 19.814 12.835 1.00 6.44 168 VAL B O 1
ATOM 3836 N N . GLY D 2 169 ? 40.021 21.587 11.507 1.00 6.31 169 GLY B N 1
ATOM 3837 C CA . GLY D 2 169 ? 38.812 22.257 11.920 1.00 6.71 169 GLY B CA 1
ATOM 3838 C C . GLY D 2 169 ? 37.851 22.366 10.751 1.00 6.78 169 GLY B C 1
ATOM 3839 O O . GLY D 2 169 ? 38.216 22.888 9.693 1.00 6.92 169 GLY B O 1
ATOM 3840 N N . LEU D 2 170 ? 36.619 21.871 10.910 1.00 6.44 170 LEU B N 1
ATOM 3841 C CA . LEU D 2 170 ? 35.580 21.963 9.875 1.00 6.64 170 LEU B CA 1
ATOM 3842 C C . LEU D 2 170 ? 34.908 23.348 9.992 1.00 6.55 170 LEU B C 1
ATOM 3843 O O . LEU D 2 170 ? 34.447 23.712 11.068 1.00 6.33 170 LEU B O 1
ATOM 3848 N N . ILE D 2 171 ? 34.860 24.101 8.899 1.00 6.84 171 ILE B N 1
ATOM 3849 C CA . ILE D 2 171 ? 34.282 25.432 8.945 1.00 7.42 171 ILE B CA 1
ATOM 3850 C C . ILE D 2 171 ? 33.497 25.727 7.650 1.00 8.06 171 ILE B C 1
ATOM 3851 O O . ILE D 2 171 ? 33.461 24.894 6.740 1.00 8.19 171 ILE B O 1
ATOM 3856 N N . GLU D 2 172 ? 32.836 26.885 7.624 1.00 8.25 172 GLU B N 1
ATOM 3857 C CA . GLU D 2 172 ? 32.132 27.360 6.420 1.00 8.96 172 GLU B CA 1
ATOM 3858 C C . GLU D 2 172 ? 32.308 28.873 6.393 1.00 9.40 172 GLU B C 1
ATOM 3859 O O . GLU D 2 172 ? 32.567 29.485 7.407 1.00 9.16 172 GLU B O 1
ATOM 3865 N N . ASP D 2 173 ? 32.138 29.474 5.222 1.00 9.98 173 ASP B N 1
ATOM 3866 C CA . ASP D 2 173 ? 32.142 30.931 5.181 1.00 10.83 173 ASP B CA 1
ATOM 3867 C C . 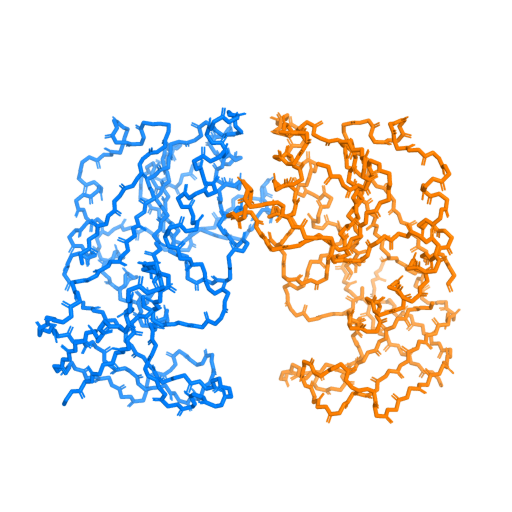ASP D 2 173 ? 30.795 31.353 5.774 1.00 11.16 173 ASP B C 1
ATOM 3868 O O . ASP D 2 173 ? 29.792 30.626 5.685 1.00 10.56 173 ASP B O 1
ATOM 3873 N N . PHE D 2 174 ? 30.781 32.504 6.430 1.00 11.58 174 PHE B N 1
ATOM 3874 C CA . PHE D 2 174 ? 29.532 33.045 6.965 1.00 12.40 174 PHE B CA 1
ATOM 3875 C C . PHE D 2 174 ? 28.755 33.767 5.856 1.00 12.88 174 PHE B C 1
ATOM 3876 O O . PHE D 2 174 ? 29.346 34.213 4.878 1.00 12.78 174 PHE B O 1
ATOM 3884 N N . GLU D 2 175 ? 27.433 33.893 6.034 1.00 13.90 175 GLU B N 1
ATOM 3885 C CA . GLU D 2 175 ? 26.594 34.676 5.139 1.00 14.99 175 GLU B CA 1
ATOM 3886 C C . GLU D 2 175 ? 26.619 34.302 3.695 1.00 14.99 175 GLU B C 1
ATOM 3887 O O . GLU D 2 175 ? 26.359 35.160 2.823 1.00 15.52 175 GLU B O 1
ATOM 3893 N N . THR D 2 176 ? 26.892 33.031 3.435 1.00 14.59 176 THR B N 1
ATOM 3894 C CA . THR D 2 176 ? 26.998 32.527 2.095 1.00 14.59 176 THR B CA 1
ATOM 3895 C C . THR D 2 176 ? 26.130 31.267 1.972 1.00 13.80 176 THR B C 1
ATOM 3896 O O . THR D 2 176 ? 26.168 30.367 2.835 1.00 13.48 176 THR B O 1
ATOM 3900 N N . ASP D 2 177 ? 25.354 31.154 0.913 1.00 12.96 177 ASP B N 1
ATOM 3901 C CA . ASP D 2 177 ? 24.546 29.950 0.769 1.00 12.19 177 ASP B CA 1
ATOM 3902 C C . ASP D 2 177 ? 25.431 28.726 0.583 1.00 11.33 177 ASP B C 1
ATOM 3903 O O . ASP D 2 177 ? 26.317 28.694 -0.256 1.00 10.83 177 ASP B O 1
ATOM 3908 N N . ILE D 2 178 ? 25.144 27.694 1.376 1.00 10.59 178 ILE B N 1
ATOM 3909 C CA . ILE D 2 178 ? 25.899 26.458 1.342 1.00 10.20 178 ILE B CA 1
ATOM 3910 C C . ILE D 2 178 ? 24.986 25.238 1.382 1.00 9.88 178 ILE B C 1
ATOM 3911 O O . ILE D 2 178 ? 23.791 25.327 1.731 1.00 9.84 178 ILE B O 1
ATOM 3916 N N . ASP D 2 179 ? 25.540 24.084 1.016 1.00 9.71 179 ASP B N 1
ATOM 3917 C CA . ASP D 2 179 ? 24.799 22.831 1.087 1.00 9.76 179 ASP B CA 1
ATOM 3918 C C . ASP D 2 179 ? 24.725 22.322 2.522 1.00 9.20 179 ASP B C 1
ATOM 3919 O O . ASP D 2 179 ? 25.714 22.325 3.266 1.00 9.22 179 ASP B O 1
ATOM 3924 N N . ILE D 2 180 ? 23.518 21.945 2.920 1.00 8.69 180 ILE B N 1
ATOM 3925 C CA . ILE D 2 180 ? 23.286 21.465 4.277 1.00 8.65 180 ILE B CA 1
ATOM 3926 C C . ILE D 2 180 ? 22.420 20.211 4.269 1.00 8.89 180 ILE B C 1
ATOM 3927 O O . ILE D 2 180 ? 21.536 20.080 3.435 1.00 9.21 180 ILE B O 1
ATOM 3932 N N . VAL D 2 181 ? 22.696 19.286 5.183 1.00 8.47 181 VAL B N 1
ATOM 3933 C CA . VAL D 2 181 ? 21.860 18.121 5.353 1.00 8.15 181 VAL B CA 1
ATOM 3934 C C . VAL D 2 181 ? 21.217 18.361 6.739 1.00 8.61 181 VAL B C 1
ATOM 3935 O O . VAL D 2 181 ? 21.896 18.539 7.744 1.00 8.21 181 VAL B O 1
ATOM 3939 N N . SER D 2 182 ? 19.890 18.390 6.763 1.00 8.57 182 SER B N 1
ATOM 3940 C CA . SER D 2 182 ? 19.150 18.612 7.992 1.00 9.01 182 SER B CA 1
ATOM 3941 C C . SER D 2 182 ? 18.400 17.336 8.318 1.00 8.97 182 SER B C 1
ATOM 3942 O O . SER D 2 182 ? 17.596 16.852 7.515 1.00 9.36 182 SER B O 1
ATOM 3945 N N . THR D 2 183 ? 18.631 16.794 9.515 1.00 9.02 183 THR B N 1
ATOM 3946 C CA . THR D 2 183 ? 18.044 15.508 9.860 1.00 9.16 183 THR B CA 1
ATOM 3947 C C . THR D 2 183 ? 17.224 15.519 11.120 1.00 9.28 183 THR B C 1
ATOM 3948 O O . THR D 2 183 ? 17.558 16.249 12.071 1.00 9.46 183 THR B O 1
ATOM 3952 N N . THR D 2 184 ? 16.142 14.729 11.102 1.00 9.08 184 THR B N 1
ATOM 3953 C CA . THR D 2 184 ? 15.357 14.525 12.300 1.00 9.41 184 THR B CA 1
ATOM 3954 C C . THR D 2 184 ? 15.550 13.053 12.617 1.00 9.48 184 THR B C 1
ATOM 3955 O O . THR D 2 184 ? 15.386 12.202 11.760 1.00 10.31 184 THR B O 1
ATOM 3959 N N . TYR D 2 185 ? 15.930 12.758 13.849 1.00 9.02 185 TYR B N 1
ATOM 3960 C CA . TYR D 2 185 ? 16.140 11.388 14.269 1.00 9.05 185 TYR B CA 1
ATOM 3961 C C . TYR D 2 185 ? 14.915 10.895 15.017 1.00 9.02 185 TYR B C 1
ATOM 3962 O O . TYR D 2 185 ? 14.027 11.668 15.338 1.00 9.12 185 TYR B O 1
ATOM 3971 N N . ALA D 2 186 ? 14.890 9.603 15.336 1.00 8.97 186 ALA B N 1
ATOM 3972 C CA . ALA D 2 186 ? 13.690 9.035 15.958 1.00 9.59 186 ALA B CA 1
ATOM 3973 C C . ALA D 2 186 ? 13.404 9.524 17.354 1.00 9.70 186 ALA B C 1
ATOM 3974 O O . ALA D 2 186 ? 12.237 9.524 17.776 1.00 10.21 186 ALA B O 1
ATOM 3976 N N . ASP D 2 187 ? 14.428 9.965 18.085 1.00 9.81 187 ASP B N 1
ATOM 3977 C CA . ASP D 2 187 ? 14.245 10.501 19.434 1.00 10.06 187 ASP B CA 1
ATOM 3978 C C . ASP D 2 187 ? 14.986 11.800 19.491 1.00 9.07 187 ASP B C 1
ATOM 3979 O O . ASP D 2 187 ? 15.938 12.001 18.761 1.00 8.62 187 ASP B O 1
ATOM 3984 N N . LYS D 2 188 ? 14.544 12.689 20.360 1.00 8.58 188 LYS B N 1
ATOM 3985 C CA . LYS D 2 188 ? 15.088 14.030 20.434 1.00 8.50 188 LYS B CA 1
ATOM 3986 C C . LYS D 2 188 ? 16.490 14.118 20.974 1.00 8.20 188 LYS B C 1
ATOM 3987 O O . LYS D 2 188 ? 17.121 15.147 20.868 1.00 8.11 188 LYS B O 1
ATOM 3993 N N . ARG D 2 189 ? 16.938 13.041 21.598 1.00 7.71 189 ARG B N 1
ATOM 3994 C CA . ARG D 2 189 ? 18.319 12.973 22.110 1.00 7.72 189 ARG B CA 1
ATOM 3995 C C . ARG D 2 189 ? 18.904 11.607 21.811 1.00 7.73 189 ARG B C 1
ATOM 3996 O O . ARG D 2 189 ? 18.199 10.597 21.921 1.00 8.10 189 ARG B O 1
ATOM 4004 N N . TYR D 2 190 ? 20.196 11.595 21.442 1.00 7.35 190 TYR B N 1
ATOM 4005 C CA . TYR D 2 190 ? 21.009 10.373 21.266 1.00 7.27 190 TYR B CA 1
ATOM 4006 C C . TYR D 2 190 ? 20.761 9.455 20.083 1.00 7.50 190 TYR B C 1
ATOM 4007 O O . TYR D 2 190 ? 21.635 8.744 19.653 1.00 7.81 190 TYR B O 1
ATOM 4016 N N . SER D 2 191 ? 19.548 9.446 19.598 1.00 7.59 191 SER B N 1
ATOM 4017 C CA . SER D 2 191 ? 19.201 8.531 18.518 1.00 8.01 191 SER B CA 1
ATOM 4018 C C . SER D 2 191 ? 20.056 8.684 17.274 1.00 7.84 191 SER B C 1
ATOM 4019 O O . SER D 2 191 ? 20.376 9.815 16.895 1.00 7.96 191 SER B O 1
ATOM 4022 N N . ARG D 2 192 ? 20.421 7.566 16.650 1.00 8.02 192 ARG B N 1
ATOM 4023 C CA . ARG D 2 192 ? 21.136 7.651 15.381 1.00 8.40 192 ARG B CA 1
ATOM 4024 C C . ARG D 2 192 ? 20.212 7.130 14.268 1.00 8.72 192 ARG B C 1
ATOM 4025 O O . ARG D 2 192 ? 20.648 6.945 13.127 1.00 9.07 192 ARG B O 1
ATOM 4033 N N . THR D 2 193 ? 18.944 6.895 14.615 1.00 9.16 193 THR B N 1
ATOM 4034 C CA . THR D 2 193 ? 17.976 6.354 13.643 1.00 9.64 193 THR B CA 1
ATOM 4035 C C . THR D 2 193 ? 17.326 7.515 12.917 1.00 9.51 193 THR B C 1
ATOM 4036 O O . THR D 2 193 ? 16.641 8.318 13.528 1.00 9.56 193 THR B O 1
ATOM 4040 N N . ILE D 2 194 ? 17.548 7.606 11.603 1.00 9.63 194 ILE B N 1
ATOM 4041 C CA . ILE D 2 194 ? 16.974 8.692 10.825 1.00 9.93 194 ILE B CA 1
ATOM 4042 C C . ILE D 2 194 ? 15.454 8.549 10.573 1.00 10.40 194 ILE B C 1
ATOM 4043 O O . ILE D 2 194 ? 15.016 7.496 10.116 1.00 10.95 194 ILE B O 1
ATOM 4048 N N . THR D 2 195 ? 14.691 9.607 10.860 1.00 10.68 195 THR B N 1
ATOM 4049 C CA . THR D 2 195 ? 13.241 9.635 10.618 1.00 11.36 195 THR B CA 1
ATOM 4050 C C . THR D 2 195 ? 13.009 10.473 9.367 1.00 11.75 195 THR B C 1
ATOM 4051 O O . THR D 2 195 ? 12.207 10.110 8.510 1.00 12.12 195 THR B O 1
ATOM 4055 N N . LYS D 2 196 ? 13.764 11.564 9.216 1.00 12.06 196 LYS B N 1
ATOM 4056 C CA . LYS D 2 196 ? 13.606 12.420 8.042 1.00 12.62 196 LYS B CA 1
ATOM 4057 C C . LYS D 2 196 ? 14.928 13.087 7.744 1.00 12.79 196 LYS B C 1
ATOM 4058 O O . LYS D 2 196 ? 15.585 13.611 8.654 1.00 13.30 196 LYS B O 1
ATOM 4064 N N . ARG D 2 197 ? 15.335 13.089 6.481 1.00 12.74 197 ARG B N 1
ATOM 4065 C CA . ARG D 2 197 ? 16.580 13.763 6.145 1.00 13.18 197 ARG B CA 1
ATOM 4066 C C . ARG D 2 197 ? 16.349 14.583 4.890 1.00 13.35 197 ARG B C 1
ATOM 4067 O O . ARG D 2 197 ? 15.858 14.038 3.901 1.00 13.25 197 ARG B O 1
ATOM 4075 N N . ASP D 2 198 ? 16.750 15.858 4.941 1.00 13.60 198 ASP B N 1
ATOM 4076 C CA . ASP D 2 198 ? 16.553 16.771 3.818 1.00 14.35 198 ASP B CA 1
ATOM 4077 C C . ASP D 2 198 ? 17.894 17.359 3.384 1.00 13.98 198 ASP B C 1
ATOM 4078 O O . ASP D 2 198 ? 18.683 17.739 4.224 1.00 13.62 198 ASP B O 1
ATOM 4083 N N . THR D 2 199 ? 18.129 17.410 2.078 1.00 13.81 199 THR B N 1
ATOM 4084 C CA . THR D 2 199 ? 19.335 18.050 1.540 1.00 14.05 199 THR B CA 1
ATOM 4085 C C . THR D 2 199 ? 18.794 19.389 1.051 1.00 13.21 199 THR B C 1
ATOM 4086 O O . THR D 2 199 ? 17.907 19.444 0.165 1.00 13.45 199 THR B O 1
ATOM 4090 N N . VAL D 2 200 ? 19.308 20.466 1.616 1.00 12.39 200 VAL B N 1
ATOM 4091 C CA . VAL D 2 200 ? 18.804 21.800 1.314 1.00 12.05 200 VAL B CA 1
ATOM 4092 C C . VAL D 2 200 ? 19.948 22.792 1.237 1.00 11.67 200 VAL B C 1
ATOM 4093 O O . VAL D 2 200 ? 21.127 22.429 1.411 1.00 11.69 200 VAL B O 1
ATOM 4097 N N . LYS D 2 201 ? 19.603 24.047 0.945 1.00 10.73 201 LYS B N 1
ATOM 4098 C CA . LYS D 2 201 ? 20.559 25.114 0.970 1.00 10.50 201 LYS B CA 1
ATOM 4099 C C . LYS D 2 201 ? 20.282 25.856 2.266 1.00 9.96 201 LYS B C 1
ATOM 4100 O O . LYS D 2 201 ? 19.176 25.786 2.809 1.00 9.51 201 LYS B O 1
ATOM 4106 N N . GLY D 2 202 ? 21.294 26.532 2.790 1.00 9.45 202 GLY B N 1
ATOM 4107 C CA . GLY D 2 202 ? 21.128 27.305 4.005 1.00 9.35 202 GLY B CA 1
ATOM 4108 C C . GLY D 2 202 ? 22.348 28.189 4.179 1.00 9.40 202 GLY B C 1
ATOM 4109 O O . GLY D 2 202 ? 23.156 28.343 3.235 1.00 9.25 202 GLY B O 1
ATOM 4110 N N . LYS D 2 203 ? 22.505 28.769 5.360 1.00 9.89 203 LYS B N 1
ATOM 4111 C CA . LYS D 2 203 ? 23.655 29.648 5.596 1.00 10.94 203 LYS B CA 1
ATOM 4112 C C . LYS D 2 203 ? 23.884 29.814 7.079 1.00 10.89 203 LYS B C 1
ATOM 4113 O O . LYS D 2 203 ? 23.021 29.474 7.898 1.00 10.50 203 LYS B O 1
ATOM 4119 N N . VAL D 2 204 ? 25.073 30.283 7.416 1.00 11.01 204 VAL B N 1
ATOM 4120 C CA . VAL D 2 204 ? 25.374 30.555 8.804 1.00 11.73 204 VAL B CA 1
ATOM 4121 C C . VAL D 2 204 ? 25.408 32.077 8.901 1.00 12.55 204 VAL B C 1
ATOM 4122 O O . VAL D 2 204 ? 26.263 32.726 8.315 1.00 12.00 204 VAL B O 1
ATOM 4126 N N . ILE D 2 205 ? 24.457 32.625 9.649 1.00 13.68 205 ILE B N 1
ATOM 4127 C CA . ILE D 2 205 ? 24.326 34.065 9.817 1.00 15.33 205 ILE B CA 1
ATOM 4128 C C . ILE D 2 205 ? 25.250 34.548 10.893 1.00 15.84 205 ILE B C 1
ATOM 4129 O O . ILE D 2 205 ? 25.332 33.967 11.964 1.00 15.63 205 ILE B O 1
ATOM 4134 N N . ASP D 2 206 ? 25.937 35.637 10.600 1.00 16.99 206 ASP B N 1
ATOM 4135 C CA . ASP D 2 206 ? 26.918 36.238 11.487 1.00 18.23 206 ASP B CA 1
ATOM 4136 C C . ASP D 2 206 ? 26.378 37.530 12.107 1.00 18.91 206 ASP B C 1
ATOM 4137 O O . ASP D 2 206 ? 25.881 38.408 11.388 1.00 19.10 206 ASP B O 1
ATOM 4142 N N . THR D 2 207 ? 26.438 37.655 13.423 1.00 19.78 207 THR B N 1
ATOM 4143 C CA . THR D 2 207 ? 26.013 38.923 14.018 1.00 20.85 207 THR B CA 1
ATOM 4144 C C . THR D 2 207 ? 27.238 39.676 14.528 1.00 21.45 207 THR B C 1
ATOM 4145 O O . THR D 2 207 ? 27.099 40.752 15.131 1.00 21.84 207 THR B O 1
ATOM 4149 N N . ASN D 2 208 ? 28.432 39.120 14.290 1.00 22.15 208 ASN B N 1
ATOM 4150 C CA . ASN D 2 208 ? 29.685 39.775 14.684 1.00 22.83 208 ASN B CA 1
ATOM 4151 C C . ASN D 2 208 ? 29.938 41.010 13.827 1.00 23.28 208 ASN B C 1
ATOM 4152 O O . ASN D 2 208 ? 29.496 41.106 12.674 1.00 23.16 208 ASN B O 1
ATOM 4157 N N . THR D 2 209 ? 30.725 41.911 14.403 1.00 23.86 209 THR B N 1
ATOM 4158 C CA . THR D 2 209 ? 31.123 43.154 13.760 1.00 24.48 209 THR B CA 1
ATOM 4159 C C . THR D 2 209 ? 32.513 42.962 13.150 1.00 24.71 209 THR B C 1
ATOM 4160 O O . THR D 2 209 ? 33.219 42.007 13.491 1.00 25.04 209 THR B O 1
ATOM 4164 N N . ARG D 2 215 ? 34.288 36.637 19.649 1.00 23.18 215 ARG B N 1
ATOM 4165 C CA . ARG D 2 215 ? 33.561 36.154 18.484 1.00 22.99 215 ARG B CA 1
ATOM 4166 C C . ARG D 2 215 ? 32.311 35.412 18.985 1.00 22.40 215 ARG B C 1
ATOM 4167 O O . ARG D 2 215 ? 32.353 34.638 19.963 1.00 22.85 215 ARG B O 1
ATOM 4175 N N . LYS D 2 216 ? 31.189 35.634 18.326 1.00 21.23 216 LYS B N 1
ATOM 4176 C CA . LYS D 2 216 ? 30.003 34.937 18.758 1.00 19.84 216 LYS B CA 1
ATOM 4177 C C . LYS D 2 216 ? 29.768 33.854 17.743 1.00 18.22 216 LYS B C 1
ATOM 4178 O O . LYS D 2 216 ? 30.165 33.973 16.589 1.00 17.80 216 LYS B O 1
ATOM 4184 N N . ARG D 2 217 ? 29.098 32.801 18.170 1.00 16.22 217 ARG B N 1
ATOM 4185 C CA . ARG D 2 217 ? 28.774 31.743 17.245 1.00 14.49 217 ARG B CA 1
ATOM 4186 C C . ARG D 2 217 ? 27.696 32.229 16.290 1.00 13.80 217 ARG B C 1
ATOM 4187 O O . ARG D 2 217 ? 26.919 33.149 16.618 1.00 13.52 217 ARG B O 1
ATOM 4195 N N . GLY D 2 218 ? 27.639 31.609 15.120 1.00 13.03 218 GLY B N 1
ATOM 4196 C CA . GLY D 2 218 ? 26.608 31.997 14.171 1.00 12.22 218 GLY B CA 1
ATOM 4197 C C . GLY D 2 218 ? 25.266 31.349 14.460 1.00 11.91 218 GLY B C 1
ATOM 4198 O O . GLY D 2 218 ? 25.097 30.639 15.454 1.00 11.11 218 GLY B O 1
ATOM 4199 N N . THR D 2 219 ? 24.293 31.617 13.597 1.00 11.40 219 THR B N 1
ATOM 4200 C CA . THR D 2 219 ? 22.965 31.002 13.679 1.00 11.38 219 THR B CA 1
ATOM 4201 C C . THR D 2 219 ? 22.776 30.307 12.339 1.00 10.79 219 THR B C 1
ATOM 4202 O O . THR D 2 219 ? 23.021 30.901 11.276 1.00 11.05 219 THR B O 1
ATOM 4206 N N . ILE D 2 220 ? 22.434 29.024 12.356 1.00 10.22 220 ILE B N 1
ATOM 4207 C CA . ILE D 2 220 ? 22.241 28.290 11.108 1.00 10.19 220 ILE B CA 1
ATOM 4208 C C . ILE D 2 220 ? 20.792 28.377 10.668 1.00 10.23 220 ILE B C 1
ATOM 4209 O O . ILE D 2 220 ? 19.873 28.189 11.464 1.00 10.32 220 ILE B O 1
ATOM 4214 N N . VAL D 2 221 ? 20.584 28.671 9.390 1.00 10.61 221 VAL B N 1
ATOM 4215 C CA . VAL D 2 221 ? 19.223 28.703 8.835 1.00 11.33 221 VAL B CA 1
ATOM 4216 C C . VAL D 2 221 ? 19.206 27.855 7.578 1.00 11.43 221 VAL B C 1
ATOM 4217 O O . VAL D 2 221 ? 20.226 27.707 6.913 1.00 11.62 221 VAL B O 1
ATOM 4221 N N . THR D 2 222 ? 18.060 27.268 7.283 1.00 11.46 222 THR B N 1
ATOM 4222 C CA . THR D 2 222 ? 17.918 26.495 6.068 1.00 11.88 222 THR B CA 1
ATOM 4223 C C . THR D 2 222 ? 16.733 27.039 5.286 1.00 12.20 222 THR B C 1
ATOM 4224 O O . THR D 2 222 ? 15.806 27.668 5.862 1.00 12.26 222 THR B O 1
ATOM 4228 N N . TYR D 2 223 ? 16.744 26.750 3.993 1.00 12.60 223 TYR B N 1
ATOM 4229 C CA . TYR D 2 223 ? 15.710 27.257 3.075 1.00 13.42 223 TYR B CA 1
ATOM 4230 C C . TYR D 2 223 ? 14.763 26.232 2.539 1.00 13.87 223 TYR B C 1
ATOM 4231 O O . TYR D 2 223 ? 15.187 25.070 2.404 1.00 14.01 223 TYR B O 1
#

Solvent-accessible surface area: 20642 Å² total

Nearest PDB structures (foldseek):
  1dfm-assembly1_A  TM=1.005E+00  e=1.039E-46  Bacillus subtilis
  1dfm-assembly1_B  TM=9.803E-01  e=4.005E-43  Bacillus subtilis
  1es8-assembly1_A-2  TM=8.653E-01  e=2.048E-31  Bacillus subtilis
  1dfm-assembly1_B  TM=1.005E+00  e=4.104E-46  Bacillus subtilis
  1dfm-assembly1_A  TM=9.960E-01  e=3.919E-43  Bacillus subtilis

Foldseek 3Di:
DKDKDKDLPLVVVPDPVVVVLQVVLLVVAFEWEAACDPPRGGFIFGDPLVVLVSSCVSVVVVVWDAFDADDPVCCVLHGGFGTHDAAEGEHEFFAAPVVLVSVVVVLQVQLVVFGGPNHTAEYEYEAEALTHHPPRTDAQVVSVVVVVVCRVVVVGNGMYMYMYRDDDAPDKGKYKYFYAPDNPDGSHTPDIDIFIWGWHQPDDPPDPSNDGTGIDTD/DKDKDKDQPCVVVPDPVVVVQQVVQLVPAFEWEFACDVVGGGFIFGDPLVVLVSSVVSVVVVPWDAFDADDPVLCVLHGGFGTHDAQEGEHEFFAADVVLVSVVVVLLVQQVVFDHPNGTAEYEYEAEAVTHHPPRTDAQVVSVVVVVVCRVVVNGNGMYMYMYRDDDAPDKGWYKYFDAPDNPDGSHTPDIDTFIWGWHQPPCPHGTGIDTD

Sequence (431 aa):
KIDITDYNHADEILNPQLWKEIEETLLKPLHVKASDQASKVGSLIFDPVGTNQYIKDELVPKHWKNNIPIPKRFDFLGTDIDFGKRDTLVEVQFSNYPFLLNNTVRSELFHKSNDIDEEGKVAIIITKGHFPASNSSLYYEQAQNQLNSLAEYNVFDVPIRLVGLIEDFETDIDIVSTTYADKRYSRTITKRDTVKGKVIDTNTPNTRRRKRGTIVTYKIDITDYNHADEILNPQLWKEIEETLLKPLHVKASDQASKVGSLIFDPVGTNQYIKDELVPKHWKNNIPIPKRFDFLGTDIDFGKRDTLVEVQFSNYPFLLNNTVRSELFHKSNDIDEEGKVAIIITKGHFPASNSSLYYEQAQNQLNSLAEYNVFDVPIRLVGLIEDFETDIDIVSTTYADKRYSRTITKRDTVKGKVIDTNTRKRGTIVTY

B-factor: mean 14.43, std 6.88, range [4.38, 39.47]

Secondary structure (DSSP, 8-state):
-EEEEEETTHHHHS-HHHHHHHHHHHH--EEEEE--STT-TT-EEE-HHHHHHHHHHHHGGGT-EEEEEPPGGGGGG-SEEEEEETTEEEEE--SBTHHHHHHHHHHHHHHHH---SS---EEEEEEE-----STTB--HHHHHHHHHHHHHTT---S-EEEEEE---TT--EEEEEEEESSSSS---EEEEEEEEEEEE----TTS-S-SPPEEEE-/-EEEEEETTHHHHS-HHHHHHHHHHHH--EEEEE---GGGTT-EEE-HHHHHHHHHHHHGGGT-EEEEEPPGGGGGG-SEEEEEETTEEEEE--SBTHHHHHHHHHHHHHHHT---SS---EEEEEEE-----STTB--HHHHHHHHHHHHHTT---S-EEEEEE---TTS-EEEEEEEESSSSS---EEEEEEEEEEEE--------EEEE-

Radius of gyration: 22.94 Å; Cα contacts (8 Å, |Δi|>4): 855; chains: 2; bounding box: 44×61×58 Å